Protein AF-A0A6G1K6P8-F1 (afdb_monomer_lite)

Structure (mmCIF, N/CA/C/O backbone):
data_AF-A0A6G1K6P8-F1
#
_entry.id   AF-A0A6G1K6P8-F1
#
loop_
_atom_site.group_PDB
_atom_site.id
_atom_site.type_symbol
_atom_site.label_atom_id
_atom_site.label_alt_id
_atom_site.label_comp_id
_atom_site.label_asym_id
_atom_site.label_entity_id
_atom_site.label_seq_id
_atom_site.pdbx_PDB_ins_code
_atom_site.Cartn_x
_atom_site.Cartn_y
_atom_site.Cartn_z
_atom_site.occupancy
_atom_site.B_iso_or_equiv
_atom_site.auth_seq_id
_atom_site.auth_comp_id
_atom_site.auth_asym_id
_atom_site.auth_atom_id
_atom_site.pdbx_PDB_model_num
ATOM 1 N N . MET A 1 1 ? 38.925 49.310 -10.039 1.00 43.78 1 MET A N 1
ATOM 2 C CA . MET A 1 1 ? 37.964 49.545 -8.944 1.00 43.78 1 MET A CA 1
ATOM 3 C C . MET A 1 1 ? 36.711 50.094 -9.585 1.00 43.78 1 MET A C 1
ATOM 5 O O . MET A 1 1 ? 36.637 51.281 -9.859 1.00 43.78 1 MET A O 1
ATOM 9 N N . THR A 1 2 ? 35.816 49.188 -9.944 1.00 38.12 2 THR A N 1
ATOM 10 C CA . THR A 1 2 ? 34.499 49.462 -10.519 1.00 38.12 2 THR A CA 1
ATOM 11 C C . THR A 1 2 ? 33.576 48.521 -9.768 1.00 38.12 2 THR A C 1
ATOM 13 O O . THR A 1 2 ? 33.715 47.305 -9.888 1.00 38.12 2 THR A O 1
ATOM 16 N N . GLU A 1 3 ? 32.789 49.100 -8.869 1.00 44.81 3 GLU A N 1
ATOM 17 C CA . GLU A 1 3 ? 31.779 48.413 -8.073 1.00 44.81 3 GLU A CA 1
ATOM 18 C C . GLU A 1 3 ? 30.594 48.110 -8.991 1.00 44.81 3 GLU A C 1
ATOM 20 O O . GLU A 1 3 ? 30.046 49.024 -9.605 1.00 44.81 3 GLU A O 1
ATOM 25 N N . ASP A 1 4 ? 30.263 46.825 -9.129 1.00 46.44 4 ASP A N 1
ATOM 26 C CA . ASP A 1 4 ? 29.093 46.352 -9.867 1.00 46.44 4 ASP A CA 1
ATOM 27 C C . ASP A 1 4 ? 27.942 46.159 -8.875 1.00 46.44 4 ASP A C 1
ATOM 29 O O . ASP A 1 4 ? 27.974 45.298 -7.990 1.00 46.44 4 ASP A O 1
ATOM 33 N N . ASP A 1 5 ? 26.947 47.025 -9.021 1.00 50.25 5 ASP A N 1
ATOM 34 C CA . ASP A 1 5 ? 25.746 47.141 -8.206 1.00 50.25 5 ASP A CA 1
ATOM 35 C C . ASP A 1 5 ? 24.724 46.091 -8.674 1.00 50.25 5 ASP A C 1
ATOM 37 O O . ASP A 1 5 ? 24.042 46.251 -9.689 1.00 50.25 5 ASP A O 1
ATOM 41 N N . THR A 1 6 ? 24.661 44.955 -7.975 1.00 49.44 6 THR A N 1
ATOM 42 C CA . THR A 1 6 ? 23.720 43.863 -8.271 1.00 49.44 6 THR A CA 1
ATOM 43 C C . THR A 1 6 ? 22.500 43.961 -7.362 1.00 49.44 6 THR A C 1
ATOM 45 O O . THR A 1 6 ? 22.506 43.558 -6.200 1.00 49.44 6 THR A O 1
ATOM 48 N N . THR A 1 7 ? 21.419 44.504 -7.917 1.00 47.78 7 THR A N 1
ATOM 49 C CA . THR A 1 7 ? 20.093 44.570 -7.295 1.00 47.78 7 THR A CA 1
ATOM 50 C C . THR A 1 7 ? 19.425 43.184 -7.325 1.00 47.78 7 THR A C 1
ATOM 52 O O . THR A 1 7 ? 19.412 42.547 -8.382 1.00 47.78 7 THR A O 1
ATOM 55 N N . PRO A 1 8 ? 18.831 42.690 -6.221 1.00 44.59 8 PRO A N 1
ATOM 56 C CA . PRO A 1 8 ? 18.168 41.394 -6.218 1.00 44.59 8 PRO A CA 1
ATOM 57 C C . PRO A 1 8 ? 16.782 41.482 -6.865 1.00 44.59 8 PRO A C 1
ATOM 59 O O . PRO A 1 8 ? 15.969 42.360 -6.568 1.00 44.59 8 PRO A O 1
ATOM 62 N N . SER A 1 9 ? 16.529 40.537 -7.764 1.00 39.22 9 SER A N 1
ATOM 63 C CA . SER A 1 9 ? 15.284 40.343 -8.499 1.00 39.22 9 SER A CA 1
ATOM 64 C C . SER A 1 9 ? 14.165 39.932 -7.537 1.00 39.22 9 SER A C 1
ATOM 66 O O . SER A 1 9 ? 14.308 38.983 -6.770 1.00 39.22 9 SER A O 1
ATOM 68 N N . GLN A 1 10 ? 13.038 40.645 -7.575 1.00 36.31 10 GLN A N 1
ATOM 69 C CA . GLN A 1 10 ? 11.836 40.284 -6.827 1.00 36.31 10 GLN A CA 1
ATOM 70 C C . GLN A 1 10 ? 11.224 38.997 -7.397 1.00 36.31 10 GLN A C 1
ATOM 72 O O . GLN A 1 10 ? 10.684 38.993 -8.503 1.00 36.31 10 GLN A O 1
ATOM 77 N N . GLU A 1 11 ? 11.279 37.912 -6.623 1.00 36.25 11 GLU A N 1
ATOM 78 C CA . GLU A 1 11 ? 10.507 36.696 -6.874 1.00 36.25 11 GLU A CA 1
ATOM 79 C C . GLU A 1 11 ? 9.004 36.993 -6.785 1.00 36.25 11 GLU A C 1
ATOM 81 O O . GLU A 1 11 ? 8.452 37.352 -5.741 1.00 36.25 11 GLU A O 1
ATOM 86 N N . SER A 1 12 ? 8.334 36.828 -7.921 1.00 38.34 12 SER A N 1
ATOM 87 C CA . SER A 1 12 ? 6.884 36.854 -8.053 1.00 38.34 12 SER A CA 1
ATOM 88 C C . SER A 1 12 ? 6.280 35.660 -7.304 1.00 38.34 12 SER A C 1
ATOM 90 O O . SER A 1 12 ? 6.311 34.525 -7.775 1.00 38.34 12 SER A O 1
ATOM 92 N N . ARG A 1 13 ? 5.727 35.909 -6.111 1.00 37.12 13 ARG A N 1
ATOM 93 C CA . ARG A 1 13 ? 4.898 34.932 -5.390 1.00 37.12 13 ARG A CA 1
ATOM 94 C C . ARG A 1 13 ? 3.629 34.643 -6.193 1.00 37.12 13 ARG A C 1
ATOM 96 O O . ARG A 1 13 ? 2.800 35.531 -6.390 1.00 37.12 13 ARG A O 1
ATOM 103 N N . ALA A 1 14 ? 3.466 33.388 -6.603 1.00 41.44 14 ALA A N 1
ATOM 104 C CA . ALA A 1 14 ? 2.230 32.887 -7.190 1.00 41.44 14 ALA A CA 1
ATOM 105 C C . ALA A 1 14 ? 1.043 33.063 -6.213 1.00 41.44 14 ALA A C 1
ATOM 107 O O . ALA A 1 14 ? 1.213 32.908 -4.999 1.00 41.44 14 ALA A O 1
ATOM 108 N N . PRO A 1 15 ? -0.163 33.393 -6.710 1.00 34.47 15 PRO A N 1
ATOM 109 C CA . PRO A 1 15 ? -1.336 33.581 -5.868 1.00 34.47 15 PRO A CA 1
ATOM 110 C C . PRO A 1 15 ? -1.775 32.256 -5.232 1.00 34.47 15 PRO A C 1
ATOM 112 O O . PRO A 1 15 ? -1.960 31.252 -5.917 1.00 34.47 15 PRO A O 1
ATOM 115 N N . SER A 1 16 ? -1.987 32.276 -3.916 1.00 33.38 16 SER A N 1
ATOM 116 C CA . SER A 1 16 ? -2.573 31.163 -3.166 1.00 33.38 16 SER A CA 1
ATOM 117 C C . SER A 1 16 ? -3.962 30.803 -3.721 1.00 33.38 16 SER A C 1
ATOM 119 O O . SER A 1 16 ? -4.777 31.717 -3.916 1.00 33.38 16 SER A O 1
ATOM 121 N N . PRO A 1 17 ? -4.282 29.516 -3.937 1.00 35.94 17 PRO A N 1
ATOM 122 C CA . PRO A 1 17 ? -5.600 29.104 -4.406 1.00 35.94 17 PRO A CA 1
ATOM 123 C C . PRO A 1 17 ? -6.681 29.482 -3.382 1.00 35.94 17 PRO A C 1
ATOM 125 O O . PRO A 1 17 ? -6.542 29.249 -2.182 1.00 35.94 17 PRO A O 1
ATOM 128 N N . LYS A 1 18 ? -7.767 30.105 -3.856 1.00 37.97 18 LYS A N 1
ATOM 129 C CA . LYS A 1 18 ? -8.902 30.505 -3.013 1.00 37.97 18 LYS A CA 1
ATOM 130 C C . LYS A 1 18 ? -9.723 29.267 -2.614 1.00 37.97 18 LYS A C 1
ATOM 132 O O . LYS A 1 18 ? -10.164 28.544 -3.508 1.00 37.97 18 LYS A O 1
ATOM 137 N N . PRO A 1 19 ? -10.018 29.049 -1.319 1.00 42.09 19 PRO A N 1
ATOM 138 C CA . PRO A 1 19 ? -10.890 27.968 -0.877 1.00 42.09 19 PRO A CA 1
ATOM 139 C C . PRO A 1 19 ? -12.345 28.376 -1.137 1.00 42.09 19 PRO A C 1
ATOM 141 O O . PRO A 1 19 ? -12.955 29.104 -0.361 1.00 42.09 19 PRO A O 1
ATOM 144 N N . SER A 1 20 ? -12.905 27.963 -2.271 1.00 52.91 20 SER A N 1
ATOM 145 C CA . SER A 1 20 ? -14.264 28.344 -2.667 1.00 52.91 20 SER A CA 1
ATOM 146 C C . SER A 1 20 ? -14.945 27.188 -3.390 1.00 52.91 20 SER A C 1
ATOM 148 O O . SER A 1 20 ? -15.027 27.197 -4.613 1.00 52.91 20 SER A O 1
ATOM 150 N N . GLN A 1 21 ? -15.384 26.193 -2.611 1.00 39.91 21 GLN A N 1
ATOM 151 C CA . GLN A 1 21 ? -16.498 25.259 -2.891 1.00 39.91 21 GLN A CA 1
ATOM 152 C C . GLN A 1 21 ? -16.647 24.214 -1.760 1.00 39.91 21 GLN A C 1
ATOM 154 O O . GLN A 1 21 ? -17.751 23.750 -1.493 1.00 39.91 21 GLN A O 1
ATOM 159 N N . ALA A 1 22 ? -15.575 23.926 -1.008 1.00 39.59 22 ALA A N 1
ATOM 160 C CA . ALA A 1 22 ? -15.590 22.978 0.118 1.00 39.59 22 ALA A CA 1
ATOM 161 C C . ALA A 1 22 ? -16.376 23.462 1.365 1.00 39.59 22 ALA A C 1
ATOM 163 O O . ALA A 1 22 ? -16.853 22.652 2.158 1.00 39.59 22 ALA A O 1
ATOM 164 N N . LEU A 1 23 ? -16.548 24.779 1.531 1.00 40.91 23 LEU A N 1
ATOM 165 C CA . LEU A 1 23 ? -17.189 25.402 2.703 1.00 40.91 23 LEU A CA 1
ATOM 166 C C . LEU A 1 23 ? -18.726 25.335 2.692 1.00 40.91 23 LEU A C 1
ATOM 168 O O . LEU A 1 23 ? -19.354 25.383 3.746 1.00 40.91 23 LEU A O 1
ATOM 172 N N . THR A 1 24 ? -19.352 25.216 1.520 1.00 38.41 24 THR A N 1
ATOM 173 C CA . THR A 1 24 ? -20.822 25.240 1.404 1.00 38.41 24 THR A CA 1
ATOM 174 C C . THR A 1 24 ? -21.443 23.855 1.637 1.00 38.41 24 THR A C 1
ATOM 176 O O . THR A 1 24 ? -22.581 23.753 2.083 1.00 38.41 24 THR A O 1
ATOM 179 N N . LEU A 1 25 ? -20.683 22.777 1.405 1.00 40.47 25 LEU A N 1
ATOM 180 C CA . LEU A 1 25 ? -21.125 21.389 1.614 1.00 40.47 25 LEU A CA 1
ATOM 181 C C . LEU A 1 25 ? -20.905 20.894 3.052 1.00 40.47 25 LEU A C 1
ATOM 183 O O . LEU A 1 25 ? -21.761 20.184 3.583 1.00 40.47 25 LEU A O 1
ATOM 187 N N . THR A 1 26 ? -19.829 21.330 3.717 1.00 41.00 26 THR A N 1
ATOM 188 C CA . THR A 1 26 ? -19.572 21.047 5.144 1.00 41.00 26 THR A CA 1
ATOM 189 C C . THR A 1 26 ? -20.699 21.570 6.039 1.00 41.00 26 THR A C 1
ATOM 191 O O . THR A 1 26 ? -21.119 20.873 6.961 1.00 41.00 26 THR A O 1
ATOM 194 N N . GLN A 1 27 ? -21.291 22.723 5.712 1.00 39.75 27 GLN A N 1
ATOM 195 C CA . GLN A 1 27 ? -22.437 23.271 6.450 1.00 39.75 27 GLN A CA 1
ATOM 196 C C . GLN A 1 27 ? -23.701 22.394 6.368 1.00 39.75 27 GLN A C 1
ATOM 198 O O . GLN A 1 27 ? -24.432 22.300 7.352 1.00 39.75 27 GLN A O 1
ATOM 203 N N . SER A 1 28 ? -23.941 21.687 5.255 1.00 39.66 28 SER A N 1
ATOM 204 C CA . SER A 1 28 ? -25.103 20.783 5.133 1.00 39.66 28 SER A CA 1
ATOM 205 C C . SER A 1 28 ? -24.973 19.512 5.988 1.00 39.66 28 SER A C 1
ATOM 207 O O . SER A 1 28 ? -25.973 18.982 6.469 1.00 39.66 28 SER A O 1
ATOM 209 N N . LEU A 1 29 ? -23.740 19.063 6.250 1.00 39.66 29 LEU A N 1
ATOM 210 C CA . LEU A 1 29 ? -23.449 17.864 7.043 1.00 39.66 29 LEU A CA 1
ATOM 211 C C . LEU A 1 29 ? -23.426 18.143 8.555 1.00 39.66 29 LEU A C 1
ATOM 213 O O . LEU A 1 29 ? -23.844 17.288 9.337 1.00 39.66 29 LEU A O 1
ATOM 217 N N . PHE A 1 30 ? -23.042 19.353 8.980 1.00 44.00 30 PHE A N 1
ATOM 218 C CA . PHE A 1 30 ? -23.146 19.770 10.388 1.00 44.00 30 PHE A CA 1
ATOM 219 C C . PHE A 1 30 ? -24.598 19.770 10.902 1.00 44.00 30 PHE A C 1
ATOM 221 O O . PHE A 1 30 ? -24.841 19.445 12.066 1.00 44.00 30 PHE A O 1
ATOM 228 N N . HIS A 1 31 ? -25.584 20.034 10.037 1.00 42.16 31 HIS A N 1
ATOM 229 C CA . HIS A 1 31 ? -27.002 19.981 10.416 1.00 42.16 31 HIS A CA 1
ATOM 230 C C . HIS A 1 31 ? -27.518 18.558 10.717 1.00 42.16 31 HIS A C 1
ATOM 232 O O . HIS A 1 31 ? -28.449 18.404 11.512 1.00 42.16 31 HIS A O 1
ATOM 238 N N . LEU A 1 32 ? -26.882 17.509 10.181 1.00 40.97 32 LEU A N 1
ATOM 239 C CA . LEU A 1 32 ? -27.219 16.116 10.511 1.00 40.97 32 LEU A CA 1
ATOM 240 C C . LEU A 1 32 ? -26.594 15.654 11.838 1.00 40.97 32 LEU A C 1
ATOM 242 O O . LEU A 1 32 ? -27.171 14.815 12.523 1.00 40.97 32 LEU A O 1
ATOM 246 N N . SER A 1 33 ? -25.478 16.255 12.270 1.00 42.00 33 SER A N 1
ATOM 247 C CA . SER A 1 33 ? -24.914 16.000 13.606 1.00 42.00 33 SER A CA 1
ATOM 248 C C . SER A 1 33 ? -25.740 16.634 14.736 1.00 42.00 33 SER A C 1
ATOM 250 O O . SER A 1 33 ? -25.629 16.211 15.883 1.00 42.00 33 SER A O 1
ATOM 252 N N . SER A 1 34 ? -26.569 17.637 14.427 1.00 40.00 34 SER A N 1
ATOM 253 C CA . SER A 1 34 ? -27.387 18.370 15.404 1.00 40.00 34 SER A CA 1
ATOM 254 C C . SER A 1 34 ? -28.820 17.828 15.558 1.00 40.00 34 SER A C 1
ATOM 256 O O . SER A 1 34 ? -29.590 18.384 16.339 1.00 40.00 34 SER A O 1
ATOM 258 N N . SER A 1 35 ? -29.201 16.774 14.826 1.00 37.84 35 SER A N 1
ATOM 259 C CA . SER A 1 35 ? -30.573 16.231 14.795 1.00 37.84 35 SER A CA 1
ATOM 260 C C . SER A 1 35 ? -30.663 14.749 15.187 1.00 37.84 35 SER A C 1
ATOM 262 O O . SER A 1 35 ? -31.557 14.030 14.748 1.00 37.84 35 SER A O 1
ATOM 264 N N . MET A 1 36 ? -29.765 14.281 16.057 1.00 41.81 36 MET A N 1
ATOM 265 C CA . MET A 1 36 ? -29.932 12.985 16.723 1.00 41.81 36 MET A CA 1
ATOM 266 C C . MET A 1 36 ? -31.058 13.094 17.773 1.00 41.81 36 MET A C 1
ATOM 268 O O . MET A 1 36 ? -30.999 13.983 18.627 1.00 41.81 36 MET A O 1
ATOM 272 N N . PRO A 1 37 ? -32.102 12.242 17.732 1.00 39.31 37 PRO A N 1
ATOM 273 C CA . PRO A 1 37 ? -33.192 12.284 18.703 1.00 39.31 37 PRO A CA 1
ATOM 274 C C . PRO A 1 37 ? -32.669 12.026 20.122 1.00 39.31 37 PRO A C 1
ATOM 276 O O . PRO A 1 37 ? -31.922 11.079 20.360 1.00 39.31 37 PRO A O 1
ATOM 279 N N . ALA A 1 38 ? -33.091 12.869 21.069 1.00 41.47 38 ALA A N 1
ATOM 280 C CA . ALA A 1 38 ? -32.721 12.811 22.481 1.00 41.47 38 ALA A CA 1
ATOM 281 C C . ALA A 1 38 ? -33.401 11.629 23.200 1.00 41.47 38 ALA A C 1
ATOM 283 O O . ALA A 1 38 ? -34.302 11.803 24.016 1.00 41.47 38 ALA A O 1
ATOM 284 N N . VAL A 1 39 ? -32.986 10.408 22.880 1.00 42.19 39 VAL A N 1
ATOM 285 C CA . VAL A 1 39 ? -33.169 9.243 23.753 1.00 42.19 39 VAL A CA 1
ATOM 286 C C . VAL A 1 39 ? -31.873 9.112 24.559 1.00 42.19 39 VAL A C 1
ATOM 288 O O . VAL A 1 39 ? -30.805 9.284 23.969 1.00 42.19 39 VAL A O 1
ATOM 291 N N . PRO A 1 40 ? -31.905 8.842 25.878 1.00 41.00 40 PRO A N 1
ATOM 292 C CA . PRO A 1 40 ? -30.697 8.571 26.650 1.00 41.00 40 PRO A CA 1
ATOM 293 C C . PRO A 1 40 ? -30.159 7.207 26.216 1.00 41.00 40 PRO A C 1
ATOM 295 O O . PRO A 1 40 ? -30.449 6.176 26.817 1.00 41.00 40 PRO A O 1
ATOM 298 N N . GLN A 1 41 ? -29.458 7.190 25.091 1.00 51.28 41 GLN A N 1
ATOM 299 C CA . GLN A 1 41 ? -28.798 6.002 24.604 1.00 51.28 41 GLN A CA 1
ATOM 300 C C . GLN A 1 41 ? -27.455 5.863 25.346 1.00 51.28 41 GLN A C 1
ATOM 302 O O . GLN A 1 41 ? -26.811 6.866 25.664 1.00 51.28 41 GLN A O 1
ATOM 307 N N . SER A 1 42 ? -27.068 4.638 25.708 1.00 67.44 42 SER A N 1
ATOM 308 C CA . SER A 1 42 ? -25.812 4.370 26.420 1.00 67.44 42 SER A CA 1
ATOM 309 C C . SER A 1 42 ? -24.606 4.925 25.644 1.00 67.44 42 SER A C 1
ATOM 311 O O . SER A 1 42 ? -24.648 5.038 24.424 1.00 67.44 42 SER A O 1
ATOM 313 N N . CYS A 1 43 ? -23.496 5.256 26.316 1.00 63.34 43 CYS A N 1
ATOM 314 C CA . CYS A 1 43 ? -22.275 5.719 25.629 1.00 63.34 43 CYS A CA 1
ATOM 315 C C . CYS A 1 43 ? -21.817 4.761 24.506 1.00 63.34 43 CYS A C 1
ATOM 317 O O . CYS A 1 43 ? -21.289 5.208 23.487 1.00 63.34 43 CYS A O 1
ATOM 319 N N . GLU A 1 44 ? -22.074 3.461 24.668 1.00 68.06 44 GLU A N 1
ATOM 320 C CA . GLU A 1 44 ? -21.826 2.412 23.671 1.00 68.06 44 GLU A CA 1
ATOM 321 C C . GLU A 1 44 ? -22.624 2.626 22.379 1.00 68.06 44 GLU A C 1
ATOM 323 O O . GLU A 1 44 ? -22.088 2.453 21.280 1.00 68.06 44 GLU A O 1
ATOM 328 N N . SER A 1 45 ? -23.877 3.082 22.470 1.00 79.69 45 SER A N 1
ATOM 329 C CA . SER A 1 45 ? -24.677 3.359 21.277 1.00 79.69 45 SER A CA 1
ATOM 330 C C . SER A 1 45 ? -24.117 4.548 20.495 1.00 79.69 45 SER A C 1
ATOM 332 O O . SER A 1 45 ? -24.141 4.537 19.268 1.00 79.69 45 SER A O 1
ATOM 334 N N . VAL A 1 46 ? -23.574 5.560 21.184 1.00 91.75 46 VAL A N 1
ATOM 335 C CA . VAL A 1 46 ? -23.029 6.759 20.539 1.00 91.75 46 VAL A CA 1
ATOM 336 C C . VAL A 1 46 ? -21.780 6.402 19.746 1.00 91.75 46 VAL A C 1
ATOM 338 O O . VAL A 1 46 ? -21.662 6.798 18.586 1.00 91.75 46 VAL A O 1
ATOM 341 N N . LEU A 1 47 ? -20.855 5.634 20.334 1.00 93.69 47 LEU A N 1
ATOM 342 C CA . LEU A 1 47 ? -19.657 5.199 19.616 1.00 93.69 47 LEU A CA 1
ATOM 343 C C . LEU A 1 47 ? -20.023 4.299 18.429 1.00 93.69 47 LEU A C 1
ATOM 345 O O . LEU A 1 47 ? -19.485 4.495 17.341 1.00 93.69 47 LEU A O 1
ATOM 349 N N . THR A 1 48 ? -20.985 3.389 18.608 1.00 93.62 48 THR A N 1
ATOM 350 C CA . THR A 1 48 ? -21.459 2.488 17.544 1.00 93.62 48 THR A CA 1
ATOM 351 C C . THR A 1 48 ? -22.082 3.270 16.387 1.00 93.62 48 THR A C 1
ATOM 353 O O . THR A 1 48 ? -21.755 3.036 15.225 1.00 93.62 48 THR A O 1
ATOM 356 N N . LEU A 1 49 ? -22.923 4.267 16.682 1.00 91.94 49 LEU A N 1
ATOM 357 C CA . LEU A 1 49 ? -23.514 5.140 15.665 1.00 91.94 49 LEU A CA 1
ATOM 358 C C . LEU A 1 49 ? -22.454 5.958 14.924 1.00 91.94 49 LEU A C 1
ATOM 360 O O . LEU A 1 49 ? -22.521 6.076 13.701 1.00 91.94 49 LEU A O 1
ATOM 364 N N . ARG A 1 50 ? -21.457 6.496 15.639 1.00 93.38 50 ARG A N 1
ATOM 365 C CA . ARG A 1 50 ? -20.331 7.207 15.012 1.00 93.38 50 ARG A CA 1
ATOM 366 C C . ARG A 1 50 ? -19.520 6.276 14.116 1.00 93.38 50 ARG A C 1
ATOM 368 O O . ARG A 1 50 ? -19.150 6.682 13.017 1.00 93.38 50 ARG A O 1
ATOM 375 N N . TYR A 1 51 ? -19.284 5.040 14.554 1.00 94.19 51 TYR A N 1
ATOM 376 C CA . TYR A 1 51 ? -18.611 4.031 13.750 1.00 94.19 51 TYR A CA 1
ATOM 377 C C . TYR A 1 51 ? -19.387 3.739 12.467 1.00 94.19 51 TYR A C 1
ATOM 379 O O . TYR A 1 51 ? -18.838 3.924 11.389 1.00 94.19 51 TYR A O 1
ATOM 387 N N . ILE A 1 52 ? -20.673 3.386 12.560 1.00 91.44 52 ILE A N 1
ATOM 388 C CA . ILE A 1 52 ? -21.517 3.100 11.388 1.00 91.44 52 ILE A CA 1
ATOM 389 C C . ILE A 1 52 ? -21.557 4.304 10.443 1.00 91.44 52 ILE A C 1
ATOM 391 O O . ILE A 1 52 ? -21.446 4.153 9.228 1.00 91.44 52 ILE A O 1
ATOM 395 N N . HIS A 1 53 ? -21.660 5.515 10.989 1.00 88.69 53 HIS A N 1
ATOM 396 C CA . HIS A 1 53 ? -21.685 6.737 10.194 1.00 88.69 53 HIS A CA 1
ATOM 397 C C . HIS A 1 53 ? -20.405 6.945 9.367 1.00 88.69 53 HIS A C 1
ATOM 399 O O . HIS A 1 53 ? -20.482 7.418 8.229 1.00 88.69 53 HIS A O 1
ATOM 405 N N . ILE A 1 54 ? -19.241 6.597 9.923 1.00 88.88 54 ILE A N 1
ATOM 406 C CA . ILE A 1 54 ? -17.953 6.700 9.231 1.00 88.88 54 ILE A CA 1
ATOM 407 C C . ILE A 1 54 ? -17.718 5.490 8.322 1.00 88.88 54 ILE A C 1
ATOM 409 O O . ILE A 1 54 ? -17.462 5.679 7.140 1.00 88.88 54 ILE A O 1
ATOM 413 N N . PHE A 1 55 ? -17.850 4.273 8.848 1.00 87.19 55 PHE A N 1
ATOM 414 C CA . PHE A 1 55 ? -17.358 3.035 8.244 1.00 87.19 55 PHE A CA 1
ATOM 415 C C . PHE A 1 55 ? -18.417 2.158 7.577 1.00 87.19 55 PHE A C 1
ATOM 417 O O . PHE A 1 55 ? -18.037 1.180 6.942 1.00 87.19 55 PHE A O 1
ATOM 424 N N . SER A 1 56 ? -19.720 2.400 7.745 1.00 76.50 56 SER A N 1
ATOM 425 C CA . SER A 1 56 ? -20.755 1.427 7.332 1.00 76.50 56 SER A CA 1
ATOM 426 C C . SER A 1 56 ? -22.070 2.054 6.859 1.00 76.50 56 SER A C 1
ATOM 428 O O . SER A 1 56 ? -23.103 1.393 6.857 1.00 76.50 56 SER A O 1
ATOM 430 N N . SER A 1 57 ? -22.066 3.323 6.447 1.00 73.81 57 SER A N 1
ATOM 431 C CA . SER A 1 57 ? -23.290 4.010 6.000 1.00 73.81 57 SER A CA 1
ATOM 432 C C . SER A 1 57 ? -23.721 3.651 4.571 1.00 73.81 57 SER A C 1
ATOM 434 O O . SER A 1 57 ? -24.798 4.058 4.139 1.00 73.81 57 SER A O 1
ATOM 436 N N . GLN A 1 58 ? -22.902 2.891 3.840 1.00 78.25 58 GLN A N 1
ATOM 437 C CA . GLN A 1 58 ? -23.115 2.509 2.443 1.00 78.25 58 GLN A CA 1
ATOM 438 C C . GLN A 1 58 ? -23.036 0.987 2.276 1.00 78.25 58 GLN A C 1
ATOM 440 O O . GLN A 1 58 ? -22.436 0.296 3.104 1.00 78.25 58 GLN A O 1
ATOM 445 N N . ALA A 1 59 ? -23.616 0.473 1.187 1.00 79.25 59 ALA A N 1
ATOM 446 C CA . ALA A 1 59 ? -23.465 -0.926 0.791 1.00 79.25 59 ALA A CA 1
ATOM 447 C C . ALA A 1 59 ? -21.977 -1.277 0.577 1.00 79.25 59 ALA A C 1
ATOM 449 O O . ALA A 1 59 ? -21.172 -0.408 0.241 1.00 79.25 59 ALA A O 1
ATOM 450 N N . LEU A 1 60 ? -21.588 -2.534 0.827 1.00 73.81 60 LEU A N 1
ATOM 451 C CA . LEU A 1 60 ? -20.178 -2.968 0.854 1.00 73.81 60 LEU A CA 1
ATOM 452 C C . LEU A 1 60 ? -19.411 -2.691 -0.449 1.00 73.81 60 LEU A C 1
ATOM 454 O O . LEU A 1 60 ? -18.205 -2.463 -0.405 1.00 73.81 60 LEU A O 1
ATOM 458 N N . ASP A 1 61 ? -20.101 -2.700 -1.585 1.00 74.12 61 ASP A N 1
ATOM 459 C CA . ASP A 1 61 ? -19.580 -2.411 -2.924 1.00 74.12 61 ASP A CA 1
ATOM 460 C C . ASP A 1 61 ? -19.255 -0.923 -3.138 1.00 74.12 61 ASP A C 1
ATOM 462 O O . ASP A 1 61 ? -18.351 -0.591 -3.903 1.00 74.12 61 ASP A O 1
ATOM 466 N N . GLN A 1 62 ? -19.949 -0.031 -2.428 1.00 76.62 62 GLN A N 1
ATOM 467 C CA . GLN A 1 62 ? -19.780 1.427 -2.514 1.00 76.62 62 GLN A CA 1
ATOM 468 C C . GLN A 1 62 ? -18.975 1.994 -1.344 1.00 76.62 62 GLN A C 1
ATOM 470 O O . GLN A 1 62 ? -18.414 3.086 -1.422 1.00 76.62 62 GLN A O 1
ATOM 475 N N . ASN A 1 63 ? -18.899 1.238 -0.253 1.00 84.88 63 ASN A N 1
ATOM 476 C CA . ASN A 1 63 ? -18.230 1.649 0.958 1.00 84.88 63 ASN A CA 1
ATOM 477 C C . ASN A 1 63 ? -16.703 1.660 0.761 1.00 84.88 63 ASN A C 1
ATOM 479 O O . ASN A 1 63 ? -16.107 0.587 0.627 1.00 84.88 63 ASN A O 1
ATOM 483 N N . PRO A 1 64 ? -16.036 2.828 0.823 1.00 85.50 64 PRO A N 1
ATOM 484 C CA . PRO A 1 64 ? -14.594 2.918 0.620 1.00 85.50 64 PRO A CA 1
ATOM 485 C C . PRO A 1 64 ? -13.784 2.119 1.644 1.00 85.50 64 PRO A C 1
ATOM 487 O O . PRO A 1 64 ? -12.666 1.721 1.342 1.00 85.50 64 PRO A O 1
ATOM 490 N N . PHE A 1 65 ? -14.331 1.832 2.828 1.00 87.19 65 PHE A N 1
ATOM 491 C CA . PHE A 1 65 ? -13.651 1.051 3.865 1.00 87.19 65 PHE A CA 1
ATOM 492 C C . PHE A 1 65 ? -13.666 -0.452 3.618 1.00 87.19 65 PHE A C 1
ATOM 494 O O . PHE A 1 65 ? -12.920 -1.183 4.266 1.00 87.19 65 PHE A O 1
ATOM 501 N N . SER A 1 66 ? -14.458 -0.922 2.659 1.00 86.50 66 SER A N 1
ATOM 502 C CA . SER A 1 66 ? -14.481 -2.333 2.284 1.00 86.50 66 SER A CA 1
ATOM 503 C C . SER A 1 66 ? -13.132 -2.825 1.737 1.00 86.50 66 SER A C 1
ATOM 505 O O . SER A 1 66 ? -12.825 -4.011 1.817 1.00 86.50 66 SER A O 1
ATOM 507 N N . MET A 1 67 ? -12.275 -1.900 1.286 1.00 83.88 67 MET A N 1
ATOM 508 C CA . MET A 1 67 ? -10.879 -2.151 0.912 1.00 83.88 67 MET A CA 1
ATOM 509 C C . MET A 1 67 ? -9.991 -2.647 2.064 1.00 83.88 67 MET A C 1
ATOM 511 O O . MET A 1 67 ? -8.888 -3.138 1.812 1.00 83.88 67 MET A O 1
ATOM 515 N N . LEU A 1 68 ? -10.428 -2.434 3.310 1.00 83.00 68 LEU A N 1
ATOM 516 C CA . LEU A 1 68 ? -9.746 -2.917 4.505 1.00 83.00 68 LEU A CA 1
ATOM 517 C C . LEU A 1 68 ? -10.093 -4.383 4.785 1.00 83.00 68 LEU A C 1
ATOM 519 O O . LEU A 1 68 ? -9.429 -4.997 5.610 1.00 83.00 68 LEU A O 1
ATOM 523 N N . GLY A 1 69 ? -11.118 -4.940 4.136 1.00 86.00 69 GLY A N 1
ATOM 524 C CA . GLY A 1 69 ? -11.611 -6.298 4.357 1.00 86.00 69 GLY A CA 1
ATOM 525 C C . GLY A 1 69 ? -12.983 -6.338 5.029 1.00 86.00 69 GLY A C 1
ATOM 526 O O . GLY A 1 69 ? -13.497 -5.341 5.544 1.00 86.00 69 GLY A O 1
ATOM 527 N N . SER A 1 70 ? -13.579 -7.524 5.024 1.00 86.25 70 SER A N 1
ATOM 528 C CA . SER A 1 70 ? -14.931 -7.799 5.522 1.00 86.25 70 SER A CA 1
ATOM 529 C C . SER A 1 70 ? -15.068 -7.652 7.043 1.00 86.25 70 SER A C 1
ATOM 531 O O . SER A 1 70 ? -16.144 -7.302 7.529 1.00 86.25 70 SER A O 1
ATOM 533 N N . TRP A 1 71 ? -13.967 -7.780 7.796 1.00 88.75 71 TRP A N 1
ATOM 534 C CA . TRP A 1 71 ? -13.954 -7.627 9.259 1.00 88.75 71 TRP A CA 1
ATOM 535 C C . TRP A 1 71 ? -14.508 -6.280 9.745 1.00 88.75 71 TRP A C 1
ATOM 537 O O . TRP A 1 71 ? -15.018 -6.217 10.867 1.00 88.75 71 TRP A O 1
ATOM 547 N N . ILE A 1 72 ? -14.451 -5.223 8.920 1.00 90.62 72 ILE A N 1
ATOM 548 C CA . ILE A 1 72 ? -14.994 -3.895 9.244 1.00 90.62 72 ILE A CA 1
ATOM 549 C C . ILE A 1 72 ? -16.500 -3.968 9.549 1.00 90.62 72 ILE A C 1
ATOM 551 O O . ILE A 1 72 ? -16.996 -3.294 10.447 1.00 90.62 72 ILE A O 1
ATOM 555 N N . ALA A 1 73 ? -17.226 -4.864 8.874 1.00 89.44 73 ALA A N 1
ATOM 556 C CA . ALA A 1 73 ? -18.653 -5.069 9.098 1.00 89.44 73 ALA A CA 1
ATOM 557 C C . ALA A 1 73 ? -18.947 -5.777 10.431 1.00 89.44 73 ALA A C 1
ATOM 559 O O . ALA A 1 73 ? -20.046 -5.646 10.961 1.00 89.44 73 ALA A O 1
ATOM 560 N N . SER A 1 74 ? -17.968 -6.492 10.998 1.00 90.69 74 SER A N 1
ATOM 561 C CA . SER A 1 74 ? -18.133 -7.245 12.249 1.00 90.69 74 SER A CA 1
ATOM 562 C C . SER A 1 74 ? -17.890 -6.421 13.516 1.00 90.69 74 SER A C 1
ATOM 564 O O . SER A 1 74 ? -18.175 -6.893 14.614 1.00 90.69 74 SER A O 1
ATOM 566 N N . ILE A 1 75 ? -17.347 -5.205 13.393 1.00 93.50 75 ILE A N 1
ATOM 567 C CA . ILE A 1 75 ? -17.006 -4.365 14.548 1.00 93.50 75 ILE A CA 1
ATOM 568 C C . ILE A 1 75 ? -18.238 -3.946 15.364 1.00 93.50 75 ILE A C 1
ATOM 570 O O . ILE A 1 75 ? -18.183 -4.120 16.581 1.00 93.50 75 ILE A O 1
ATOM 574 N N . PRO A 1 76 ? -19.351 -3.457 14.774 1.00 93.50 76 PRO A N 1
ATOM 575 C CA . PRO A 1 76 ? -20.500 -2.993 15.556 1.00 93.50 76 PRO A CA 1
ATOM 576 C C . PRO A 1 76 ? -21.071 -4.051 16.504 1.00 93.50 76 PRO A C 1
ATOM 578 O O . PRO A 1 76 ? -21.424 -3.735 17.634 1.00 93.50 76 PRO A O 1
ATOM 581 N N . GLU A 1 77 ? -21.113 -5.315 16.077 1.00 90.88 77 GLU A N 1
ATOM 582 C CA . GLU A 1 77 ? -21.619 -6.432 16.889 1.00 90.88 77 GLU A CA 1
ATOM 583 C C . GLU A 1 77 ? -20.682 -6.817 18.044 1.00 90.88 77 GLU A C 1
ATOM 585 O O . GLU A 1 77 ? -21.079 -7.558 18.938 1.00 90.88 77 GLU A O 1
ATOM 590 N N . ARG A 1 78 ? -19.433 -6.337 18.027 1.00 91.69 78 ARG A N 1
ATOM 591 C CA . ARG A 1 78 ? -18.392 -6.658 19.017 1.00 91.69 78 ARG A CA 1
ATOM 592 C C . ARG A 1 78 ? -18.151 -5.544 20.027 1.00 91.69 78 ARG A C 1
ATOM 594 O O . ARG A 1 78 ? -17.482 -5.782 21.034 1.00 91.69 78 ARG A O 1
ATOM 601 N N . MET A 1 79 ? -18.668 -4.349 19.768 1.00 92.38 79 MET A N 1
ATOM 602 C CA . MET A 1 79 ? -18.516 -3.218 20.676 1.00 92.38 79 MET A CA 1
ATOM 603 C C . MET A 1 79 ? -19.237 -3.481 22.004 1.00 92.38 79 MET A C 1
ATOM 605 O O . MET A 1 79 ? -20.286 -4.124 22.030 1.00 92.38 79 MET A O 1
ATOM 609 N N . GLY A 1 80 ? -18.649 -3.034 23.115 1.00 90.31 80 GLY A N 1
ATOM 610 C CA . GLY A 1 80 ? -19.135 -3.298 24.476 1.00 90.31 80 GLY A CA 1
ATOM 611 C C . GLY A 1 80 ? -18.685 -4.638 25.080 1.00 90.31 80 GLY A C 1
ATOM 612 O O . GLY A 1 80 ? -18.665 -4.778 26.303 1.00 90.31 80 GLY A O 1
ATOM 613 N N . PHE A 1 81 ? -18.247 -5.616 24.273 1.00 90.56 81 PHE A N 1
ATOM 614 C CA . PHE A 1 81 ? -17.696 -6.882 24.793 1.00 90.56 81 PHE A CA 1
ATOM 615 C C . PHE A 1 81 ? -16.245 -6.755 25.276 1.00 90.56 81 PHE A C 1
ATOM 617 O O . PHE A 1 81 ? -15.818 -7.502 26.156 1.00 90.56 81 PHE A O 1
ATOM 624 N N . ASP A 1 82 ? -15.484 -5.822 24.702 1.00 92.12 82 ASP A N 1
ATOM 625 C CA . ASP A 1 82 ? -14.110 -5.498 25.097 1.00 92.12 82 ASP A CA 1
ATOM 626 C C . ASP A 1 82 ? -13.940 -3.969 25.165 1.00 92.12 82 ASP A C 1
ATOM 628 O O . ASP A 1 82 ? -13.313 -3.354 24.292 1.00 92.12 82 ASP A O 1
ATOM 632 N N . PRO A 1 83 ? -14.528 -3.335 26.200 1.00 93.62 83 PRO A N 1
ATOM 633 C CA . PRO A 1 83 ? -14.549 -1.881 26.327 1.00 93.62 83 PRO A CA 1
ATOM 634 C C . PRO A 1 83 ? -13.162 -1.301 26.613 1.00 93.62 83 PRO A C 1
ATOM 636 O O . PRO A 1 83 ? -12.914 -0.113 26.406 1.00 93.62 83 PRO A O 1
ATOM 639 N N . THR A 1 84 ? -12.246 -2.130 27.115 1.00 94.94 84 THR A N 1
ATOM 640 C CA . THR A 1 84 ? -10.897 -1.702 27.458 1.00 94.94 84 THR A CA 1
ATOM 641 C C . THR A 1 84 ? -10.012 -1.608 26.234 1.00 94.94 84 THR A C 1
ATOM 643 O O . THR A 1 84 ? -9.268 -0.639 26.143 1.00 94.94 84 THR A O 1
ATOM 646 N N . THR A 1 85 ? -10.065 -2.556 25.295 1.00 95.06 85 THR A N 1
ATOM 647 C CA . THR A 1 85 ? -9.106 -2.613 24.178 1.00 95.06 85 THR A CA 1
ATOM 648 C C . THR A 1 85 ? -9.762 -2.329 22.835 1.00 95.06 85 THR A C 1
ATOM 650 O O . THR A 1 85 ? -9.327 -1.411 22.135 1.00 95.06 85 THR A O 1
ATOM 653 N N . LEU A 1 86 ? -10.822 -3.059 22.479 1.00 95.75 86 LEU A N 1
ATOM 654 C CA . LEU A 1 86 ? -11.464 -2.904 21.174 1.00 95.75 86 LEU A CA 1
ATOM 655 C C . LEU A 1 86 ? -12.182 -1.556 21.050 1.00 95.75 86 LEU A C 1
ATOM 657 O O . LEU A 1 86 ? -11.938 -0.830 20.087 1.00 95.75 86 LEU A O 1
ATOM 661 N N . ASP A 1 87 ? -13.006 -1.180 22.029 1.00 96.00 87 ASP A N 1
ATOM 662 C CA . ASP A 1 87 ? -13.797 0.057 21.943 1.00 96.00 87 ASP A CA 1
ATOM 663 C C . ASP A 1 87 ? -12.908 1.311 21.924 1.00 96.00 87 ASP A C 1
ATOM 665 O O . ASP A 1 87 ? -13.194 2.265 21.201 1.00 96.00 87 ASP A O 1
ATOM 669 N N . LEU A 1 88 ? -11.780 1.305 22.648 1.00 96.94 88 LEU A N 1
ATOM 670 C CA . LEU A 1 88 ? -10.806 2.401 22.582 1.00 96.94 88 LEU A CA 1
ATOM 671 C C . LEU A 1 88 ? -10.122 2.484 21.210 1.00 96.94 88 LEU A C 1
ATOM 673 O O . LEU A 1 88 ? -9.905 3.589 20.705 1.00 96.94 88 LEU A O 1
ATOM 677 N N . ALA A 1 89 ? -9.811 1.345 20.583 1.00 97.19 89 ALA A N 1
ATOM 678 C CA . ALA A 1 89 ? -9.274 1.321 19.223 1.00 97.19 89 ALA A CA 1
ATOM 679 C C . ALA A 1 89 ? -10.307 1.822 18.197 1.00 97.19 89 ALA A C 1
ATOM 681 O O . ALA A 1 89 ? -9.954 2.570 17.282 1.00 97.19 89 ALA A O 1
ATOM 682 N N . VAL A 1 90 ? -11.587 1.479 18.381 1.00 96.94 90 VAL A N 1
ATOM 683 C CA . VAL A 1 90 ? -12.704 2.012 17.585 1.00 96.94 90 VAL A CA 1
ATOM 684 C C . VAL A 1 90 ? -12.820 3.527 17.754 1.00 96.94 90 VAL A C 1
ATOM 686 O O . VAL A 1 90 ? -12.905 4.245 16.755 1.00 96.94 90 VAL A O 1
ATOM 689 N N . GLU A 1 91 ? -12.783 4.032 18.991 1.00 97.19 91 GLU A N 1
ATOM 690 C CA . GLU A 1 91 ? -12.810 5.471 19.279 1.00 97.19 91 GLU A CA 1
ATOM 691 C C . GLU A 1 91 ? -11.665 6.198 18.570 1.00 97.19 91 GLU A C 1
ATOM 693 O O . GLU A 1 91 ? -11.894 7.208 17.897 1.00 97.19 91 GLU A O 1
ATOM 698 N N . PHE A 1 92 ? -10.448 5.660 18.671 1.00 97.19 92 PHE A N 1
ATOM 699 C CA . PHE A 1 92 ? -9.284 6.219 17.998 1.00 97.19 92 PHE A CA 1
ATOM 700 C C . PHE A 1 92 ? -9.457 6.237 16.473 1.00 97.19 92 PHE A C 1
ATOM 702 O O . PHE A 1 92 ? -9.275 7.290 15.861 1.00 97.19 92 PHE A O 1
ATOM 709 N N . ALA A 1 93 ? -9.874 5.126 15.860 1.00 96.00 93 ALA A N 1
ATOM 710 C CA . ALA A 1 93 ? -10.078 5.043 14.415 1.00 96.00 93 ALA A CA 1
ATOM 711 C C . ALA A 1 93 ? -11.153 6.020 13.916 1.00 96.00 93 ALA A C 1
ATOM 713 O O . ALA A 1 93 ? -10.920 6.758 12.958 1.00 96.00 93 ALA A O 1
ATOM 714 N N . VAL A 1 94 ? -12.303 6.093 14.594 1.00 95.56 94 VAL A N 1
ATOM 715 C CA . VAL A 1 94 ? -13.370 7.054 14.269 1.00 95.56 94 VAL A CA 1
ATOM 716 C C . VAL A 1 94 ? -12.849 8.489 14.347 1.00 95.56 94 VAL A C 1
ATOM 718 O O . VAL A 1 94 ? -13.061 9.267 13.417 1.00 95.56 94 VAL A O 1
ATOM 721 N N . ASN A 1 95 ? -12.149 8.846 15.428 1.00 95.38 95 ASN A N 1
ATOM 722 C CA . ASN A 1 95 ? -11.585 10.187 15.587 1.00 95.38 95 ASN A CA 1
ATOM 723 C C . ASN A 1 95 ? -10.549 10.493 14.498 1.00 95.38 95 ASN A C 1
ATOM 725 O O . ASN A 1 95 ? -10.558 11.592 13.946 1.00 95.38 95 ASN A O 1
ATOM 729 N N . ALA A 1 96 ? -9.690 9.531 14.155 1.00 93.62 96 ALA A N 1
ATOM 730 C CA . ALA A 1 96 ? -8.677 9.695 13.120 1.00 93.62 96 ALA A CA 1
ATOM 731 C C . ALA A 1 96 ? -9.299 9.985 11.747 1.00 93.62 96 ALA A C 1
ATOM 733 O O . ALA A 1 96 ? -8.884 10.930 11.082 1.00 93.62 96 ALA A O 1
ATOM 734 N N . PHE A 1 97 ? -10.344 9.256 11.342 1.00 91.69 97 PHE A N 1
ATOM 735 C CA . PHE A 1 97 ? -11.019 9.517 10.064 1.00 91.69 97 PHE A CA 1
ATOM 736 C C . PHE A 1 97 ? -11.904 10.770 10.070 1.00 91.69 97 PHE A C 1
ATOM 738 O O . PHE A 1 97 ? -12.171 11.335 9.007 1.00 91.69 97 PHE A O 1
ATOM 745 N N . LEU A 1 98 ? -12.321 11.266 11.240 1.00 89.69 98 LEU A N 1
ATOM 746 C CA . LEU A 1 98 ? -12.989 12.568 11.335 1.00 89.69 98 LEU A CA 1
ATOM 747 C C . LEU A 1 98 ? -12.066 13.729 10.941 1.00 89.69 98 LEU A C 1
ATOM 749 O O . LEU A 1 98 ? -12.569 14.732 10.434 1.00 89.69 98 LEU A O 1
ATOM 753 N N . ARG A 1 99 ? -10.740 13.572 11.066 1.00 88.56 99 ARG A N 1
ATOM 754 C CA . ARG A 1 99 ? -9.746 14.561 10.614 1.00 88.56 99 ARG A CA 1
ATOM 755 C C . ARG A 1 99 ? -9.938 14.985 9.157 1.00 88.56 99 ARG A C 1
ATOM 757 O O . ARG A 1 99 ? -9.737 16.153 8.845 1.00 88.56 99 ARG A O 1
ATOM 764 N N . PHE A 1 100 ? -10.348 14.069 8.272 1.00 80.81 100 PHE A N 1
ATOM 765 C CA . PHE A 1 100 ? -10.595 14.400 6.857 1.00 80.81 100 PHE A CA 1
ATOM 766 C C . PHE A 1 100 ? -11.761 15.349 6.664 1.00 80.81 100 PHE A C 1
ATOM 768 O O . PHE A 1 100 ? -11.787 16.117 5.708 1.00 80.81 100 PHE A O 1
ATOM 775 N N . ARG A 1 101 ? -12.749 15.265 7.552 1.00 82.38 101 ARG A N 1
ATOM 776 C CA . ARG A 1 101 ? -13.933 16.116 7.494 1.00 82.38 101 ARG A CA 1
ATOM 777 C C . ARG A 1 101 ? -13.676 17.454 8.172 1.00 82.38 101 ARG A C 1
ATOM 779 O O . ARG A 1 101 ? -14.194 18.465 7.708 1.00 82.38 101 ARG A O 1
ATOM 786 N N . ASP A 1 102 ? -12.884 17.447 9.240 1.00 87.06 102 ASP A N 1
ATOM 787 C CA . ASP A 1 102 ? -12.537 18.631 10.015 1.00 87.06 102 ASP A CA 1
ATOM 788 C C . ASP A 1 102 ? -11.097 18.543 10.546 1.00 87.06 102 ASP A C 1
ATOM 790 O O . ASP A 1 102 ? -10.816 17.871 11.541 1.00 87.06 102 ASP A O 1
ATOM 794 N N . ALA A 1 103 ? -10.184 19.263 9.893 1.00 87.19 103 ALA A N 1
ATOM 795 C CA . ALA A 1 103 ? -8.775 19.352 10.276 1.00 87.19 103 ALA A CA 1
ATOM 796 C C . ALA A 1 103 ? -8.505 20.389 11.394 1.00 87.19 103 ALA A C 1
ATOM 798 O O . ALA A 1 103 ? -7.382 20.881 11.533 1.00 87.19 103 ALA A O 1
ATOM 799 N N . GLY A 1 104 ? -9.523 20.759 12.178 1.00 92.38 104 GLY A N 1
ATOM 800 C CA . GLY A 1 104 ? -9.412 21.714 13.275 1.00 92.38 104 GLY A CA 1
ATOM 801 C C . GLY A 1 104 ? -8.533 21.247 14.444 1.00 92.38 104 GLY A C 1
ATOM 802 O O . GLY A 1 104 ? -8.344 20.057 14.703 1.00 92.38 104 GLY A O 1
ATOM 803 N N . TRP A 1 105 ? -8.026 22.217 15.213 1.00 93.12 105 TRP A N 1
ATOM 804 C CA . TRP A 1 105 ? -7.201 21.967 16.405 1.00 93.12 105 TRP A CA 1
ATOM 805 C C . TRP A 1 105 ? -7.912 21.103 17.459 1.00 93.12 105 TRP A C 1
ATOM 807 O O . TRP A 1 105 ? -7.281 20.279 18.121 1.00 93.12 105 TRP A O 1
ATOM 817 N N . GLU A 1 106 ? -9.229 21.260 17.611 1.00 93.75 106 GLU A N 1
ATOM 818 C CA . GLU A 1 106 ? -10.011 20.462 18.559 1.00 93.75 106 GLU A CA 1
ATOM 819 C C . GLU A 1 106 ? -10.068 18.985 18.154 1.00 93.75 106 GLU A C 1
ATOM 821 O O . GLU A 1 106 ? -9.866 18.116 19.008 1.00 93.75 106 GLU A O 1
ATOM 826 N N . THR A 1 107 ? -10.260 18.706 16.861 1.00 92.31 107 THR A N 1
ATOM 827 C CA . THR A 1 107 ? -10.207 17.354 16.291 1.00 92.31 107 THR A CA 1
ATOM 828 C C . THR A 1 107 ? -8.829 16.739 16.497 1.00 92.31 107 THR A C 1
ATOM 830 O O . THR A 1 107 ? -8.720 15.624 17.001 1.00 92.31 107 THR A O 1
ATOM 833 N N . GLU A 1 108 ? -7.761 17.488 16.221 1.00 92.31 108 GLU A N 1
ATOM 834 C CA . GLU A 1 108 ? -6.383 17.037 16.446 1.00 92.31 108 GLU A CA 1
ATOM 835 C C . GLU A 1 108 ? -6.120 16.686 17.923 1.00 92.31 108 GLU A C 1
ATOM 837 O O . GLU A 1 108 ? -5.551 15.636 18.236 1.00 92.31 108 GLU A O 1
ATOM 842 N N . ARG A 1 109 ? -6.583 17.528 18.858 1.00 93.62 109 ARG A N 1
ATOM 843 C CA . ARG A 1 109 ? -6.478 17.262 20.301 1.00 93.62 109 ARG A CA 1
ATOM 844 C C . ARG A 1 109 ? -7.249 16.001 20.700 1.00 93.62 109 ARG A C 1
ATOM 846 O O . ARG A 1 109 ? -6.739 15.199 21.484 1.00 93.62 109 ARG A O 1
ATOM 853 N N . MET A 1 110 ? -8.459 15.824 20.168 1.00 95.50 110 MET A N 1
ATOM 854 C CA . MET A 1 110 ? -9.297 14.645 20.408 1.00 95.50 110 MET A CA 1
ATOM 855 C C . MET A 1 110 ? -8.618 13.366 19.906 1.00 95.50 110 MET A C 1
ATOM 857 O O . MET A 1 110 ? -8.540 12.382 20.645 1.00 95.50 110 MET A O 1
ATOM 861 N N . ILE A 1 111 ? -8.062 13.405 18.692 1.00 94.31 111 ILE A N 1
ATOM 862 C CA . ILE A 1 111 ? -7.321 12.294 18.088 1.00 94.31 111 ILE A CA 1
ATOM 863 C C . ILE A 1 111 ? -6.150 11.901 18.980 1.00 94.31 111 ILE A C 1
ATOM 865 O O . ILE A 1 111 ? -6.082 10.745 19.388 1.00 94.31 111 ILE A O 1
ATOM 869 N N . ARG A 1 112 ? -5.287 12.850 19.370 1.00 92.50 112 ARG A N 1
ATOM 870 C CA . ARG A 1 112 ? -4.130 12.567 20.242 1.00 92.50 112 ARG A CA 1
ATOM 871 C C . ARG A 1 112 ? -4.540 11.943 21.573 1.00 92.50 112 ARG A C 1
ATOM 873 O O . ARG A 1 112 ? -3.934 10.963 21.998 1.00 92.50 112 ARG A O 1
ATOM 880 N N . ALA A 1 113 ? -5.590 12.471 22.204 1.00 94.44 113 ALA A N 1
ATOM 881 C CA . ALA A 1 113 ? -6.092 11.936 23.465 1.00 94.44 113 ALA A CA 1
ATOM 882 C C . ALA A 1 113 ? -6.616 10.498 23.311 1.00 94.44 113 ALA A C 1
ATOM 884 O O . ALA A 1 113 ? -6.272 9.631 24.115 1.00 94.44 113 ALA A O 1
ATOM 885 N N . SER A 1 114 ? -7.415 10.227 22.273 1.00 96.31 114 SER A N 1
ATOM 886 C CA . SER A 1 114 ? -7.918 8.873 22.001 1.00 96.31 114 SER A CA 1
ATOM 887 C C . SER A 1 114 ? -6.804 7.899 21.600 1.00 96.31 114 SER A C 1
ATOM 889 O O . SER A 1 114 ? -6.771 6.786 22.117 1.00 96.31 114 SER A O 1
ATOM 891 N N . ARG A 1 115 ? -5.827 8.342 20.796 1.00 95.00 115 ARG A N 1
ATOM 892 C CA . ARG A 1 115 ? -4.633 7.575 20.410 1.00 95.00 115 ARG A CA 1
ATOM 893 C C . ARG A 1 115 ? -3.841 7.115 21.627 1.00 95.00 115 ARG A C 1
ATOM 895 O O . ARG A 1 115 ? -3.537 5.933 21.739 1.00 95.00 115 ARG A O 1
ATOM 902 N N . ALA A 1 116 ? -3.543 8.028 22.553 1.00 91.44 116 ALA A N 1
ATOM 903 C CA . ALA A 1 116 ? -2.781 7.715 23.761 1.00 91.44 116 ALA A CA 1
ATOM 904 C C . ALA A 1 116 ? -3.496 6.673 24.639 1.00 91.44 116 ALA A C 1
ATOM 906 O O . ALA A 1 116 ? -2.871 5.718 25.104 1.00 91.44 116 ALA A O 1
ATOM 907 N N . ARG A 1 117 ? -4.818 6.814 24.828 1.00 95.25 117 ARG A N 1
ATOM 908 C CA . ARG A 1 117 ? -5.621 5.836 25.581 1.00 95.25 117 ARG A CA 1
ATOM 909 C C . ARG A 1 117 ? -5.645 4.467 24.901 1.00 95.25 117 ARG A C 1
ATOM 911 O O . ARG A 1 117 ? -5.408 3.462 25.568 1.00 95.25 117 ARG A O 1
ATOM 918 N N . ALA A 1 118 ? -5.902 4.443 23.595 1.00 94.75 118 ALA A N 1
ATOM 919 C CA . ALA A 1 118 ? -5.983 3.214 22.816 1.00 94.75 118 ALA A CA 1
ATOM 920 C C . ALA A 1 118 ? -4.637 2.471 22.790 1.00 94.75 118 ALA A C 1
ATOM 922 O O . ALA A 1 118 ? -4.596 1.280 23.081 1.00 94.75 118 ALA A O 1
ATOM 923 N N . LEU A 1 119 ? -3.520 3.182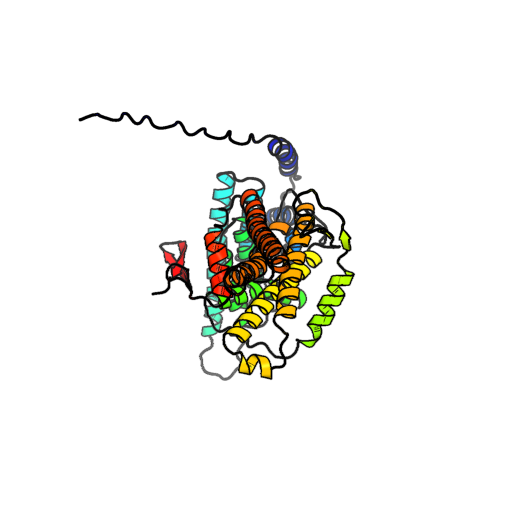 22.571 1.00 92.12 119 LEU A N 1
ATOM 924 C CA . LEU A 1 119 ? -2.176 2.590 22.584 1.00 92.12 119 LEU A CA 1
ATOM 925 C C . LEU A 1 119 ? -1.821 2.013 23.955 1.00 92.12 119 LEU A C 1
ATOM 927 O O . LEU A 1 119 ? -1.354 0.880 24.037 1.00 92.12 119 LEU A O 1
ATOM 931 N N . LYS A 1 120 ? -2.080 2.759 25.036 1.00 90.88 120 LYS A N 1
ATOM 932 C CA . LYS A 1 120 ? -1.836 2.277 26.401 1.00 90.88 120 LYS A CA 1
ATOM 933 C C . LYS A 1 120 ? -2.600 0.983 26.686 1.00 90.88 120 LYS A C 1
ATOM 935 O O . LYS A 1 120 ? -2.044 0.061 27.278 1.00 90.88 120 LYS A O 1
ATOM 940 N N . SER A 1 121 ? -3.858 0.914 26.255 1.00 93.88 121 SER A N 1
ATOM 941 C CA . SER A 1 121 ? -4.666 -0.294 26.403 1.00 93.88 121 SER A CA 1
ATOM 942 C C . SER A 1 121 ? -4.149 -1.456 25.557 1.00 93.88 121 SER A C 1
ATOM 944 O O . SER A 1 121 ? -4.008 -2.566 26.066 1.00 93.88 121 SER A O 1
ATOM 946 N N . LEU A 1 122 ? -3.797 -1.195 24.294 1.00 93.12 122 LEU A N 1
ATOM 947 C CA . LEU A 1 122 ? -3.246 -2.205 23.396 1.00 93.12 122 LEU A CA 1
ATOM 948 C C . LEU A 1 122 ? -1.963 -2.824 23.972 1.00 93.12 122 LEU A C 1
ATOM 950 O O . LEU A 1 122 ? -1.829 -4.047 23.997 1.00 93.12 122 LEU A O 1
ATOM 954 N N . PHE A 1 123 ? -1.049 -2.001 24.497 1.00 90.19 123 PHE A N 1
ATOM 955 C CA . PHE A 1 123 ? 0.161 -2.489 25.164 1.00 90.19 123 PHE A CA 1
ATOM 956 C C . PHE A 1 123 ? -0.144 -3.297 26.429 1.00 90.19 123 PHE A C 1
ATOM 958 O O . PHE A 1 123 ? 0.491 -4.328 26.654 1.00 90.19 123 PHE A O 1
ATOM 965 N N . GLY A 1 124 ? -1.131 -2.876 27.227 1.00 89.31 124 GLY A N 1
ATOM 966 C CA . GLY A 1 124 ? -1.598 -3.641 28.385 1.00 89.31 124 GLY A CA 1
ATOM 967 C C . GLY A 1 124 ? -2.094 -5.035 27.993 1.00 89.31 124 GLY A C 1
ATOM 968 O O . GLY A 1 124 ? -1.615 -6.032 28.532 1.00 89.31 124 GLY A O 1
ATOM 969 N N . ALA A 1 125 ? -2.970 -5.113 26.988 1.00 90.31 125 ALA A N 1
ATOM 970 C CA . ALA A 1 125 ? -3.521 -6.372 26.488 1.00 90.31 125 ALA A CA 1
ATOM 971 C C . ALA A 1 125 ? -2.440 -7.306 25.909 1.00 90.31 125 ALA A C 1
ATOM 973 O O . ALA A 1 125 ? -2.469 -8.517 26.144 1.00 90.31 125 ALA A O 1
ATOM 974 N N . LEU A 1 126 ? -1.449 -6.748 25.203 1.00 87.69 126 LEU A N 1
ATOM 975 C CA . LEU A 1 126 ? -0.287 -7.498 24.716 1.00 87.69 126 LEU A CA 1
ATOM 976 C C . LEU A 1 126 ? 0.574 -8.039 25.866 1.00 87.69 126 LEU A C 1
ATOM 978 O O . LEU A 1 126 ? 1.008 -9.192 25.826 1.00 87.69 126 LEU A O 1
ATOM 982 N N . GLY A 1 127 ? 0.797 -7.231 26.907 1.00 86.69 127 GLY A N 1
ATOM 983 C CA . GLY A 1 127 ? 1.535 -7.633 28.104 1.00 86.69 127 GLY A CA 1
ATOM 984 C C . GLY A 1 127 ? 0.851 -8.771 28.865 1.00 86.69 127 GLY A C 1
ATOM 985 O O . GLY A 1 127 ? 1.511 -9.739 29.244 1.00 86.69 127 GLY A O 1
ATOM 986 N N . GLU A 1 128 ? -0.472 -8.706 29.029 1.00 87.56 128 GLU A N 1
ATOM 987 C CA . GLU A 1 128 ? -1.271 -9.782 29.631 1.00 87.56 128 GLU A CA 1
ATOM 988 C C . GLU A 1 128 ? -1.179 -11.082 28.823 1.00 87.56 128 GLU A C 1
ATOM 990 O O . GLU A 1 128 ? -0.971 -12.161 29.389 1.00 87.56 128 GLU A O 1
ATOM 995 N N . GLN A 1 129 ? -1.269 -10.991 27.492 1.00 84.00 129 GLN A N 1
ATOM 996 C CA . GLN A 1 129 ? -1.128 -12.154 26.618 1.00 84.00 129 GLN A CA 1
ATOM 997 C C . GLN A 1 129 ? 0.272 -12.781 26.724 1.00 84.00 129 GLN A C 1
ATOM 999 O O . GLN A 1 129 ? 0.396 -14.007 26.802 1.00 84.00 129 GLN A O 1
ATOM 1004 N N . ALA A 1 130 ? 1.324 -11.960 26.776 1.00 81.75 130 ALA A N 1
ATOM 1005 C CA . ALA A 1 130 ? 2.695 -12.429 26.960 1.00 81.75 130 ALA A CA 1
ATOM 1006 C C . ALA A 1 130 ? 2.918 -13.051 28.353 1.00 81.75 130 ALA A C 1
ATOM 1008 O O . ALA A 1 130 ? 3.563 -14.095 28.469 1.00 81.75 130 ALA A O 1
ATOM 1009 N N . GLY A 1 131 ? 2.348 -12.457 29.406 1.00 82.56 131 GLY A N 1
ATOM 1010 C CA . GLY A 1 131 ? 2.416 -12.972 30.777 1.00 82.56 131 GLY A CA 1
ATOM 1011 C C . GLY A 1 131 ? 1.765 -14.349 30.923 1.00 82.56 131 GLY A C 1
ATOM 1012 O O . GLY A 1 131 ? 2.363 -15.255 31.512 1.00 82.56 131 GLY A O 1
ATOM 1013 N N . ASN A 1 132 ? 0.601 -14.549 30.296 1.00 75.38 132 ASN A N 1
ATOM 1014 C CA . ASN A 1 132 ? -0.086 -15.844 30.272 1.00 75.38 132 ASN A CA 1
ATOM 1015 C C . ASN A 1 132 ? 0.752 -16.954 29.621 1.00 75.38 132 ASN A C 1
ATOM 1017 O O . ASN A 1 132 ? 0.626 -18.119 29.996 1.00 75.38 132 ASN A O 1
ATOM 1021 N N . ARG A 1 133 ? 1.654 -16.609 28.692 1.00 70.62 133 ARG A N 1
ATOM 1022 C CA . ARG A 1 133 ? 2.558 -17.573 28.048 1.00 70.62 133 ARG A CA 1
ATOM 1023 C C . ARG A 1 133 ? 3.646 -18.089 28.991 1.00 70.62 133 ARG A C 1
ATOM 1025 O O . ARG A 1 133 ? 4.019 -19.256 28.912 1.00 70.62 133 ARG A O 1
ATOM 1032 N N . ASN A 1 134 ? 4.144 -17.235 29.883 1.00 70.00 134 ASN A N 1
ATOM 1033 C CA . ASN A 1 134 ? 5.269 -17.559 30.765 1.00 70.00 134 ASN A CA 1
ATOM 1034 C C . ASN A 1 134 ? 4.830 -18.183 32.105 1.00 70.00 134 ASN A C 1
ATOM 1036 O O . ASN A 1 134 ? 5.649 -18.778 32.803 1.00 70.00 134 ASN A O 1
ATOM 1040 N N . GLY A 1 135 ? 3.546 -18.074 32.466 1.00 63.94 135 GLY A N 1
ATOM 1041 C CA . GLY A 1 135 ? 3.024 -18.433 33.791 1.00 63.94 135 GLY A CA 1
ATOM 1042 C C . GLY A 1 135 ? 2.874 -19.927 34.117 1.00 63.94 135 GLY A C 1
ATOM 1043 O O . GLY A 1 135 ? 2.633 -20.246 35.276 1.00 63.94 135 GLY A O 1
ATOM 1044 N N . ASN A 1 136 ? 3.037 -20.855 33.163 1.00 55.59 136 ASN A N 1
ATOM 1045 C CA . ASN A 1 136 ? 2.730 -22.286 33.372 1.00 55.59 136 ASN A CA 1
ATOM 1046 C C . ASN A 1 136 ? 3.954 -23.227 33.422 1.00 55.59 136 ASN A C 1
ATOM 1048 O O . ASN A 1 136 ? 3.841 -24.429 33.193 1.00 55.59 136 ASN A O 1
ATOM 1052 N N . GLY A 1 137 ? 5.135 -22.700 33.763 1.00 55.31 137 GLY A N 1
ATOM 1053 C CA . GLY A 1 137 ? 6.394 -23.461 33.817 1.00 55.31 137 GLY A CA 1
ATOM 1054 C C . GLY A 1 137 ? 6.544 -24.477 34.962 1.00 55.31 137 GLY A C 1
ATOM 1055 O O . GLY A 1 137 ? 7.543 -25.193 34.991 1.00 55.31 137 GLY A O 1
ATOM 1056 N N . ASN A 1 138 ? 5.587 -24.600 35.890 1.00 55.72 138 ASN A N 1
ATOM 1057 C CA . ASN A 1 138 ? 5.683 -25.577 36.982 1.00 55.72 138 ASN A CA 1
ATOM 1058 C C . ASN A 1 138 ? 5.121 -26.958 36.589 1.00 55.72 138 ASN A C 1
ATOM 1060 O O . ASN A 1 138 ? 4.042 -27.381 36.990 1.00 55.72 138 ASN A O 1
ATOM 1064 N N . GLY A 1 139 ? 5.934 -27.694 35.833 1.00 57.41 139 GLY A N 1
ATOM 1065 C CA . GLY A 1 139 ? 6.404 -29.007 36.284 1.00 57.41 139 GLY A CA 1
ATOM 1066 C C . GLY A 1 139 ? 5.525 -30.249 36.131 1.00 57.41 139 GLY A C 1
ATOM 1067 O O . GLY A 1 139 ? 6.054 -31.323 36.383 1.00 57.41 139 GLY A O 1
ATOM 1068 N N . ASN A 1 140 ? 4.268 -30.182 35.687 1.00 51.22 140 ASN A N 1
ATOM 1069 C CA . ASN A 1 140 ? 3.467 -31.399 35.484 1.00 51.22 140 ASN A CA 1
ATOM 1070 C C . ASN A 1 140 ? 2.779 -31.429 34.116 1.00 51.22 140 ASN A C 1
ATOM 1072 O O . ASN A 1 140 ? 1.599 -31.126 34.016 1.00 51.22 140 ASN A O 1
ATOM 1076 N N . GLY A 1 141 ? 3.540 -31.815 33.083 1.00 51.38 141 GLY A N 1
ATOM 1077 C CA . GLY A 1 141 ? 3.142 -32.684 31.956 1.00 51.38 141 GLY A CA 1
ATOM 1078 C C . GLY A 1 141 ? 1.812 -32.489 31.208 1.00 51.38 141 GLY A C 1
ATOM 1079 O O . GLY A 1 141 ? 1.460 -33.359 30.415 1.00 51.38 141 GLY A O 1
ATOM 1080 N N . ALA A 1 142 ? 1.066 -31.411 31.421 1.00 44.69 142 ALA A N 1
ATOM 1081 C CA . ALA A 1 142 ? -0.265 -31.215 30.868 1.00 44.69 142 ALA A CA 1
ATOM 1082 C C . ALA A 1 142 ? -0.248 -30.070 29.855 1.00 44.69 142 ALA A C 1
ATOM 1084 O O . ALA A 1 142 ? -0.057 -28.915 30.218 1.00 44.69 142 ALA A O 1
ATOM 1085 N N . VAL A 1 143 ? -0.423 -30.467 28.590 1.00 49.66 143 VAL A N 1
ATOM 1086 C CA . VAL A 1 143 ? -0.906 -29.713 27.424 1.00 49.66 143 VAL A CA 1
ATOM 1087 C C . VAL A 1 143 ? -0.494 -28.242 27.400 1.00 49.66 143 VAL A C 1
ATOM 1089 O O . VAL A 1 143 ? -1.083 -27.404 28.074 1.00 49.66 143 VAL A O 1
ATOM 1092 N N . VAL A 1 144 ? 0.478 -27.933 26.535 1.00 53.78 144 VAL A N 1
ATOM 1093 C CA . VAL A 1 144 ? 0.739 -26.581 26.026 1.00 53.78 144 VAL A CA 1
ATOM 1094 C C . VAL A 1 144 ? -0.601 -25.988 25.598 1.00 53.78 144 VAL A C 1
ATOM 1096 O O . VAL A 1 144 ? -1.105 -26.305 24.522 1.00 53.78 144 VAL A O 1
ATOM 1099 N N . GLY A 1 145 ? -1.212 -25.185 26.469 1.00 50.41 145 GLY A N 1
ATOM 1100 C CA . GLY A 1 145 ? -2.374 -24.396 26.114 1.00 50.41 145 GLY A CA 1
ATOM 1101 C C . GLY A 1 145 ? -1.919 -23.496 24.985 1.00 50.41 145 GLY A C 1
ATOM 1102 O O . GLY A 1 145 ? -1.081 -22.619 25.195 1.00 50.41 145 GLY A O 1
ATOM 1103 N N . THR A 1 146 ? -2.386 -23.776 23.773 1.00 54.94 146 THR A N 1
ATOM 1104 C CA . THR A 1 146 ? -2.228 -22.886 22.632 1.00 54.94 146 THR A CA 1
ATOM 1105 C C . THR A 1 146 ? -2.874 -21.576 23.045 1.00 54.94 146 THR A C 1
ATOM 1107 O O . THR A 1 146 ? -4.097 -21.470 23.037 1.00 54.94 146 THR A O 1
ATOM 1110 N N . GLY A 1 147 ? -2.064 -20.630 23.521 1.00 55.81 147 GLY A N 1
ATOM 1111 C CA . GLY A 1 147 ? -2.503 -19.297 23.906 1.00 55.81 147 GLY A CA 1
ATOM 1112 C C . GLY A 1 147 ? -2.950 -18.572 22.652 1.00 55.81 147 GLY A C 1
ATOM 1113 O O . GLY A 1 147 ? -2.179 -17.807 22.077 1.00 55.81 147 GLY A O 1
ATOM 1114 N N . MET A 1 148 ? -4.158 -18.894 22.192 1.00 60.31 148 MET A N 1
ATOM 1115 C CA . MET A 1 148 ? -4.740 -18.317 20.998 1.00 60.31 148 MET A CA 1
ATOM 1116 C C . MET A 1 148 ? -4.811 -16.811 21.185 1.00 60.31 148 MET A C 1
ATOM 1118 O O . MET A 1 148 ? -5.191 -16.305 22.246 1.00 60.31 148 MET A O 1
ATOM 1122 N N . ALA A 1 149 ? -4.400 -16.087 20.149 1.00 68.94 149 ALA A N 1
ATOM 1123 C CA . ALA A 1 149 ? -4.595 -14.657 20.125 1.00 68.94 149 ALA A CA 1
ATOM 1124 C C . ALA A 1 149 ? -6.091 -14.356 20.208 1.00 68.94 149 ALA A C 1
ATOM 1126 O O . ALA A 1 149 ? -6.899 -14.923 19.468 1.00 68.94 149 ALA A O 1
ATOM 1127 N N . LYS A 1 150 ? -6.471 -13.448 21.110 1.00 86.69 150 LYS A N 1
ATOM 1128 C CA . LYS A 1 150 ? -7.849 -12.962 21.155 1.00 86.69 150 LYS A CA 1
ATOM 1129 C C . LYS A 1 150 ? -8.121 -12.235 19.843 1.00 86.69 150 LYS A C 1
ATOM 1131 O O . LYS A 1 150 ? -7.419 -11.281 19.520 1.00 86.69 150 LYS A O 1
ATOM 1136 N N . TYR A 1 151 ? -9.154 -12.633 19.109 1.00 89.56 151 TYR A N 1
ATOM 1137 C CA . TYR A 1 151 ? -9.490 -11.982 17.841 1.00 89.56 151 TYR A CA 1
ATOM 1138 C C . TYR A 1 151 ? -9.711 -10.467 17.986 1.00 89.56 151 TYR A C 1
ATOM 1140 O O . TYR A 1 151 ? -9.252 -9.690 17.152 1.00 89.56 151 TYR A O 1
ATOM 1148 N N . ASN A 1 152 ? -10.314 -10.029 19.096 1.00 91.19 152 ASN A N 1
ATOM 1149 C CA . ASN A 1 152 ? -10.486 -8.606 19.407 1.00 91.19 152 ASN A CA 1
ATOM 1150 C C . ASN A 1 152 ? -9.154 -7.844 19.486 1.00 91.19 152 ASN A C 1
ATOM 1152 O O . ASN A 1 152 ? -9.107 -6.675 19.121 1.00 91.19 152 ASN A O 1
ATOM 1156 N N . LEU A 1 153 ? -8.061 -8.500 19.887 1.00 92.38 153 LEU A N 1
ATOM 1157 C CA . LEU A 1 153 ? -6.734 -7.892 19.903 1.00 92.38 153 LEU A CA 1
ATOM 1158 C C . LEU A 1 153 ? -6.175 -7.705 18.484 1.00 92.38 153 LEU A C 1
ATOM 1160 O O . LEU A 1 153 ? -5.585 -6.663 18.187 1.00 92.38 153 LEU A O 1
ATOM 1164 N N . CYS A 1 154 ? -6.409 -8.669 17.586 1.00 91.69 154 CYS A N 1
ATOM 1165 C CA . CYS A 1 154 ? -6.077 -8.527 16.165 1.00 91.69 154 CYS A CA 1
ATOM 1166 C C . CYS A 1 154 ? -6.865 -7.368 15.536 1.00 91.69 154 CYS A C 1
ATOM 1168 O O . CYS A 1 154 ? -6.286 -6.514 14.864 1.00 91.69 154 CYS A O 1
ATOM 1170 N N . LEU A 1 155 ? -8.173 -7.302 15.808 1.00 92.94 155 LEU A N 1
ATOM 1171 C CA . LEU A 1 155 ? -9.048 -6.227 15.338 1.00 92.94 155 LEU A CA 1
ATOM 1172 C C . LEU A 1 155 ? -8.631 -4.861 15.883 1.00 92.94 155 LEU A C 1
ATOM 1174 O O . LEU A 1 155 ? -8.540 -3.909 15.113 1.00 92.94 155 LEU A O 1
ATOM 1178 N N . ALA A 1 156 ? -8.323 -4.764 17.178 1.00 94.81 156 ALA A N 1
ATOM 1179 C CA . ALA A 1 156 ? -7.823 -3.536 17.785 1.00 94.81 156 ALA A CA 1
ATOM 1180 C C . ALA A 1 156 ? -6.524 -3.085 17.103 1.00 94.81 156 ALA A C 1
ATOM 1182 O O . ALA A 1 156 ? -6.414 -1.936 16.677 1.00 94.81 156 ALA A O 1
ATOM 1183 N N . THR A 1 157 ? -5.575 -4.001 16.893 1.00 93.38 157 THR A N 1
ATOM 1184 C CA . THR A 1 157 ? -4.321 -3.707 16.182 1.00 93.38 157 THR A CA 1
ATOM 1185 C C . THR A 1 157 ? -4.575 -3.221 14.750 1.00 93.38 157 THR A C 1
ATOM 1187 O O . THR A 1 157 ? -3.956 -2.251 14.303 1.00 93.38 157 THR A O 1
ATOM 1190 N N . LYS A 1 158 ? -5.530 -3.826 14.033 1.00 92.19 158 LYS A N 1
ATOM 1191 C CA . LYS A 1 158 ? -5.886 -3.405 12.670 1.00 92.19 158 LYS A CA 1
ATOM 1192 C C . LYS A 1 158 ? -6.626 -2.062 12.633 1.00 92.19 158 LYS A C 1
ATOM 1194 O O . LYS A 1 158 ? -6.383 -1.259 11.735 1.00 92.19 158 LYS A O 1
ATOM 1199 N N . LEU A 1 159 ? -7.464 -1.768 13.625 1.00 94.62 159 LEU A N 1
ATOM 1200 C CA . LEU A 1 159 ? -8.092 -0.453 13.791 1.00 94.62 159 LEU A CA 1
ATOM 1201 C C . LEU A 1 159 ? -7.051 0.633 14.066 1.00 94.62 159 LEU A C 1
ATOM 1203 O O . LEU A 1 159 ? -7.141 1.707 13.480 1.00 94.62 159 LEU A O 1
ATOM 1207 N N . HIS A 1 160 ? -6.028 0.340 14.872 1.00 94.12 160 HIS A N 1
ATOM 1208 C CA . HIS A 1 160 ? -4.876 1.223 15.046 1.00 94.12 160 HIS A CA 1
ATOM 1209 C C . HIS A 1 160 ? -4.144 1.476 13.721 1.00 94.12 160 HIS A C 1
ATOM 1211 O O . HIS A 1 160 ? -3.899 2.626 13.366 1.00 94.12 160 HIS A O 1
ATOM 1217 N N . MET A 1 161 ? -3.859 0.422 12.950 1.00 90.81 161 MET A N 1
ATOM 1218 C CA . MET A 1 161 ? -3.261 0.549 11.616 1.00 90.81 161 MET A CA 1
ATOM 1219 C C . MET A 1 161 ? -4.096 1.463 10.702 1.00 90.81 161 MET A C 1
ATOM 1221 O O . MET A 1 161 ? -3.551 2.374 10.079 1.00 90.81 161 MET A O 1
ATOM 1225 N N . ALA A 1 162 ? -5.415 1.254 10.645 1.00 90.69 162 ALA A N 1
ATOM 1226 C CA . ALA A 1 162 ? -6.327 2.076 9.852 1.00 90.69 162 ALA A CA 1
ATOM 1227 C C . ALA A 1 162 ? -6.397 3.528 10.360 1.00 90.69 162 ALA A C 1
ATOM 1229 O O . ALA A 1 162 ? -6.423 4.461 9.561 1.00 90.69 162 ALA A O 1
ATOM 1230 N N . ALA A 1 163 ? -6.377 3.736 11.677 1.00 92.50 163 ALA A N 1
ATOM 1231 C CA . ALA A 1 163 ? -6.356 5.062 12.282 1.00 92.50 163 ALA A CA 1
ATOM 1232 C C . ALA A 1 163 ? -5.086 5.841 11.904 1.00 92.50 163 ALA A C 1
ATOM 1234 O O . ALA A 1 163 ? -5.173 7.019 11.572 1.00 92.50 163 ALA A O 1
ATOM 1235 N N . GLU A 1 164 ? -3.917 5.193 11.876 1.00 90.06 164 GLU A N 1
ATOM 1236 C CA . GLU A 1 164 ? -2.666 5.833 11.442 1.00 90.06 164 GLU A CA 1
ATOM 1237 C C . GLU A 1 164 ? -2.706 6.233 9.959 1.00 90.06 164 GLU A C 1
ATOM 1239 O O . GLU A 1 164 ? -2.216 7.304 9.602 1.00 90.06 164 GLU A O 1
ATOM 1244 N N . VAL A 1 165 ? -3.359 5.434 9.104 1.00 85.19 165 VAL A N 1
ATOM 1245 C CA . VAL A 1 165 ? -3.664 5.834 7.716 1.00 85.19 165 VAL A CA 1
ATOM 1246 C C . VAL A 1 165 ? -4.532 7.091 7.710 1.00 85.19 165 VAL A C 1
ATOM 1248 O O . VAL A 1 165 ? -4.238 8.039 6.983 1.00 85.19 165 VAL A O 1
ATOM 1251 N N . GLY A 1 166 ? -5.552 7.143 8.569 1.00 83.88 166 GLY A N 1
ATOM 1252 C CA . GLY A 1 166 ? -6.402 8.320 8.703 1.00 83.88 166 GLY A CA 1
ATOM 1253 C C . GLY A 1 166 ? -5.695 9.552 9.292 1.00 83.88 166 GLY A C 1
ATOM 1254 O O . GLY A 1 166 ? -6.075 10.691 9.040 1.00 83.88 166 GLY A O 1
ATOM 1255 N N . MET A 1 167 ? -4.617 9.345 10.040 1.00 85.62 167 MET A N 1
ATOM 1256 C CA . MET A 1 167 ? -3.738 10.411 10.516 1.00 85.62 167 MET A CA 1
ATOM 1257 C C . MET A 1 167 ? -2.627 10.762 9.531 1.00 85.62 167 MET A C 1
ATOM 1259 O O . MET A 1 167 ? -1.817 11.634 9.850 1.00 85.62 167 MET A O 1
ATOM 1263 N N . ALA A 1 168 ? -2.584 10.117 8.360 1.00 79.75 168 ALA A N 1
ATOM 1264 C CA . ALA A 1 168 ? -1.545 10.358 7.369 1.00 79.75 168 ALA A CA 1
ATOM 1265 C C . ALA A 1 168 ? -0.132 10.030 7.907 1.00 79.75 168 ALA A C 1
ATOM 1267 O O . ALA A 1 168 ? 0.859 10.674 7.569 1.00 79.75 168 ALA A O 1
ATOM 1268 N N . SER A 1 169 ? -0.041 9.020 8.777 1.00 75.56 169 SER A N 1
ATOM 1269 C CA . SER A 1 169 ? 1.156 8.736 9.560 1.00 75.56 169 SER A CA 1
ATOM 1270 C C . SER A 1 169 ? 1.854 7.432 9.173 1.00 75.56 169 SER A C 1
ATOM 1272 O O . SER A 1 169 ? 1.227 6.421 8.846 1.00 75.56 169 SER A O 1
ATOM 1274 N N . CYS A 1 170 ? 3.185 7.424 9.271 1.00 67.38 170 CYS A N 1
ATOM 1275 C CA . CYS A 1 170 ? 4.022 6.263 8.950 1.00 67.38 170 CYS A CA 1
ATOM 1276 C C . CYS A 1 170 ? 4.042 5.188 10.055 1.00 67.38 170 CYS A C 1
ATOM 1278 O O . CYS A 1 170 ? 4.613 4.117 9.853 1.00 67.38 170 CYS A O 1
ATOM 1280 N N . TYR A 1 171 ? 3.394 5.420 11.206 1.00 77.12 171 TYR A N 1
ATOM 1281 C CA . TYR A 1 171 ? 3.345 4.449 12.311 1.00 77.12 171 TYR A CA 1
ATOM 1282 C C . TYR A 1 171 ? 2.536 3.182 11.990 1.00 77.12 171 TYR A C 1
ATOM 1284 O O . TYR A 1 171 ? 2.617 2.211 12.741 1.00 77.12 171 TYR A O 1
ATOM 1292 N N . ARG A 1 172 ? 1.814 3.123 10.857 1.00 79.81 172 ARG A N 1
ATOM 1293 C CA . ARG A 1 172 ? 1.070 1.917 10.447 1.00 79.81 172 ARG A CA 1
ATOM 1294 C C . ARG A 1 172 ? 1.944 0.657 10.370 1.00 79.81 172 ARG A C 1
ATOM 1296 O O . ARG A 1 172 ? 1.462 -0.427 10.679 1.00 79.81 172 ARG A O 1
ATOM 1303 N N . VAL A 1 173 ? 3.232 0.805 10.038 1.00 75.31 173 VAL A N 1
ATOM 1304 C CA . VAL A 1 173 ? 4.197 -0.308 9.957 1.00 75.31 173 VAL A CA 1
ATOM 1305 C C . VAL A 1 173 ? 4.388 -0.994 11.316 1.00 75.31 173 VAL A C 1
ATOM 1307 O O . VAL A 1 173 ? 4.530 -2.213 11.369 1.00 75.31 173 VAL A O 1
ATOM 1310 N N . ILE A 1 174 ? 4.312 -0.248 12.427 1.00 79.81 174 ILE A N 1
ATOM 1311 C CA . ILE A 1 174 ? 4.357 -0.829 13.783 1.00 79.81 174 ILE A CA 1
ATOM 1312 C C . ILE A 1 174 ? 3.205 -1.798 13.974 1.00 79.81 174 ILE A C 1
ATOM 1314 O O . ILE A 1 174 ? 3.399 -2.916 14.442 1.00 79.81 174 ILE A O 1
ATOM 1318 N N . HIS A 1 175 ? 2.003 -1.355 13.622 1.00 86.19 175 HIS A N 1
ATOM 1319 C CA . HIS A 1 175 ? 0.797 -2.140 13.821 1.00 86.19 175 HIS A CA 1
ATOM 1320 C C . HIS A 1 175 ? 0.768 -3.364 12.907 1.00 86.19 175 HIS A C 1
ATOM 1322 O O . HIS A 1 175 ? 0.322 -4.413 13.350 1.00 86.19 175 HIS A O 1
ATOM 1328 N N . ILE A 1 176 ? 1.315 -3.269 11.692 1.00 84.31 176 ILE A N 1
ATOM 1329 C CA . ILE A 1 176 ? 1.496 -4.422 10.798 1.00 84.31 176 ILE A CA 1
ATOM 1330 C C . ILE A 1 176 ? 2.434 -5.456 11.431 1.00 84.31 176 ILE A C 1
ATOM 1332 O O . ILE A 1 176 ? 2.076 -6.626 11.532 1.00 84.31 176 ILE A O 1
ATOM 1336 N N . ASN A 1 177 ? 3.595 -5.027 11.931 1.00 80.75 177 ASN A N 1
ATOM 1337 C CA . ASN A 1 177 ? 4.543 -5.929 12.588 1.00 80.75 177 ASN A CA 1
ATOM 1338 C C . ASN A 1 177 ? 3.953 -6.555 13.857 1.00 80.75 177 ASN A C 1
ATOM 1340 O O . ASN A 1 177 ? 4.044 -7.766 14.043 1.00 80.75 177 ASN A O 1
ATOM 1344 N N . GLY A 1 178 ? 3.286 -5.750 14.688 1.00 83.19 178 GLY A N 1
ATOM 1345 C CA . GLY A 1 178 ? 2.583 -6.236 15.873 1.00 83.19 178 GLY A CA 1
ATOM 1346 C C . GLY A 1 178 ? 1.485 -7.239 15.519 1.00 83.19 178 GLY A C 1
ATOM 1347 O O . GLY A 1 178 ? 1.381 -8.276 16.164 1.00 83.19 178 GLY A O 1
ATOM 1348 N N . LEU A 1 179 ? 0.710 -6.980 14.461 1.00 87.00 179 LEU A N 1
ATOM 1349 C CA . LEU A 1 179 ? -0.314 -7.901 13.970 1.00 87.00 179 LEU A CA 1
ATOM 1350 C C . LEU A 1 179 ? 0.307 -9.221 13.510 1.00 87.00 179 LEU A C 1
ATOM 1352 O O . LEU A 1 179 ? -0.176 -10.279 13.902 1.00 87.00 179 LEU A O 1
ATOM 1356 N N . ASN A 1 180 ? 1.403 -9.175 12.751 1.00 83.62 180 ASN A N 1
ATOM 1357 C CA . ASN A 1 180 ? 2.124 -10.376 12.334 1.00 83.62 180 ASN A CA 1
ATOM 1358 C C . ASN A 1 180 ? 2.635 -11.175 13.531 1.00 83.62 180 ASN A C 1
ATOM 1360 O O . ASN A 1 180 ? 2.465 -12.391 13.567 1.00 83.62 180 ASN A O 1
ATOM 1364 N N . ASP A 1 181 ? 3.205 -10.512 14.536 1.00 82.44 181 ASP A N 1
ATOM 1365 C CA . ASP A 1 181 ? 3.660 -11.186 15.749 1.00 82.44 181 ASP A CA 1
ATOM 1366 C C . ASP A 1 181 ? 2.501 -11.816 16.525 1.00 82.44 181 ASP A C 1
ATOM 1368 O O . ASP A 1 181 ? 2.646 -12.947 16.984 1.00 82.44 181 ASP A O 1
ATOM 1372 N N . ILE A 1 182 ? 1.336 -11.160 16.599 1.00 83.44 182 ILE A N 1
ATOM 1373 C CA . ILE A 1 182 ? 0.117 -11.738 17.186 1.00 83.44 182 ILE A CA 1
ATOM 1374 C C . ILE A 1 182 ? -0.333 -12.975 16.390 1.00 83.44 182 ILE A C 1
ATOM 1376 O O . ILE A 1 182 ? -0.604 -14.016 16.989 1.00 83.44 182 ILE A O 1
ATOM 1380 N N . LEU A 1 183 ? -0.377 -12.896 15.055 1.00 83.38 183 LEU A N 1
ATOM 1381 C CA . LEU A 1 183 ? -0.796 -14.000 14.181 1.00 83.38 183 LEU A CA 1
ATOM 1382 C C . LEU A 1 183 ? 0.172 -15.198 14.246 1.00 83.38 183 LEU A C 1
ATOM 1384 O O . LEU A 1 183 ? -0.258 -16.349 14.162 1.00 83.38 183 LEU A O 1
ATOM 1388 N N . ARG A 1 184 ? 1.471 -14.961 14.485 1.00 79.56 184 ARG A N 1
ATOM 1389 C CA . ARG A 1 184 ? 2.475 -16.023 14.708 1.00 79.56 184 ARG A CA 1
ATOM 1390 C C . ARG A 1 184 ? 2.240 -16.824 15.985 1.00 79.56 184 ARG A C 1
ATOM 1392 O O . ARG A 1 184 ? 2.752 -17.938 16.097 1.00 79.56 184 ARG A O 1
ATOM 1399 N N . LEU A 1 185 ? 1.496 -16.286 16.954 1.00 75.38 185 LEU A N 1
ATOM 1400 C CA . LEU A 1 185 ? 1.180 -16.996 18.198 1.00 75.38 185 LEU A CA 1
ATOM 1401 C C . LEU A 1 185 ? 0.164 -18.131 17.993 1.00 75.38 185 LEU A C 1
ATOM 1403 O O . LEU A 1 185 ? 0.007 -18.966 18.883 1.00 75.38 185 LEU A O 1
ATOM 1407 N N . GLY A 1 186 ? -0.472 -18.203 16.821 1.00 69.19 186 GLY A N 1
ATOM 1408 C CA . GLY A 1 186 ? -1.421 -19.242 16.436 1.00 69.19 186 GLY A CA 1
ATOM 1409 C C . GLY A 1 186 ? -2.709 -18.650 15.870 1.00 69.19 186 GLY A C 1
ATOM 1410 O O . GLY A 1 186 ? -2.889 -17.434 15.849 1.00 69.19 186 GLY A O 1
ATOM 1411 N N . SER A 1 187 ? -3.620 -19.522 15.422 1.00 63.50 187 SER A N 1
ATOM 1412 C CA . SER A 1 187 ? -4.949 -19.096 14.970 1.00 63.50 187 SER A CA 1
ATOM 1413 C C . SER A 1 187 ? -5.613 -18.264 16.059 1.00 63.50 187 SER A C 1
ATOM 1415 O O . SER A 1 187 ? -5.661 -18.680 17.220 1.00 63.50 187 SER A O 1
ATOM 1417 N N . ALA A 1 188 ? -6.132 -17.100 15.681 1.00 68.56 188 ALA A N 1
ATOM 1418 C CA . ALA A 1 188 ? -7.020 -16.363 16.556 1.00 68.56 188 ALA A CA 1
ATOM 1419 C C . ALA A 1 188 ? -8.279 -17.211 16.808 1.00 68.56 188 ALA A C 1
ATOM 1421 O O . ALA A 1 188 ? -8.755 -17.923 15.918 1.00 68.56 188 ALA A O 1
ATOM 1422 N N . GLU A 1 189 ? -8.772 -17.200 18.042 1.00 67.25 189 GLU A N 1
ATOM 1423 C CA . GLU A 1 189 ? -9.905 -18.033 18.449 1.00 67.25 189 GLU A CA 1
ATOM 1424 C C . GLU A 1 189 ? -11.199 -17.532 17.779 1.00 67.25 189 GLU A C 1
ATOM 1426 O O . GLU A 1 189 ? -11.475 -16.330 17.790 1.00 67.25 189 GLU A O 1
ATOM 1431 N N . VAL A 1 190 ? -12.004 -18.443 17.217 1.00 67.38 190 VAL A N 1
ATOM 1432 C CA . VAL A 1 190 ? -13.345 -18.150 16.656 1.00 67.38 190 VAL A CA 1
ATOM 1433 C C . VAL A 1 190 ? -13.342 -17.077 15.549 1.00 67.38 190 VAL A C 1
ATOM 1435 O O . VAL A 1 190 ? -14.255 -16.254 15.450 1.00 67.38 190 VAL A O 1
ATOM 1438 N N . VAL A 1 191 ? -12.306 -17.055 14.710 1.00 73.75 191 VAL A N 1
ATOM 1439 C CA . VAL A 1 191 ? -12.266 -16.163 13.545 1.00 73.75 191 VAL A CA 1
ATOM 1440 C C . VAL A 1 191 ? -12.858 -16.882 12.350 1.00 73.75 191 VAL A C 1
ATOM 1442 O O . VAL A 1 191 ? -12.459 -18.001 12.039 1.00 73.75 191 VAL A O 1
ATOM 1445 N N . ASP A 1 192 ? -13.822 -16.233 11.703 1.00 81.00 192 ASP A N 1
ATOM 1446 C CA . ASP A 1 192 ? -14.272 -16.651 10.382 1.00 81.00 192 ASP A CA 1
ATOM 1447 C C . ASP A 1 192 ? -13.065 -16.712 9.435 1.00 81.00 192 ASP A C 1
ATOM 1449 O O . ASP A 1 192 ? -12.223 -15.814 9.438 1.00 81.00 192 ASP A O 1
ATOM 1453 N N . GLU A 1 193 ? -12.947 -17.780 8.651 1.00 80.88 193 GLU A N 1
ATOM 1454 C CA . GLU A 1 193 ? -11.766 -18.007 7.815 1.00 80.88 193 GLU A CA 1
ATOM 1455 C C . GLU A 1 193 ? -11.500 -16.828 6.865 1.00 80.88 193 GLU A C 1
ATOM 1457 O O . GLU A 1 193 ? -10.349 -16.413 6.715 1.00 80.88 193 GLU A O 1
ATOM 1462 N N . GLN A 1 194 ? -12.550 -16.203 6.320 1.00 83.62 194 GLN A N 1
ATOM 1463 C CA . GLN A 1 194 ? -12.407 -15.027 5.464 1.00 83.62 194 GLN A CA 1
ATOM 1464 C C . GLN A 1 194 ? -11.828 -13.840 6.234 1.00 83.62 194 GLN A C 1
ATOM 1466 O O . GLN A 1 194 ? -10.938 -13.157 5.735 1.00 83.62 194 GLN A O 1
ATOM 1471 N N . HIS A 1 195 ? -12.278 -13.601 7.469 1.00 83.75 195 HIS A N 1
ATOM 1472 C CA . HIS A 1 195 ? -11.714 -12.537 8.302 1.00 83.75 195 HIS A CA 1
ATOM 1473 C C . HIS A 1 195 ? -10.233 -12.769 8.589 1.00 83.75 195 HIS A C 1
ATOM 1475 O O . HIS A 1 195 ? -9.450 -11.820 8.561 1.00 83.75 195 HIS A O 1
ATOM 1481 N N . PHE A 1 196 ? -9.841 -14.012 8.872 1.00 82.50 196 PHE A N 1
ATOM 1482 C CA . PHE A 1 196 ? -8.442 -14.345 9.116 1.00 82.50 196 PHE A CA 1
ATOM 1483 C C . PHE A 1 196 ? -7.585 -14.042 7.884 1.00 82.50 196 PHE A C 1
ATOM 1485 O O . PHE A 1 196 ? -6.567 -13.360 8.009 1.00 82.50 196 PHE A O 1
ATOM 1492 N N . TRP A 1 197 ? -8.022 -14.466 6.699 1.00 82.06 197 TRP A N 1
ATOM 1493 C CA . TRP A 1 197 ? -7.301 -14.179 5.461 1.00 82.06 197 TRP A CA 1
ATOM 1494 C C . TRP A 1 197 ? -7.299 -12.692 5.114 1.00 82.06 197 TRP A C 1
ATOM 1496 O O . TRP A 1 197 ? -6.249 -12.173 4.763 1.00 82.06 197 TRP A O 1
ATOM 1506 N N . ASP A 1 198 ? -8.384 -11.955 5.357 1.00 82.12 198 ASP A N 1
ATOM 1507 C CA . ASP A 1 198 ? -8.397 -10.495 5.196 1.00 82.12 198 ASP A CA 1
ATOM 1508 C C . ASP A 1 198 ? -7.398 -9.794 6.142 1.00 82.12 198 ASP A C 1
ATOM 1510 O O . ASP A 1 198 ? -6.835 -8.744 5.815 1.00 82.12 198 ASP A O 1
ATOM 1514 N N . LEU A 1 199 ? -7.182 -10.323 7.355 1.00 81.31 199 LEU A N 1
ATOM 1515 C CA . LEU A 1 199 ? -6.144 -9.827 8.267 1.00 81.31 199 LEU A CA 1
ATOM 1516 C C . LEU A 1 199 ? -4.744 -10.107 7.712 1.00 81.31 199 LEU A C 1
ATOM 1518 O O . LEU A 1 199 ? -3.908 -9.200 7.700 1.00 81.31 199 LEU A O 1
ATOM 1522 N N . VAL A 1 200 ? -4.508 -11.337 7.249 1.00 79.19 200 VAL A N 1
ATOM 1523 C CA . VAL A 1 200 ? -3.223 -11.774 6.690 1.00 79.19 200 VAL A CA 1
ATOM 1524 C C . VAL A 1 200 ? -2.897 -11.004 5.413 1.00 79.19 200 VAL A C 1
ATOM 1526 O O . VAL A 1 200 ? -1.819 -10.432 5.325 1.00 79.19 200 VAL A O 1
ATOM 1529 N N . ASP A 1 201 ? -3.823 -10.895 4.466 1.00 76.06 201 ASP A N 1
ATOM 1530 C CA . ASP A 1 201 ? -3.622 -10.276 3.149 1.00 76.06 201 ASP A CA 1
ATOM 1531 C C . ASP A 1 201 ? -3.249 -8.792 3.207 1.00 76.06 201 ASP A C 1
ATOM 1533 O O . ASP A 1 201 ? -2.629 -8.253 2.280 1.00 76.06 201 ASP A O 1
ATOM 1537 N N . ASP A 1 202 ? -3.651 -8.105 4.274 1.00 74.69 202 ASP A N 1
ATOM 1538 C CA . ASP A 1 202 ? -3.303 -6.705 4.502 1.00 74.69 202 ASP A CA 1
ATOM 1539 C C . ASP A 1 202 ? -1.951 -6.532 5.184 1.00 74.69 202 ASP A C 1
ATOM 1541 O O . ASP A 1 202 ? -1.250 -5.562 4.897 1.00 74.69 202 ASP A O 1
ATOM 1545 N N . ALA A 1 203 ? -1.575 -7.466 6.057 1.00 75.44 203 ALA A N 1
ATOM 1546 C CA . ALA A 1 203 ? -0.297 -7.432 6.755 1.00 75.44 203 ALA A CA 1
ATOM 1547 C C . ALA A 1 203 ? 0.841 -8.025 5.908 1.00 75.44 203 ALA A C 1
ATOM 1549 O O . ALA A 1 203 ? 1.960 -7.519 5.937 1.00 75.44 203 ALA A O 1
ATOM 1550 N N . TYR A 1 204 ? 0.548 -9.057 5.115 1.00 72.25 204 TYR A N 1
ATOM 1551 C CA . TYR A 1 204 ? 1.516 -9.858 4.371 1.00 72.25 204 TYR A CA 1
ATOM 1552 C C . TYR A 1 204 ? 2.231 -9.052 3.289 1.00 72.25 204 TYR A C 1
ATOM 1554 O O . TYR A 1 204 ? 3.457 -9.052 3.229 1.00 72.25 204 TYR A O 1
ATOM 1562 N N . ALA A 1 205 ? 1.486 -8.330 2.446 1.00 66.88 205 ALA A N 1
ATOM 1563 C CA . ALA A 1 205 ? 2.084 -7.565 1.350 1.00 66.88 205 ALA A CA 1
ATOM 1564 C C . ALA A 1 205 ? 3.029 -6.467 1.868 1.00 66.88 205 ALA A C 1
ATOM 1566 O O . ALA A 1 205 ? 4.101 -6.244 1.304 1.00 66.88 205 ALA A O 1
ATOM 1567 N N . GLU A 1 206 ? 2.651 -5.817 2.969 1.00 69.94 206 GLU A N 1
ATOM 1568 C CA . GLU A 1 206 ? 3.469 -4.791 3.613 1.00 69.94 206 GLU A CA 1
ATOM 1569 C C . GLU A 1 206 ? 4.673 -5.407 4.349 1.00 69.94 206 GLU A C 1
ATOM 1571 O O . GLU A 1 206 ? 5.764 -4.843 4.299 1.00 69.94 206 GLU A O 1
ATOM 1576 N N . GLU A 1 207 ? 4.528 -6.587 4.965 1.00 69.75 207 GLU A N 1
ATOM 1577 C CA . GLU A 1 207 ? 5.636 -7.318 5.602 1.00 69.75 207 GLU A CA 1
ATOM 1578 C C . GLU A 1 207 ? 6.658 -7.818 4.575 1.00 69.75 207 GLU A C 1
ATOM 1580 O O . GLU A 1 207 ? 7.859 -7.683 4.787 1.00 69.75 207 GLU A O 1
ATOM 1585 N N . VAL A 1 208 ? 6.205 -8.362 3.442 1.00 64.38 208 VAL A N 1
ATOM 1586 C CA . VAL A 1 208 ? 7.090 -8.766 2.341 1.00 64.38 208 VAL A CA 1
ATOM 1587 C C . VAL A 1 208 ? 7.798 -7.543 1.764 1.00 64.38 208 VAL A C 1
ATOM 1589 O O . VAL A 1 208 ? 9.011 -7.586 1.558 1.00 64.38 208 VAL A O 1
ATOM 1592 N N . GLY A 1 209 ? 7.079 -6.433 1.562 1.00 64.00 209 GLY A N 1
ATOM 1593 C CA . GLY A 1 209 ? 7.678 -5.163 1.152 1.00 64.00 209 GLY A CA 1
ATOM 1594 C C . GLY A 1 209 ? 8.756 -4.680 2.131 1.00 64.00 209 GLY A C 1
ATOM 1595 O O . GLY A 1 209 ? 9.861 -4.333 1.712 1.00 64.00 209 GLY A O 1
ATOM 1596 N N . GLU A 1 210 ? 8.476 -4.715 3.435 1.00 67.81 210 GLU A N 1
ATOM 1597 C CA . GLU A 1 210 ? 9.428 -4.342 4.489 1.00 67.81 210 GLU A CA 1
ATOM 1598 C C . GLU A 1 210 ? 10.637 -5.279 4.539 1.00 67.81 210 GLU A C 1
ATOM 1600 O O . GLU A 1 210 ? 11.777 -4.812 4.600 1.00 67.81 210 GLU A O 1
ATOM 1605 N N . ALA A 1 211 ? 10.418 -6.590 4.452 1.00 63.00 211 ALA A N 1
ATOM 1606 C CA . ALA A 1 211 ? 11.478 -7.588 4.467 1.00 63.00 211 ALA A CA 1
ATOM 1607 C C . ALA A 1 211 ? 12.418 -7.434 3.263 1.00 63.00 211 ALA A C 1
ATOM 1609 O O . ALA A 1 211 ? 13.639 -7.504 3.430 1.00 63.00 211 ALA A O 1
ATOM 1610 N N . LEU A 1 212 ? 11.867 -7.153 2.075 1.00 57.56 212 LEU A N 1
ATOM 1611 C CA . LEU A 1 212 ? 12.641 -6.880 0.861 1.00 57.56 212 LEU A CA 1
ATOM 1612 C C . LEU A 1 212 ? 13.505 -5.620 1.003 1.00 57.56 212 LEU A C 1
ATOM 1614 O O . LEU A 1 212 ? 14.680 -5.647 0.642 1.00 57.56 212 LEU A O 1
ATOM 1618 N N . ILE A 1 213 ? 12.955 -4.538 1.563 1.00 55.12 213 ILE A N 1
ATOM 1619 C CA . ILE A 1 213 ? 13.688 -3.274 1.754 1.00 55.12 213 ILE A CA 1
ATOM 1620 C C . ILE A 1 213 ? 14.770 -3.415 2.835 1.00 55.12 213 ILE A C 1
ATOM 1622 O O . ILE A 1 213 ? 15.877 -2.900 2.688 1.00 55.12 213 ILE A O 1
ATOM 1626 N N . THR A 1 214 ? 14.466 -4.119 3.925 1.00 57.72 214 THR A N 1
ATOM 1627 C CA . THR A 1 214 ? 15.361 -4.248 5.089 1.00 57.72 214 THR A CA 1
ATOM 1628 C C . THR A 1 214 ? 16.344 -5.419 4.982 1.00 57.72 214 THR A C 1
ATOM 1630 O O . THR A 1 214 ? 17.199 -5.591 5.858 1.00 57.72 214 THR A O 1
ATOM 1633 N N . GLY A 1 215 ? 16.235 -6.236 3.928 1.00 54.09 215 GLY A N 1
ATOM 1634 C CA . GLY A 1 215 ? 17.048 -7.437 3.725 1.00 54.09 215 GLY A CA 1
ATOM 1635 C C . GLY A 1 215 ? 16.818 -8.521 4.784 1.00 54.09 215 GLY A C 1
ATOM 1636 O O . GLY A 1 215 ? 17.726 -9.306 5.069 1.00 54.09 215 GLY A O 1
ATOM 1637 N N . ARG A 1 216 ? 15.640 -8.550 5.423 1.00 59.66 216 ARG A N 1
ATOM 1638 C CA . ARG A 1 216 ? 15.295 -9.573 6.421 1.00 59.66 216 ARG A CA 1
ATOM 1639 C C . ARG A 1 216 ? 14.862 -10.866 5.736 1.00 59.66 216 ARG A C 1
ATOM 1641 O O . ARG A 1 216 ? 14.097 -10.855 4.777 1.00 59.66 216 ARG A O 1
ATOM 1648 N N . VAL A 1 217 ? 15.315 -11.999 6.272 1.00 55.59 217 VAL A N 1
ATOM 1649 C CA . VAL A 1 217 ? 14.831 -13.320 5.851 1.00 55.59 217 VAL A CA 1
ATOM 1650 C C . VAL A 1 217 ? 13.405 -13.500 6.363 1.00 55.59 217 VAL A C 1
ATOM 1652 O O . VAL A 1 217 ? 13.161 -13.432 7.568 1.00 55.59 217 VAL A O 1
ATOM 1655 N N . TYR A 1 218 ? 12.471 -13.722 5.442 1.00 52.28 218 TYR A N 1
ATOM 1656 C CA . TYR A 1 218 ? 11.060 -13.900 5.761 1.00 52.28 218 TYR A CA 1
ATOM 1657 C C . TYR A 1 218 ? 10.825 -15.261 6.452 1.00 52.28 218 TYR A C 1
ATOM 1659 O O . TYR A 1 218 ? 11.250 -16.287 5.917 1.00 52.28 218 TYR A O 1
ATOM 1667 N N . PRO A 1 219 ? 10.181 -15.314 7.635 1.00 51.00 219 PRO A N 1
ATOM 1668 C CA . PRO A 1 219 ? 10.099 -16.543 8.429 1.00 51.00 219 PRO A CA 1
ATOM 1669 C C . PRO A 1 219 ? 9.052 -17.543 7.927 1.00 51.00 219 PRO A C 1
ATOM 1671 O O . PRO A 1 219 ? 9.167 -18.736 8.215 1.00 51.00 219 PRO A O 1
ATOM 1674 N N . TYR A 1 220 ? 8.056 -17.104 7.153 1.00 50.44 220 TYR A N 1
ATOM 1675 C CA . TYR A 1 220 ? 7.139 -18.022 6.487 1.00 50.44 220 TYR A CA 1
ATOM 1676 C C . TYR A 1 220 ? 7.761 -18.454 5.161 1.00 50.44 220 TYR A C 1
ATOM 1678 O O . TYR A 1 220 ? 7.546 -17.837 4.120 1.00 50.44 220 TYR A O 1
ATOM 1686 N N . GLY A 1 221 ? 8.574 -19.509 5.196 1.00 44.69 221 GLY A N 1
ATOM 1687 C CA . GLY A 1 221 ? 9.003 -20.171 3.968 1.00 44.69 221 GLY A CA 1
ATOM 1688 C C . GLY A 1 221 ? 7.765 -20.520 3.141 1.00 44.69 221 GLY A C 1
ATOM 1689 O O . GLY A 1 221 ? 6.901 -21.252 3.627 1.00 44.69 221 GLY A O 1
ATOM 1690 N N . LEU A 1 222 ? 7.664 -19.955 1.933 1.00 42.31 222 LEU A N 1
ATOM 1691 C CA . LEU A 1 222 ? 6.591 -20.231 0.978 1.00 42.31 222 LEU A CA 1
ATOM 1692 C C . LEU A 1 222 ? 6.407 -21.750 0.880 1.00 42.31 222 LEU A C 1
ATOM 1694 O O . LEU A 1 222 ? 7.270 -22.458 0.357 1.00 42.31 222 LEU A O 1
ATOM 1698 N N . ARG A 1 223 ? 5.298 -22.278 1.413 1.00 39.56 223 ARG A N 1
ATOM 1699 C CA . ARG A 1 223 ? 4.921 -23.660 1.121 1.00 39.56 223 ARG A CA 1
ATOM 1700 C C . ARG A 1 223 ? 4.540 -23.700 -0.353 1.00 39.56 223 ARG A C 1
ATOM 1702 O O . ARG A 1 223 ? 3.654 -22.990 -0.799 1.00 39.56 223 ARG A O 1
ATOM 1709 N N . GLN A 1 224 ? 5.246 -24.545 -1.087 1.00 35.81 224 GLN A N 1
ATOM 1710 C CA . GLN A 1 224 ? 5.290 -24.670 -2.544 1.00 35.81 224 GLN A CA 1
ATOM 1711 C C . GLN A 1 224 ? 3.966 -25.106 -3.222 1.00 35.81 224 GLN A C 1
ATOM 1713 O O . GLN A 1 224 ? 4.017 -25.646 -4.321 1.00 35.81 224 GLN A O 1
ATOM 1718 N N . ARG A 1 225 ? 2.788 -24.963 -2.594 1.00 38.16 225 ARG A N 1
ATOM 1719 C CA . ARG A 1 225 ? 1.557 -25.606 -3.091 1.00 38.16 225 ARG A CA 1
ATOM 1720 C C . ARG A 1 225 ? 0.674 -24.808 -4.054 1.00 38.16 225 ARG A C 1
ATOM 1722 O O . ARG A 1 225 ? -0.063 -25.473 -4.766 1.00 38.16 225 ARG A O 1
ATOM 1729 N N . ASP A 1 226 ? 0.807 -23.490 -4.202 1.00 43.31 226 ASP A N 1
ATOM 1730 C CA . ASP A 1 226 ? -0.282 -22.711 -4.840 1.00 43.31 226 ASP A CA 1
ATOM 1731 C C . ASP A 1 226 ? 0.118 -21.918 -6.106 1.00 43.31 226 ASP A C 1
ATOM 1733 O O . ASP A 1 226 ? -0.532 -20.950 -6.489 1.00 43.31 226 ASP A O 1
ATOM 1737 N N . LEU A 1 227 ? 1.186 -22.311 -6.813 1.00 41.12 227 LEU A N 1
ATOM 1738 C CA . LEU A 1 227 ? 1.603 -21.623 -8.054 1.00 41.12 227 LEU A CA 1
ATOM 1739 C C . LEU A 1 227 ? 0.742 -21.964 -9.288 1.00 41.12 227 LEU A C 1
ATOM 1741 O O . LEU A 1 227 ? 0.852 -21.278 -10.302 1.00 41.12 227 LEU A O 1
ATOM 1745 N N . SER A 1 228 ? -0.126 -22.982 -9.224 1.00 43.00 228 SER A N 1
ATOM 1746 C CA . SER A 1 228 ? -1.058 -23.326 -10.312 1.00 43.00 228 SER A CA 1
ATOM 1747 C C . SER A 1 228 ? -2.255 -22.375 -10.437 1.00 43.00 228 SER A C 1
ATOM 1749 O O . SER A 1 228 ? -2.936 -22.397 -11.459 1.00 43.00 228 SER A O 1
ATOM 1751 N N . ASP A 1 229 ? -2.499 -21.519 -9.441 1.00 50.97 229 ASP A N 1
ATOM 1752 C CA . ASP A 1 229 ? -3.712 -20.689 -9.369 1.00 50.97 229 ASP A CA 1
ATOM 1753 C C . ASP A 1 229 ? -3.545 -19.298 -10.006 1.00 50.97 229 ASP A C 1
ATOM 1755 O O . ASP A 1 229 ? -4.501 -18.527 -10.120 1.00 50.97 229 ASP A O 1
ATOM 1759 N N . VAL A 1 230 ? -2.342 -18.975 -10.491 1.00 52.72 230 VAL A N 1
ATOM 1760 C CA . VAL A 1 230 ? -2.035 -17.671 -11.105 1.00 52.72 230 VAL A CA 1
ATOM 1761 C C . VAL A 1 230 ? -2.813 -17.457 -12.414 1.00 52.72 230 VAL A C 1
ATOM 1763 O O . VAL A 1 230 ? -3.280 -16.343 -12.674 1.00 52.72 230 VAL A O 1
ATOM 1766 N N . ASP A 1 231 ? -3.023 -18.516 -13.201 1.00 55.38 231 ASP A N 1
ATOM 1767 C CA . ASP A 1 231 ? -3.813 -18.454 -14.441 1.00 55.38 231 ASP A CA 1
ATOM 1768 C C . ASP A 1 231 ? -5.316 -18.289 -14.158 1.00 55.38 231 ASP A C 1
ATOM 1770 O O . ASP A 1 231 ? -6.016 -17.567 -14.873 1.00 55.38 231 ASP A O 1
ATOM 1774 N N . VAL A 1 232 ? -5.808 -18.883 -13.064 1.00 57.84 232 VAL A N 1
ATOM 1775 C CA . VAL A 1 232 ? -7.202 -18.734 -12.613 1.00 57.84 232 VAL A CA 1
ATOM 1776 C C . VAL A 1 232 ? -7.464 -17.297 -12.164 1.00 57.84 232 VAL A C 1
ATOM 1778 O O . VAL A 1 232 ? -8.477 -16.708 -12.546 1.00 57.84 232 VAL A O 1
ATOM 1781 N N . ALA A 1 233 ? -6.524 -16.698 -11.426 1.00 59.53 233 ALA A N 1
ATOM 1782 C CA . ALA A 1 233 ? -6.608 -15.299 -11.016 1.00 59.53 233 ALA A CA 1
ATOM 1783 C C . ALA A 1 233 ? -6.619 -14.349 -12.225 1.00 59.53 233 ALA A C 1
ATOM 1785 O O . ALA A 1 233 ? -7.436 -13.430 -12.274 1.00 59.53 233 ALA A O 1
ATOM 1786 N N . SER A 1 234 ? -5.777 -14.594 -13.237 1.00 64.44 234 SER A N 1
ATOM 1787 C CA . SER A 1 234 ? -5.764 -13.781 -14.461 1.00 64.44 234 SER A CA 1
ATOM 1788 C C . SER A 1 234 ? -7.098 -13.847 -15.211 1.00 64.44 234 SER A C 1
ATOM 1790 O O . SER A 1 234 ? -7.616 -12.810 -15.635 1.00 64.44 234 SER A O 1
ATOM 1792 N N . HIS A 1 235 ? -7.688 -15.041 -15.319 1.00 66.69 235 HIS A N 1
ATOM 1793 C CA . HIS A 1 235 ? -8.985 -15.223 -15.962 1.00 66.69 235 HIS A CA 1
ATOM 1794 C C . HIS A 1 235 ? -10.121 -14.543 -15.183 1.00 66.69 235 HIS A C 1
ATOM 1796 O O . HIS A 1 235 ? -10.916 -13.812 -15.775 1.00 66.69 235 HIS A O 1
ATOM 1802 N N . ALA A 1 236 ? -10.169 -14.719 -13.859 1.00 61.59 236 ALA A N 1
ATOM 1803 C CA . ALA A 1 236 ? -11.171 -14.086 -13.000 1.00 61.59 236 ALA A CA 1
ATOM 1804 C C . ALA A 1 236 ? -11.096 -12.552 -13.065 1.00 61.59 236 ALA A C 1
ATOM 1806 O O . ALA A 1 236 ? -12.124 -11.888 -13.195 1.00 61.59 236 ALA A O 1
ATOM 1807 N N . ILE A 1 237 ? -9.879 -12.000 -13.070 1.00 71.56 237 ILE A N 1
ATOM 1808 C CA . ILE A 1 237 ? -9.646 -10.563 -13.239 1.00 71.56 237 ILE A CA 1
ATOM 1809 C C . ILE A 1 237 ? -10.191 -10.085 -14.587 1.00 71.56 237 ILE A C 1
ATOM 1811 O O . ILE A 1 237 ? -10.896 -9.083 -14.632 1.00 71.56 237 ILE A O 1
ATOM 1815 N N . HIS A 1 238 ? -9.917 -10.804 -15.679 1.00 69.69 238 HIS A N 1
ATOM 1816 C CA . HIS A 1 238 ? -10.425 -10.420 -16.998 1.00 69.69 238 HIS A CA 1
ATOM 1817 C C . HIS A 1 238 ? -11.953 -10.397 -17.073 1.00 69.69 238 HIS A C 1
ATOM 1819 O O . HIS A 1 238 ? -12.506 -9.500 -17.704 1.00 69.69 238 HIS A O 1
ATOM 1825 N N . VAL A 1 239 ? -12.633 -11.335 -16.410 1.00 68.56 239 VAL A N 1
ATOM 1826 C CA . VAL A 1 239 ? -14.104 -11.387 -16.386 1.00 68.56 239 VAL A CA 1
ATOM 1827 C C . VAL A 1 239 ? -14.711 -10.232 -15.576 1.00 68.56 239 VAL A C 1
ATOM 1829 O O . VAL A 1 239 ? -15.792 -9.765 -15.920 1.00 68.56 239 VAL A O 1
ATOM 1832 N N . GLN A 1 240 ? -14.021 -9.748 -14.539 1.00 71.62 240 GLN A N 1
ATOM 1833 C CA . GLN A 1 240 ? -14.518 -8.712 -13.616 1.00 71.62 240 GLN A CA 1
ATOM 1834 C C . GLN A 1 240 ? -14.054 -7.283 -13.958 1.00 71.62 240 GLN A C 1
ATOM 1836 O O . GLN A 1 240 ? -14.330 -6.335 -13.219 1.00 71.62 240 GLN A O 1
ATOM 1841 N N . THR A 1 241 ? -13.323 -7.104 -15.062 1.00 72.25 241 THR A N 1
ATOM 1842 C CA . THR A 1 241 ? -12.856 -5.787 -15.516 1.00 72.25 241 THR A CA 1
ATOM 1843 C C . THR A 1 241 ? -13.462 -5.430 -16.860 1.00 72.25 241 THR A C 1
ATOM 1845 O O . THR A 1 241 ? -13.330 -6.180 -17.825 1.00 72.25 241 THR A O 1
ATOM 1848 N N . THR A 1 242 ? -14.058 -4.242 -16.955 1.00 77.12 242 THR A N 1
ATOM 1849 C CA . THR A 1 242 ? -14.536 -3.702 -18.233 1.00 77.12 242 THR A CA 1
ATOM 1850 C C . THR A 1 242 ? -13.621 -2.567 -18.667 1.00 77.12 242 THR A C 1
ATOM 1852 O O . THR A 1 242 ? -13.446 -1.592 -17.941 1.00 77.12 242 THR A O 1
ATOM 1855 N N . ALA A 1 243 ? -13.027 -2.660 -19.856 1.00 72.31 243 ALA A N 1
ATOM 1856 C CA . ALA A 1 243 ? -12.256 -1.551 -20.409 1.00 72.31 243 ALA A CA 1
ATOM 1857 C C . ALA A 1 243 ? -13.197 -0.389 -20.766 1.00 72.31 243 ALA A C 1
ATOM 1859 O O . ALA A 1 243 ? -14.127 -0.550 -21.558 1.00 72.31 243 ALA A O 1
ATOM 1860 N N . LEU A 1 244 ? -12.944 0.787 -20.197 1.00 73.12 244 LEU A N 1
ATOM 1861 C CA . LEU A 1 244 ? -13.685 2.008 -20.476 1.00 73.12 244 LEU A CA 1
ATOM 1862 C C . LEU A 1 244 ? -12.833 2.923 -21.363 1.00 73.12 244 LEU A C 1
ATOM 1864 O O . LEU A 1 244 ? -11.667 3.214 -21.084 1.00 73.12 244 LEU A O 1
ATOM 1868 N N . SER A 1 245 ? -13.419 3.402 -22.460 1.00 63.94 245 SER A N 1
ATOM 1869 C CA . SER A 1 245 ? -12.792 4.435 -23.286 1.00 63.94 245 SER A CA 1
ATOM 1870 C C . SER A 1 245 ? -13.026 5.791 -22.628 1.00 63.94 245 SER A C 1
ATOM 1872 O O . SER A 1 245 ? -13.999 6.485 -22.911 1.00 63.94 245 SER A O 1
ATOM 1874 N N . VAL A 1 246 ? -12.165 6.138 -21.676 1.00 54.44 246 VAL A N 1
ATOM 1875 C CA . VAL A 1 246 ? -12.177 7.446 -21.021 1.00 54.44 246 VAL A CA 1
ATOM 1876 C C . VAL A 1 246 ? -10.740 7.931 -20.961 1.00 54.44 246 VAL A C 1
ATOM 1878 O O . VAL A 1 246 ? -9.967 7.469 -20.128 1.00 54.44 246 VAL A O 1
ATOM 1881 N N . CYS A 1 247 ? -10.356 8.847 -21.848 1.00 46.84 247 CYS A N 1
ATOM 1882 C CA . CYS A 1 247 ? -9.099 9.561 -21.673 1.00 46.84 247 CYS A CA 1
ATOM 1883 C C . CYS A 1 247 ? -9.186 10.995 -22.208 1.00 46.84 247 CYS A C 1
ATOM 1885 O O . CYS A 1 247 ? -9.574 11.241 -23.352 1.00 46.84 247 CYS A O 1
ATOM 1887 N N . THR A 1 248 ? -8.808 11.950 -21.360 1.00 46.69 248 THR A N 1
ATOM 1888 C CA . THR A 1 248 ? -8.614 13.363 -21.694 1.00 46.69 248 THR A CA 1
ATOM 1889 C C . THR A 1 248 ? -7.115 13.651 -21.814 1.00 46.69 248 THR A C 1
ATOM 1891 O O . THR A 1 248 ? -6.446 13.684 -20.797 1.00 46.69 248 THR A O 1
ATOM 1894 N N . ARG A 1 249 ? -6.651 13.868 -23.059 1.00 52.44 249 ARG A N 1
ATOM 1895 C CA . ARG A 1 249 ? -5.398 14.494 -23.575 1.00 52.44 249 ARG A CA 1
ATOM 1896 C C . ARG A 1 249 ? -4.031 14.264 -22.876 1.00 52.44 249 ARG A C 1
ATOM 1898 O O . ARG A 1 249 ? -3.895 14.304 -21.668 1.00 52.44 249 ARG A O 1
ATOM 1905 N N . LEU A 1 250 ? -2.995 14.185 -23.733 1.00 50.97 250 LEU A N 1
ATOM 1906 C CA . LEU A 1 250 ? -1.541 13.981 -23.515 1.00 50.97 250 LEU A CA 1
ATOM 1907 C C . LEU A 1 250 ? -1.100 12.566 -23.107 1.00 50.97 250 LEU A C 1
ATOM 1909 O O . LEU A 1 250 ? -0.068 12.107 -23.586 1.00 50.97 250 LEU A O 1
ATOM 1913 N N . GLU A 1 251 ? -1.894 11.842 -22.324 1.00 60.94 251 GLU A N 1
ATOM 1914 C CA . GLU A 1 251 ? -1.559 10.481 -21.854 1.00 60.94 251 GLU A CA 1
ATOM 1915 C C . GLU A 1 251 ? -2.114 9.367 -22.765 1.00 60.94 251 GLU A C 1
ATOM 1917 O O . GLU A 1 251 ? -1.804 8.187 -22.587 1.00 60.94 251 GLU A O 1
ATOM 1922 N N . THR A 1 252 ? -2.900 9.743 -23.781 1.00 62.84 252 THR A N 1
ATOM 1923 C CA . THR A 1 252 ? -3.614 8.834 -24.695 1.00 62.84 252 THR A CA 1
ATOM 1924 C C . THR A 1 252 ? -2.700 7.874 -25.445 1.00 62.84 252 THR A C 1
ATOM 1926 O O . THR A 1 252 ? -3.136 6.790 -25.820 1.00 62.84 252 THR A O 1
ATOM 1929 N N . ASP A 1 253 ? -1.443 8.255 -25.659 1.00 76.44 253 ASP A N 1
ATOM 1930 C CA . ASP A 1 253 ? -0.503 7.460 -26.449 1.00 76.44 253 ASP A CA 1
ATOM 1931 C C . ASP A 1 253 ? 0.074 6.276 -25.661 1.00 76.44 253 ASP A C 1
ATOM 1933 O O . ASP A 1 253 ? 0.555 5.321 -26.271 1.00 76.44 253 ASP A O 1
ATOM 1937 N N . ILE A 1 254 ? 0.036 6.325 -24.323 1.00 81.94 254 ILE A N 1
ATOM 1938 C CA . ILE A 1 254 ? 0.587 5.277 -23.446 1.00 81.94 254 ILE A CA 1
ATOM 1939 C C . ILE A 1 254 ? -0.525 4.582 -22.654 1.00 81.94 254 ILE A C 1
ATOM 1941 O O . ILE A 1 254 ? -0.509 3.361 -22.504 1.00 81.94 254 ILE A O 1
ATOM 1945 N N . ILE A 1 255 ? -1.523 5.341 -22.197 1.00 87.88 255 ILE A N 1
ATOM 1946 C CA . ILE A 1 255 ? -2.669 4.849 -21.429 1.00 87.88 255 ILE A CA 1
ATOM 1947 C C . ILE A 1 255 ? -3.961 5.237 -22.174 1.00 87.88 255 ILE A C 1
ATOM 1949 O O . ILE A 1 255 ? -4.689 6.141 -21.760 1.00 87.88 255 ILE A O 1
ATOM 1953 N N . PRO A 1 256 ? -4.271 4.582 -23.308 1.00 85.38 256 PRO A N 1
ATOM 1954 C CA . PRO A 1 256 ? -5.383 4.992 -24.173 1.00 85.38 256 PRO A CA 1
ATOM 1955 C C . PRO A 1 256 ? -6.769 4.745 -23.561 1.00 85.38 256 PRO A C 1
ATOM 1957 O O . PRO A 1 256 ? -7.767 5.286 -24.033 1.00 85.38 256 PRO A O 1
ATOM 1960 N N . THR A 1 257 ? -6.853 3.886 -22.548 1.00 90.06 257 THR A N 1
ATOM 1961 C CA . THR A 1 257 ? -8.105 3.432 -21.929 1.00 90.06 257 THR A CA 1
ATOM 1962 C C . THR A 1 257 ? -7.963 3.389 -20.416 1.00 90.06 257 THR A C 1
ATOM 1964 O O . THR A 1 257 ? -6.849 3.266 -19.910 1.00 90.06 257 THR A O 1
ATOM 1967 N N . SER A 1 258 ? -9.082 3.456 -19.702 1.00 91.25 258 SER A N 1
ATOM 1968 C CA . SER A 1 258 ? -9.158 3.208 -18.263 1.00 91.25 258 SER A CA 1
ATOM 1969 C C . SER A 1 258 ? -9.838 1.863 -17.993 1.00 91.25 258 SER A C 1
ATOM 1971 O O . SER A 1 258 ? -10.517 1.305 -18.858 1.00 91.25 258 SER A O 1
ATOM 1973 N N . LEU A 1 259 ? -9.636 1.309 -16.801 1.00 91.44 259 LEU A N 1
ATOM 1974 C CA . LEU A 1 259 ? -10.342 0.117 -16.339 1.00 91.44 259 LEU A CA 1
ATOM 1975 C C . LEU A 1 259 ? -11.527 0.540 -15.467 1.00 91.44 259 LEU A C 1
ATOM 1977 O O . LEU A 1 259 ? -11.374 1.343 -14.547 1.00 91.44 259 LEU A O 1
ATOM 1981 N N . GLY A 1 260 ? -12.704 0.002 -15.774 1.00 90.44 260 GLY A N 1
ATOM 1982 C CA . GLY A 1 260 ? -13.874 0.001 -14.906 1.00 90.44 260 GLY A CA 1
ATOM 1983 C C . GLY A 1 260 ? -13.949 -1.299 -14.110 1.00 90.44 260 GLY A C 1
ATOM 1984 O O . GLY A 1 260 ? -13.528 -2.354 -14.594 1.00 90.44 260 GLY A O 1
ATOM 1985 N N . PHE A 1 261 ? -14.495 -1.210 -12.900 1.00 89.44 261 PHE A N 1
ATOM 1986 C CA . PHE A 1 261 ? -14.606 -2.330 -11.971 1.00 89.44 261 PHE A CA 1
ATOM 1987 C C . PHE A 1 261 ? -16.022 -2.418 -11.413 1.00 89.44 261 PHE A C 1
ATOM 1989 O O . PHE A 1 261 ? -16.649 -1.394 -11.127 1.00 89.44 261 PHE A O 1
ATOM 1996 N N . ASP A 1 262 ? -16.485 -3.644 -11.195 1.00 87.69 262 ASP A N 1
ATOM 1997 C CA . ASP A 1 262 ? -17.797 -3.898 -10.595 1.00 87.69 262 ASP A CA 1
ATOM 1998 C C . ASP A 1 262 ? -17.805 -3.616 -9.083 1.00 87.69 262 ASP A C 1
ATOM 2000 O O . ASP A 1 262 ? -18.863 -3.420 -8.490 1.00 87.69 262 ASP A O 1
ATOM 2004 N N . SER A 1 263 ? -16.627 -3.576 -8.447 1.00 87.94 263 SER A N 1
ATOM 2005 C CA . SER A 1 263 ? -16.476 -3.281 -7.020 1.00 87.94 263 SER A CA 1
ATOM 2006 C C . SER A 1 263 ? -15.084 -2.752 -6.651 1.00 87.94 263 SER A C 1
ATOM 2008 O O . SER A 1 263 ? -14.093 -2.967 -7.360 1.00 87.94 263 SER A O 1
ATOM 2010 N N . ILE A 1 264 ? -14.988 -2.118 -5.477 1.00 89.12 264 ILE A N 1
ATOM 2011 C CA . ILE A 1 264 ? -13.723 -1.649 -4.882 1.00 89.12 264 ILE A CA 1
ATOM 2012 C C . ILE A 1 264 ? -12.781 -2.825 -4.594 1.00 89.12 264 ILE A C 1
ATOM 2014 O O . ILE A 1 264 ? -11.572 -2.716 -4.785 1.00 89.12 264 ILE A O 1
ATOM 2018 N N . GLN A 1 265 ? -13.317 -3.967 -4.167 1.00 85.31 265 GLN A N 1
ATOM 2019 C CA . GLN A 1 265 ? -12.542 -5.176 -3.890 1.00 85.31 265 GLN A CA 1
ATOM 2020 C C . GLN A 1 265 ? -11.868 -5.693 -5.159 1.00 85.31 265 GLN A C 1
ATOM 2022 O O . GLN A 1 265 ? -10.690 -6.043 -5.119 1.00 85.31 265 GLN A O 1
ATOM 2027 N N . THR A 1 266 ? -12.582 -5.667 -6.289 1.00 87.19 266 THR A N 1
ATOM 2028 C CA . THR A 1 266 ? -12.021 -6.049 -7.592 1.00 87.19 266 THR A CA 1
ATOM 2029 C C . THR A 1 266 ? -10.872 -5.118 -7.967 1.00 87.19 266 THR A C 1
ATOM 2031 O O . THR A 1 266 ? -9.786 -5.590 -8.290 1.00 87.19 266 THR A O 1
ATOM 2034 N N . LEU A 1 267 ? -11.055 -3.798 -7.840 1.00 91.06 267 LEU A N 1
ATOM 2035 C CA . LEU A 1 267 ? -9.973 -2.828 -8.037 1.00 91.06 267 LEU A CA 1
ATOM 2036 C C . LEU A 1 267 ? -8.745 -3.155 -7.167 1.00 91.06 267 LEU A C 1
ATOM 2038 O O . LEU A 1 267 ? -7.618 -3.187 -7.668 1.00 91.06 267 LEU A O 1
ATOM 2042 N N . VAL A 1 268 ? -8.947 -3.388 -5.866 1.00 88.19 268 VAL A N 1
ATOM 2043 C CA . VAL A 1 268 ? -7.855 -3.682 -4.925 1.00 88.19 268 VAL A CA 1
ATOM 2044 C C . VAL A 1 268 ? -7.136 -4.968 -5.326 1.00 88.19 268 VAL A C 1
ATOM 2046 O O . VAL A 1 268 ? -5.910 -4.958 -5.423 1.00 88.19 268 VAL A O 1
ATOM 2049 N N . LEU A 1 269 ? -7.872 -6.039 -5.629 1.00 86.00 269 LEU A N 1
ATOM 2050 C CA . LEU A 1 269 ? -7.308 -7.316 -6.067 1.00 86.00 269 LEU A CA 1
ATOM 2051 C C . LEU A 1 269 ? -6.485 -7.156 -7.350 1.00 86.00 269 LEU A C 1
ATOM 2053 O O . LEU A 1 269 ? -5.337 -7.596 -7.406 1.00 86.00 269 LEU A O 1
ATOM 2057 N N . VAL A 1 270 ? -7.035 -6.467 -8.352 1.00 89.69 270 VAL A N 1
ATOM 2058 C CA . VAL A 1 270 ? -6.360 -6.209 -9.629 1.00 89.69 270 VAL A CA 1
ATOM 2059 C C . VAL A 1 270 ? -5.085 -5.393 -9.431 1.00 89.69 270 VAL A C 1
ATOM 2061 O O . VAL A 1 270 ? -4.034 -5.746 -9.969 1.00 89.69 270 VAL A O 1
ATOM 2064 N N . SER A 1 271 ? -5.143 -4.330 -8.626 1.00 91.38 271 SER A N 1
ATOM 2065 C CA . SER A 1 271 ? -3.966 -3.505 -8.339 1.00 91.38 271 SER A CA 1
ATOM 2066 C C . SER A 1 271 ? -2.875 -4.289 -7.596 1.00 91.38 271 SER A C 1
ATOM 2068 O O . SER A 1 271 ? -1.707 -4.193 -7.975 1.00 91.38 271 SER A O 1
ATOM 2070 N N . LYS A 1 272 ? -3.242 -5.131 -6.613 1.00 87.31 272 LYS A N 1
ATOM 2071 C CA . LYS A 1 272 ? -2.314 -6.031 -5.905 1.00 87.31 272 LYS A CA 1
ATOM 2072 C C . LYS A 1 272 ? -1.688 -7.053 -6.858 1.00 87.31 272 LYS A C 1
ATOM 2074 O O . LYS A 1 272 ? -0.472 -7.235 -6.833 1.00 87.31 272 LYS A O 1
ATOM 2079 N N . TYR A 1 273 ? -2.488 -7.673 -7.727 1.00 89.25 273 TYR A N 1
ATOM 2080 C CA . TYR A 1 273 ? -2.017 -8.649 -8.713 1.00 89.25 273 TYR A CA 1
ATOM 2081 C C . TYR A 1 273 ? -0.952 -8.053 -9.642 1.00 89.25 273 TYR A C 1
ATOM 2083 O O . TYR A 1 273 ? 0.145 -8.601 -9.772 1.00 89.25 273 TYR A O 1
ATOM 2091 N N . TYR A 1 274 ? -1.229 -6.898 -10.250 1.00 92.69 274 TYR A N 1
ATOM 2092 C CA . TYR A 1 274 ? -0.263 -6.260 -11.145 1.00 92.69 274 TYR A CA 1
ATOM 2093 C C . TYR A 1 274 ? 0.955 -5.700 -10.399 1.00 92.69 274 TYR A C 1
ATOM 2095 O O . TYR A 1 274 ? 2.068 -5.758 -10.921 1.00 92.69 274 TYR A O 1
ATOM 2103 N N . MET A 1 275 ? 0.792 -5.240 -9.154 1.00 90.62 275 MET A N 1
ATOM 2104 C CA . MET A 1 275 ? 1.927 -4.858 -8.308 1.00 90.62 275 MET A CA 1
ATOM 2105 C C . MET A 1 275 ? 2.855 -6.054 -8.047 1.00 90.62 275 MET A C 1
ATOM 2107 O O . MET A 1 275 ? 4.070 -5.928 -8.210 1.00 90.62 275 MET A O 1
ATOM 2111 N N . ALA A 1 276 ? 2.298 -7.223 -7.720 1.00 87.69 276 ALA A N 1
ATOM 2112 C CA . ALA A 1 276 ? 3.067 -8.453 -7.542 1.00 87.69 276 ALA A CA 1
ATOM 2113 C C . ALA A 1 276 ? 3.787 -8.873 -8.837 1.00 87.69 276 ALA A C 1
ATOM 2115 O O . ALA A 1 276 ? 4.952 -9.270 -8.793 1.00 87.69 276 ALA A O 1
ATOM 2116 N N . ARG A 1 277 ? 3.150 -8.709 -10.009 1.00 91.44 277 ARG A N 1
ATOM 2117 C CA . ARG A 1 277 ? 3.807 -8.944 -11.310 1.00 91.44 277 ARG A CA 1
ATOM 2118 C C . ARG A 1 277 ? 5.005 -8.019 -11.537 1.00 91.44 277 ARG A C 1
ATOM 2120 O O . ARG A 1 277 ? 6.056 -8.515 -11.942 1.00 91.44 277 ARG A O 1
ATOM 2127 N N . ASN A 1 278 ? 4.896 -6.726 -11.224 1.00 93.19 278 ASN A N 1
ATOM 2128 C CA . ASN A 1 278 ? 6.023 -5.783 -11.327 1.00 93.19 278 ASN A CA 1
ATOM 2129 C C . ASN A 1 278 ? 7.194 -6.175 -10.410 1.00 93.19 278 ASN A C 1
ATOM 2131 O O . ASN A 1 278 ? 8.363 -6.050 -10.792 1.00 93.19 278 ASN A O 1
ATOM 2135 N N . GLN A 1 279 ? 6.890 -6.646 -9.195 1.00 88.25 279 GLN A N 1
ATOM 2136 C CA . GLN A 1 279 ? 7.897 -7.129 -8.245 1.00 88.25 279 GLN A CA 1
ATOM 2137 C C . GLN A 1 279 ? 8.584 -8.399 -8.760 1.00 88.25 279 GLN A C 1
ATOM 2139 O O . GLN A 1 279 ? 9.815 -8.465 -8.774 1.00 88.25 279 GLN A O 1
ATOM 2144 N N . LEU A 1 280 ? 7.810 -9.374 -9.252 1.00 90.06 280 LEU A N 1
ATOM 2145 C CA . LEU A 1 280 ? 8.341 -10.613 -9.820 1.00 90.06 280 LEU A CA 1
ATOM 2146 C C . LEU A 1 280 ? 9.230 -10.341 -11.039 1.00 90.06 280 LEU A C 1
ATOM 2148 O O . LEU A 1 280 ? 10.318 -10.902 -11.137 1.00 90.06 280 LEU A O 1
ATOM 2152 N N . CYS A 1 281 ? 8.818 -9.441 -11.935 1.00 93.06 281 CYS A N 1
ATOM 2153 C CA . CYS A 1 281 ? 9.640 -9.037 -13.077 1.00 93.06 281 CYS A CA 1
ATOM 2154 C C . CYS A 1 281 ? 10.954 -8.384 -12.629 1.00 93.06 281 CYS A C 1
ATOM 2156 O O . CYS A 1 281 ? 12.011 -8.680 -13.189 1.00 93.06 281 CYS A O 1
ATOM 2158 N N . GLY A 1 282 ? 10.915 -7.543 -11.590 1.00 90.19 282 GLY A N 1
ATOM 2159 C CA . GLY A 1 282 ? 12.117 -6.995 -10.959 1.00 90.19 282 GLY A CA 1
ATOM 2160 C C . GLY A 1 282 ? 13.055 -8.091 -10.440 1.00 90.19 282 GLY A C 1
ATOM 2161 O O . GLY A 1 282 ? 14.243 -8.083 -10.765 1.00 90.19 282 GLY A O 1
ATOM 2162 N N . LEU A 1 283 ? 12.516 -9.074 -9.711 1.00 89.56 283 LEU A N 1
ATOM 2163 C CA . LEU A 1 283 ? 13.280 -10.212 -9.191 1.00 89.56 283 LEU A CA 1
ATOM 2164 C C . LEU A 1 283 ? 13.898 -11.053 -10.314 1.00 89.56 283 LEU A C 1
ATOM 2166 O O . LEU A 1 283 ? 15.089 -11.351 -10.259 1.00 89.56 283 LEU A O 1
ATOM 2170 N N . LEU A 1 284 ? 13.124 -11.399 -11.347 1.00 92.75 284 LEU A N 1
ATOM 2171 C CA . LEU A 1 284 ? 13.609 -12.181 -12.487 1.00 92.75 284 LEU A CA 1
ATOM 2172 C C . LEU A 1 284 ? 14.750 -11.465 -13.220 1.00 92.75 284 LEU A C 1
ATOM 2174 O O . LEU A 1 284 ? 15.755 -12.093 -13.549 1.00 92.75 284 LEU A O 1
ATOM 2178 N N . ARG A 1 285 ? 14.657 -10.141 -13.406 1.00 92.50 285 ARG A N 1
ATOM 2179 C CA . ARG A 1 285 ? 15.753 -9.347 -13.993 1.00 92.50 285 ARG A CA 1
ATOM 2180 C C . ARG A 1 285 ? 17.003 -9.363 -13.118 1.00 92.50 285 ARG A C 1
ATOM 2182 O O . ARG A 1 285 ? 18.108 -9.505 -13.645 1.00 92.50 285 ARG A O 1
ATOM 2189 N N . THR A 1 286 ? 16.843 -9.246 -11.802 1.00 89.50 286 THR A N 1
ATOM 2190 C CA . THR A 1 286 ? 17.962 -9.344 -10.854 1.00 89.50 286 THR A CA 1
ATOM 2191 C C . THR A 1 286 ? 18.608 -10.728 -10.911 1.00 89.50 286 THR A C 1
ATOM 2193 O O . THR A 1 286 ? 19.833 -10.814 -10.993 1.00 89.50 286 THR A O 1
ATOM 2196 N N . LEU A 1 287 ? 17.811 -11.802 -10.946 1.00 91.44 287 LEU A N 1
ATOM 2197 C CA . LEU A 1 287 ? 18.308 -13.173 -11.080 1.00 91.44 287 LEU A CA 1
ATOM 2198 C C . LEU A 1 287 ? 19.069 -13.373 -12.387 1.00 91.44 287 LEU A C 1
ATOM 2200 O O . LEU A 1 287 ? 20.192 -13.862 -12.345 1.00 91.44 287 LEU A O 1
ATOM 2204 N N . LEU A 1 288 ? 18.525 -12.935 -13.525 1.00 92.62 288 LEU A N 1
ATOM 2205 C CA . LEU A 1 288 ? 19.231 -13.028 -14.802 1.00 92.62 288 LEU A CA 1
ATOM 2206 C C . LEU A 1 288 ? 20.559 -12.257 -14.775 1.00 92.62 288 LEU A C 1
ATOM 2208 O O . LEU A 1 288 ? 21.562 -12.732 -15.298 1.00 92.62 288 LEU A O 1
ATOM 2212 N N . THR A 1 289 ? 20.576 -11.073 -14.158 1.00 89.88 289 THR A N 1
ATOM 2213 C CA . THR A 1 289 ? 21.772 -10.216 -14.105 1.00 89.88 289 THR A CA 1
ATOM 2214 C C . THR A 1 289 ? 22.859 -10.796 -13.199 1.00 89.88 289 THR A C 1
ATOM 2216 O O . THR A 1 289 ? 24.044 -10.686 -13.509 1.00 89.88 289 THR A O 1
ATOM 2219 N N . LYS A 1 290 ? 22.479 -11.383 -12.058 1.00 90.50 290 LYS A N 1
ATOM 2220 C CA . LYS A 1 290 ? 23.422 -11.879 -11.040 1.00 90.50 290 LYS A CA 1
ATOM 2221 C C . LYS A 1 290 ? 23.787 -13.358 -11.217 1.00 90.50 290 LYS A C 1
ATOM 2223 O O . LYS A 1 290 ? 24.891 -13.740 -10.846 1.00 90.50 290 LYS A O 1
ATOM 2228 N N . PHE A 1 291 ? 22.887 -14.157 -11.786 1.00 95.00 291 PHE A N 1
ATOM 2229 C CA . PHE A 1 291 ? 22.982 -15.617 -11.918 1.00 95.00 291 PHE A CA 1
ATOM 2230 C C . PHE A 1 291 ? 22.536 -16.080 -13.320 1.00 95.00 291 PHE A C 1
ATOM 2232 O O . PHE A 1 291 ? 21.568 -16.832 -13.457 1.00 95.00 291 PHE A O 1
ATOM 2239 N N . PRO A 1 292 ? 23.191 -15.610 -14.400 1.00 95.56 292 PRO A N 1
ATOM 2240 C CA . PRO A 1 292 ? 22.722 -15.852 -15.764 1.00 95.56 292 PRO A CA 1
ATOM 2241 C C . PRO A 1 292 ? 22.706 -17.339 -16.145 1.00 95.56 292 PRO A C 1
ATOM 2243 O O . PRO A 1 292 ? 21.822 -17.768 -16.882 1.00 95.56 292 PRO A O 1
ATOM 2246 N N . LEU A 1 293 ? 23.652 -18.141 -15.644 1.00 95.81 293 LEU A N 1
ATOM 2247 C CA . LEU A 1 293 ? 23.725 -19.571 -15.965 1.00 95.81 293 LEU A CA 1
ATOM 2248 C C . LEU A 1 293 ? 22.585 -20.350 -15.300 1.00 95.81 293 LEU A C 1
ATOM 2250 O O . LEU A 1 293 ? 21.908 -21.142 -15.953 1.00 95.81 293 LEU A O 1
ATOM 2254 N N . GLU A 1 294 ? 22.344 -20.103 -14.014 1.00 96.38 294 GLU A N 1
ATOM 2255 C CA . GLU A 1 294 ? 21.251 -20.698 -13.247 1.00 96.38 294 GLU A CA 1
ATOM 2256 C C . GLU A 1 294 ? 19.895 -20.283 -13.817 1.00 96.38 294 GLU A C 1
ATOM 2258 O O . GLU A 1 294 ? 19.008 -21.123 -13.966 1.00 96.38 294 GLU A O 1
ATOM 2263 N N . TYR A 1 295 ? 19.759 -19.009 -14.196 1.00 94.50 295 TYR A N 1
ATOM 2264 C CA . TYR A 1 295 ? 18.552 -18.479 -14.817 1.00 94.50 295 TYR A CA 1
ATOM 2265 C C . TYR A 1 295 ? 18.215 -19.207 -16.125 1.00 94.50 295 TYR A C 1
ATOM 2267 O O . TYR A 1 295 ? 17.081 -19.651 -16.313 1.00 94.50 295 TYR A O 1
ATOM 2275 N N . LEU A 1 296 ? 19.204 -19.373 -17.014 1.00 92.62 296 LEU A N 1
ATOM 2276 C CA . LEU A 1 296 ? 19.026 -20.074 -18.290 1.00 92.62 296 LEU A CA 1
ATOM 2277 C C . LEU A 1 296 ? 18.679 -21.557 -18.088 1.00 92.62 296 LEU A C 1
ATOM 2279 O O . LEU A 1 296 ? 17.821 -22.089 -18.790 1.00 92.62 296 LEU A O 1
ATOM 2283 N N . ASN A 1 297 ? 19.299 -22.213 -17.104 1.00 95.00 297 ASN A N 1
ATOM 2284 C CA . ASN A 1 297 ? 19.021 -23.617 -16.786 1.00 95.00 297 ASN A CA 1
ATOM 2285 C C . ASN A 1 297 ? 17.626 -23.832 -16.176 1.00 95.00 297 ASN A C 1
ATOM 2287 O O . ASN A 1 297 ? 17.064 -24.918 -16.307 1.00 95.00 297 ASN A O 1
ATOM 2291 N N . ALA A 1 298 ? 17.063 -22.814 -15.523 1.00 93.81 298 ALA A N 1
ATOM 2292 C CA . ALA A 1 298 ? 15.751 -22.874 -14.882 1.00 93.81 298 ALA A CA 1
ATOM 2293 C C . ALA A 1 298 ? 14.566 -22.690 -15.852 1.00 93.81 298 ALA A C 1
ATOM 2295 O O . ALA A 1 298 ? 13.423 -22.689 -15.400 1.00 93.81 298 ALA A O 1
ATOM 2296 N N . LEU A 1 299 ? 14.816 -22.553 -17.165 1.00 93.38 299 LEU A N 1
ATOM 2297 C CA . LEU A 1 299 ? 13.788 -22.332 -18.198 1.00 93.38 299 LEU A CA 1
ATOM 2298 C C . LEU A 1 299 ? 12.900 -21.107 -17.912 1.00 93.38 299 LEU A C 1
ATOM 2300 O O . LEU A 1 299 ? 11.704 -21.107 -18.202 1.00 93.38 299 LEU A O 1
ATOM 2304 N N . LEU A 1 300 ? 13.484 -20.065 -17.316 1.00 93.81 300 LEU A N 1
ATOM 2305 C CA . LEU A 1 300 ? 12.771 -18.836 -16.982 1.00 93.81 300 LEU A CA 1
ATOM 2306 C C . LEU A 1 300 ? 12.536 -17.954 -18.229 1.00 93.81 300 LEU A C 1
ATOM 2308 O O . LEU A 1 300 ? 13.285 -18.061 -19.205 1.00 93.81 300 LEU A O 1
ATOM 2312 N N . PRO A 1 301 ? 11.526 -17.057 -18.206 1.00 95.00 301 PRO A N 1
ATOM 2313 C CA . PRO A 1 301 ? 11.170 -16.203 -19.341 1.00 95.00 301 PRO A CA 1
ATOM 2314 C C . PRO A 1 301 ? 12.329 -15.363 -19.891 1.00 95.00 301 PRO A C 1
ATOM 2316 O O . PRO A 1 301 ? 13.219 -14.930 -19.155 1.00 95.00 301 PRO A O 1
ATOM 2319 N N . GLY A 1 302 ? 12.300 -15.071 -21.192 1.00 94.00 302 GLY A N 1
ATOM 2320 C CA . GLY A 1 302 ? 13.296 -14.203 -21.827 1.00 94.00 302 GLY A CA 1
ATOM 2321 C C . GLY A 1 302 ? 13.135 -12.724 -21.445 1.00 94.00 302 GLY A C 1
ATOM 2322 O O . GLY A 1 302 ? 12.057 -12.273 -21.069 1.00 94.00 302 GLY A O 1
ATOM 2323 N N . MET A 1 303 ? 14.189 -11.914 -21.613 1.00 93.44 303 MET A N 1
ATOM 2324 C CA . MET A 1 303 ? 14.158 -10.484 -21.242 1.00 93.44 303 MET A CA 1
ATOM 2325 C C . MET A 1 303 ? 13.097 -9.652 -21.963 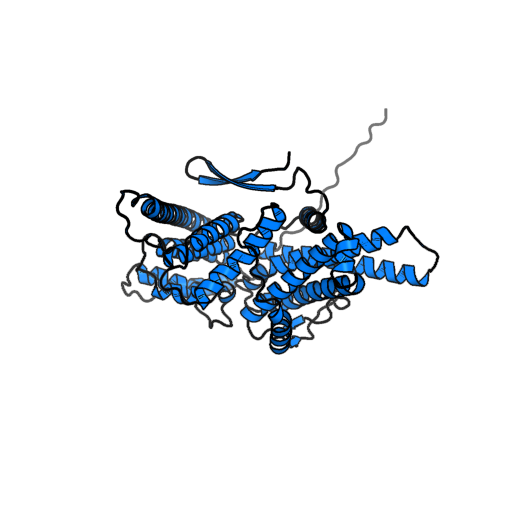1.00 93.44 303 MET A C 1
ATOM 2327 O O . MET A 1 303 ? 12.576 -8.693 -21.392 1.00 93.44 303 MET A O 1
ATOM 2331 N N . ALA A 1 304 ? 12.792 -9.986 -23.217 1.00 93.19 304 ALA A N 1
ATOM 2332 C CA . ALA A 1 304 ? 11.750 -9.304 -23.976 1.00 93.19 304 ALA A CA 1
ATOM 2333 C C . ALA A 1 304 ? 10.363 -9.547 -23.361 1.00 93.19 304 ALA A C 1
ATOM 2335 O O . ALA A 1 304 ? 9.601 -8.602 -23.174 1.00 93.19 304 ALA A O 1
ATOM 2336 N N . GLU A 1 305 ? 10.081 -10.794 -22.982 1.00 94.56 305 GLU A N 1
ATOM 2337 C CA . GLU A 1 305 ? 8.832 -11.191 -22.334 1.00 94.56 305 GLU A CA 1
ATOM 2338 C C . GLU A 1 305 ? 8.700 -10.564 -20.945 1.00 94.56 305 GLU A C 1
ATOM 2340 O O . GLU A 1 305 ? 7.674 -9.950 -20.653 1.00 94.56 305 GLU A O 1
ATOM 2345 N N . ILE A 1 306 ? 9.762 -10.617 -20.127 1.00 94.62 306 ILE A N 1
ATOM 2346 C CA . ILE A 1 306 ? 9.767 -9.965 -18.811 1.00 94.62 306 ILE A CA 1
ATOM 2347 C C . ILE A 1 306 ? 9.446 -8.480 -18.961 1.00 94.62 306 ILE A C 1
ATOM 2349 O O . ILE A 1 306 ? 8.571 -7.980 -18.269 1.00 94.62 306 ILE A O 1
ATOM 2353 N N . ARG A 1 307 ? 10.111 -7.767 -19.883 1.00 94.88 307 ARG A N 1
ATOM 2354 C CA . ARG A 1 307 ? 9.856 -6.335 -20.101 1.00 94.88 307 ARG A CA 1
ATOM 2355 C C . ARG A 1 307 ? 8.416 -6.066 -20.521 1.00 94.88 307 ARG A C 1
ATOM 2357 O O . ARG A 1 307 ? 7.827 -5.105 -20.036 1.00 94.88 307 ARG A O 1
ATOM 2364 N N . TYR A 1 308 ? 7.879 -6.877 -21.429 1.00 95.50 308 TYR A N 1
ATOM 2365 C CA . TYR A 1 308 ? 6.503 -6.734 -21.890 1.00 95.50 308 TYR A CA 1
ATOM 2366 C C . TYR A 1 308 ? 5.521 -6.851 -20.720 1.00 95.50 308 TYR A C 1
ATOM 2368 O O . TYR A 1 308 ? 4.743 -5.927 -20.495 1.00 95.50 308 TYR A O 1
ATOM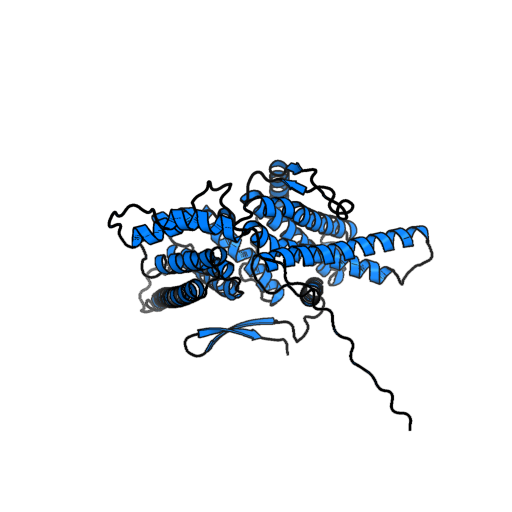 2376 N N . VAL A 1 309 ? 5.630 -7.925 -19.930 1.00 95.62 309 VAL A N 1
ATOM 2377 C CA . VAL A 1 309 ? 4.773 -8.164 -18.759 1.00 95.62 309 VAL A CA 1
ATOM 2378 C C . VAL A 1 309 ? 4.913 -7.056 -17.713 1.00 95.62 309 VAL A C 1
ATOM 2380 O O . VAL A 1 309 ? 3.921 -6.623 -17.132 1.00 95.62 309 VAL A O 1
ATOM 2383 N N . ASP A 1 310 ? 6.138 -6.595 -17.479 1.00 95.88 310 ASP A N 1
ATOM 2384 C CA . ASP A 1 310 ? 6.468 -5.557 -16.501 1.00 95.88 310 ASP A CA 1
ATOM 2385 C C . ASP A 1 310 ? 5.830 -4.203 -16.867 1.00 95.88 310 ASP A C 1
ATOM 2387 O O . ASP A 1 310 ? 5.204 -3.540 -16.040 1.00 95.88 310 ASP A O 1
ATOM 2391 N N . ILE A 1 311 ? 5.934 -3.806 -18.140 1.00 96.25 311 ILE A N 1
ATOM 2392 C CA . ILE A 1 311 ? 5.301 -2.586 -18.659 1.00 96.25 311 ILE A CA 1
ATOM 2393 C C . ILE A 1 311 ? 3.779 -2.726 -18.660 1.00 96.25 311 ILE A C 1
ATOM 2395 O O . ILE A 1 311 ? 3.080 -1.807 -18.233 1.00 96.25 311 ILE A O 1
ATOM 2399 N N . GLU A 1 312 ? 3.258 -3.860 -19.129 1.00 95.75 312 GLU A N 1
ATOM 2400 C CA . GLU A 1 312 ? 1.820 -4.115 -19.171 1.00 95.75 312 GLU A CA 1
ATOM 2401 C C . GLU A 1 312 ? 1.205 -3.980 -17.775 1.00 95.75 312 GLU A C 1
ATOM 2403 O O . GLU A 1 312 ? 0.223 -3.259 -17.597 1.00 95.75 312 GLU A O 1
ATOM 2408 N N . ALA A 1 313 ? 1.810 -4.609 -16.770 1.00 95.44 313 ALA A N 1
ATOM 2409 C CA . ALA A 1 313 ? 1.337 -4.544 -15.397 1.00 95.44 313 ALA A CA 1
ATOM 2410 C C . ALA A 1 313 ? 1.378 -3.110 -14.830 1.00 95.44 313 ALA A C 1
ATOM 2412 O O . ALA A 1 313 ? 0.395 -2.671 -14.225 1.00 95.44 313 ALA A O 1
ATOM 2413 N N . ALA A 1 314 ? 2.434 -2.328 -15.094 1.00 96.19 314 ALA A N 1
ATOM 2414 C CA . ALA A 1 314 ? 2.454 -0.902 -14.748 1.00 96.19 314 ALA A CA 1
ATOM 2415 C C . ALA A 1 314 ? 1.333 -0.103 -15.427 1.00 96.19 314 ALA A C 1
ATOM 2417 O O . ALA A 1 314 ? 0.665 0.695 -14.764 1.00 96.19 314 ALA A O 1
ATOM 2418 N N . VAL A 1 315 ? 1.087 -0.338 -16.720 1.00 95.50 315 VAL A N 1
ATOM 2419 C CA . VAL A 1 315 ? -0.024 0.297 -17.440 1.00 95.50 315 VAL A CA 1
ATOM 2420 C C . VAL A 1 315 ? -1.350 -0.077 -16.783 1.00 95.50 315 VAL A C 1
ATOM 2422 O O . VAL A 1 315 ? -2.145 0.809 -16.502 1.00 95.50 315 VAL A O 1
ATOM 2425 N N . LYS A 1 316 ? -1.595 -1.348 -16.453 1.00 94.56 316 LYS A N 1
ATOM 2426 C CA . LYS A 1 316 ? -2.866 -1.786 -15.847 1.00 94.56 316 LYS A CA 1
ATOM 2427 C C . LYS A 1 316 ? -3.140 -1.143 -14.487 1.00 94.56 316 LYS A C 1
ATOM 2429 O O . LYS A 1 316 ? -4.276 -0.746 -14.221 1.00 94.56 316 LYS A O 1
ATOM 2434 N N . ILE A 1 317 ? -2.113 -0.959 -13.656 1.00 95.38 317 ILE A N 1
ATOM 2435 C CA . ILE A 1 317 ? -2.233 -0.176 -12.415 1.00 95.38 317 ILE A CA 1
ATOM 2436 C C . ILE A 1 317 ? -2.633 1.267 -12.741 1.00 95.38 317 ILE A C 1
ATOM 2438 O O . ILE A 1 317 ? -3.585 1.793 -12.165 1.00 95.38 317 ILE A O 1
ATOM 2442 N N . ALA A 1 318 ? -1.955 1.890 -13.704 1.00 94.62 318 ALA A N 1
ATOM 2443 C CA . ALA A 1 318 ? -2.236 3.260 -14.114 1.00 94.62 318 ALA A CA 1
ATOM 2444 C C . ALA A 1 318 ? -3.671 3.429 -14.658 1.00 94.62 318 ALA A C 1
ATOM 2446 O O . ALA A 1 318 ? -4.378 4.361 -14.277 1.00 94.62 318 ALA A O 1
ATOM 2447 N N . GLN A 1 319 ? -4.148 2.470 -15.458 1.00 94.19 319 GLN A N 1
ATOM 2448 C CA . GLN A 1 319 ? -5.520 2.424 -15.977 1.00 94.19 319 GLN A CA 1
ATOM 2449 C C . GLN A 1 319 ? -6.584 2.283 -14.881 1.00 94.19 319 GLN A C 1
ATOM 2451 O O . GLN A 1 319 ? -7.744 2.617 -15.114 1.00 94.19 319 GLN A O 1
ATOM 2456 N N . SER A 1 320 ? -6.207 1.788 -13.701 1.00 94.94 320 SER A N 1
ATOM 2457 C CA . SER A 1 320 ? -7.114 1.580 -12.567 1.00 94.94 320 SER A CA 1
ATOM 2458 C C . SER A 1 320 ? -7.385 2.868 -11.775 1.00 94.94 320 SER A C 1
ATOM 2460 O O . SER A 1 320 ? -8.392 2.984 -11.072 1.00 94.94 320 SER A O 1
ATOM 2462 N N . LEU A 1 321 ? -6.501 3.863 -11.901 1.00 94.44 321 LEU A N 1
ATOM 2463 C CA . LEU A 1 321 ? -6.549 5.103 -11.132 1.00 94.44 321 LEU A CA 1
ATOM 2464 C C . LEU A 1 321 ? -7.815 5.952 -11.371 1.00 94.44 321 LEU A C 1
ATOM 2466 O O . LEU A 1 321 ? -8.390 6.423 -10.387 1.00 94.44 321 LEU A O 1
ATOM 2470 N N . PRO A 1 322 ? -8.309 6.144 -12.613 1.00 93.69 322 PRO A N 1
ATOM 2471 C CA . PRO A 1 322 ? -9.529 6.916 -12.847 1.00 93.69 322 PRO A CA 1
ATOM 2472 C C . PRO A 1 322 ? -10.750 6.368 -12.100 1.00 93.69 322 PRO A C 1
ATOM 2474 O O . PRO A 1 322 ? -11.514 7.146 -11.530 1.00 93.69 322 PRO A O 1
ATOM 2477 N N . TYR A 1 323 ? -10.912 5.040 -12.045 1.00 92.69 323 TYR A N 1
ATOM 2478 C CA . TYR A 1 323 ? -11.998 4.434 -11.277 1.00 92.69 323 TYR A CA 1
ATOM 2479 C C . TYR A 1 323 ? -11.837 4.713 -9.782 1.00 92.69 323 TYR A C 1
ATOM 2481 O O . TYR A 1 323 ? -12.798 5.142 -9.148 1.00 92.69 323 TYR A O 1
ATOM 2489 N N . ALA A 1 324 ? -10.627 4.560 -9.231 1.00 92.88 324 ALA A N 1
ATOM 2490 C CA . ALA A 1 324 ? -10.365 4.836 -7.819 1.00 92.88 324 ALA A CA 1
ATOM 2491 C C . ALA A 1 324 ? -10.796 6.256 -7.413 1.00 92.88 324 ALA A C 1
ATOM 2493 O O . ALA A 1 324 ? -11.455 6.432 -6.390 1.00 92.88 324 ALA A O 1
ATOM 2494 N N . TRP A 1 325 ? -10.495 7.259 -8.243 1.00 92.94 325 TRP A N 1
ATOM 2495 C CA . TRP A 1 325 ? -10.936 8.641 -8.017 1.00 92.94 325 TRP A CA 1
ATOM 2496 C C . TRP A 1 325 ? -12.454 8.829 -8.110 1.00 92.94 325 TRP A C 1
ATOM 2498 O O . TRP A 1 325 ? -12.993 9.734 -7.476 1.00 92.94 325 TRP A O 1
ATOM 2508 N N . SER A 1 326 ? -13.146 7.989 -8.881 1.00 91.12 326 SER A N 1
ATOM 2509 C CA . SER A 1 326 ? -14.591 8.101 -9.099 1.00 91.12 326 SER A CA 1
ATOM 2510 C C . SER A 1 326 ? -15.452 7.551 -7.955 1.00 91.12 326 SER A C 1
ATOM 2512 O O . SER A 1 326 ? -16.589 7.993 -7.812 1.00 91.12 326 SER A O 1
ATOM 2514 N N . VAL A 1 327 ? -14.927 6.633 -7.127 1.00 88.00 327 VAL A N 1
ATOM 2515 C CA . VAL A 1 327 ? -15.720 5.916 -6.105 1.00 88.00 327 VAL A CA 1
ATOM 2516 C C . VAL A 1 327 ? -16.314 6.860 -5.059 1.00 88.00 327 VAL A C 1
ATOM 2518 O O . VAL A 1 327 ? -17.510 6.813 -4.781 1.00 88.00 327 VAL A O 1
ATOM 2521 N N . ASN A 1 328 ? -15.487 7.710 -4.445 1.00 83.19 328 ASN A N 1
ATOM 2522 C CA . ASN A 1 328 ? -15.946 8.643 -3.419 1.00 83.19 328 ASN A CA 1
ATOM 2523 C C . ASN A 1 328 ? -15.050 9.893 -3.365 1.00 83.19 328 ASN A C 1
ATOM 2525 O O . ASN A 1 328 ? -14.013 9.881 -2.695 1.00 83.19 328 ASN A O 1
ATOM 2529 N N . PRO A 1 329 ? -15.457 10.997 -4.016 1.00 78.50 329 PRO A N 1
ATOM 2530 C CA . PRO A 1 329 ? -14.685 12.241 -4.024 1.00 78.50 329 PRO A CA 1
ATOM 2531 C C . PRO A 1 329 ? -14.515 12.885 -2.641 1.00 78.50 329 PRO A C 1
ATOM 2533 O O . PRO A 1 329 ? -13.601 13.680 -2.441 1.00 78.50 329 PRO A O 1
ATOM 2536 N N . HIS A 1 330 ? -15.395 12.575 -1.683 1.00 76.12 330 HIS A N 1
ATOM 2537 C CA . HIS A 1 330 ? -15.390 13.179 -0.346 1.00 76.12 330 HIS A CA 1
ATOM 2538 C C . HIS A 1 330 ? -14.502 12.434 0.652 1.00 76.12 330 HIS A C 1
ATOM 2540 O O . HIS A 1 330 ? -14.180 12.973 1.709 1.00 76.12 330 HIS A O 1
ATOM 2546 N N . MET A 1 331 ? -14.128 11.195 0.338 1.00 77.00 331 MET A N 1
ATOM 2547 C CA . MET A 1 331 ? -13.252 10.378 1.166 1.00 77.00 331 MET A CA 1
ATOM 2548 C C . MET A 1 331 ? -12.412 9.478 0.252 1.00 77.00 331 MET A C 1
ATOM 2550 O O . MET A 1 331 ? -12.750 8.307 0.058 1.00 77.00 331 MET A O 1
ATOM 2554 N N . PRO A 1 332 ? -11.327 10.019 -0.334 1.00 82.88 332 PRO A N 1
ATOM 2555 C CA . PRO A 1 332 ? -10.536 9.365 -1.374 1.00 82.88 332 PRO A CA 1
ATOM 2556 C C . PRO A 1 332 ? -9.577 8.319 -0.784 1.00 82.88 332 PRO A C 1
ATOM 2558 O O . PRO A 1 332 ? -8.371 8.321 -1.032 1.00 82.88 332 PRO A O 1
ATOM 2561 N N . LEU A 1 333 ? -10.140 7.400 0.001 1.00 86.69 333 LEU A N 1
ATOM 2562 C CA . LEU A 1 333 ? -9.477 6.225 0.565 1.00 86.69 333 LEU A CA 1
ATOM 2563 C C . LEU A 1 333 ? -9.062 5.245 -0.520 1.00 86.69 333 LEU A C 1
ATOM 2565 O O . LEU A 1 333 ? -7.999 4.641 -0.435 1.00 86.69 333 LEU A O 1
ATOM 2569 N N . VAL A 1 334 ? -9.891 5.109 -1.553 1.00 89.31 334 VAL A N 1
ATOM 2570 C CA . VAL A 1 334 ? -9.637 4.169 -2.641 1.00 89.31 334 VAL A CA 1
ATOM 2571 C C . VAL A 1 334 ? -8.393 4.575 -3.450 1.00 89.31 334 VAL A C 1
ATOM 2573 O O . VAL A 1 334 ? -7.518 3.725 -3.616 1.00 89.31 334 VAL A O 1
ATOM 2576 N N . PRO A 1 335 ? -8.206 5.850 -3.861 1.00 91.44 335 PRO A N 1
ATOM 2577 C CA . PRO A 1 335 ? -6.928 6.324 -4.393 1.00 91.44 335 PRO A CA 1
ATOM 2578 C C . PRO A 1 335 ? -5.755 6.086 -3.438 1.00 91.44 335 PRO A C 1
ATOM 2580 O O . PRO A 1 335 ? -4.720 5.575 -3.861 1.00 91.44 335 PRO A O 1
ATOM 2583 N N . LEU A 1 336 ? -5.924 6.375 -2.141 1.00 89.25 336 LEU A N 1
ATOM 2584 C CA . LEU A 1 336 ? -4.881 6.119 -1.145 1.00 89.25 336 LEU A CA 1
ATOM 2585 C C . LEU A 1 336 ? -4.499 4.640 -1.069 1.00 89.25 336 LEU A C 1
ATOM 2587 O O . LEU A 1 336 ? -3.328 4.322 -0.902 1.00 89.25 336 LEU A O 1
ATOM 2591 N N . ARG A 1 337 ? -5.450 3.718 -1.229 1.00 88.06 337 ARG A N 1
ATOM 2592 C CA . ARG A 1 337 ? -5.161 2.281 -1.219 1.00 88.06 337 ARG A CA 1
ATOM 2593 C C . ARG A 1 337 ? -4.238 1.865 -2.345 1.00 88.06 337 ARG A C 1
ATOM 2595 O O . ARG A 1 337 ? -3.339 1.056 -2.136 1.00 88.06 337 ARG A O 1
ATOM 2602 N N . ILE A 1 338 ? -4.483 2.395 -3.537 1.00 91.12 338 ILE A N 1
ATOM 2603 C CA . ILE A 1 338 ? -3.729 2.016 -4.729 1.00 91.12 338 ILE A CA 1
ATOM 2604 C C . ILE A 1 338 ? -2.458 2.851 -4.906 1.00 91.12 338 ILE A C 1
ATOM 2606 O O . ILE A 1 338 ? -1.687 2.567 -5.820 1.00 91.12 338 ILE A O 1
ATOM 2610 N N . ILE A 1 339 ? -2.195 3.833 -4.031 1.00 91.62 339 ILE A N 1
ATOM 2611 C CA . ILE A 1 339 ? -1.013 4.700 -4.126 1.00 91.62 339 ILE A CA 1
ATOM 2612 C C . ILE A 1 339 ? 0.288 3.904 -4.141 1.00 91.62 339 ILE A C 1
ATOM 2614 O O . ILE A 1 339 ? 1.192 4.211 -4.909 1.00 91.62 339 ILE A O 1
ATOM 2618 N N . GLN A 1 340 ? 0.362 2.837 -3.341 1.00 87.31 340 GLN A N 1
ATOM 2619 C CA . GLN A 1 340 ? 1.518 1.954 -3.324 1.00 87.31 340 GLN A CA 1
ATOM 2620 C C . GLN A 1 340 ? 1.692 1.313 -4.701 1.00 87.31 340 GLN A C 1
ATOM 2622 O O . GLN A 1 340 ? 2.773 1.400 -5.274 1.00 87.31 340 GLN A O 1
ATOM 2627 N N . GLY A 1 341 ? 0.617 0.776 -5.285 1.00 91.19 341 GLY A N 1
ATOM 2628 C CA . GLY A 1 341 ? 0.622 0.261 -6.653 1.00 91.19 341 GLY A CA 1
ATOM 2629 C C . GLY A 1 341 ? 1.138 1.291 -7.663 1.00 91.19 341 GLY A C 1
ATOM 2630 O O . GLY A 1 341 ? 1.997 0.955 -8.477 1.00 91.19 341 GLY A O 1
ATOM 2631 N N . ILE A 1 342 ? 0.684 2.547 -7.583 1.00 93.25 342 ILE A N 1
ATOM 2632 C CA . ILE A 1 342 ? 1.151 3.641 -8.455 1.00 93.25 342 ILE A CA 1
ATOM 2633 C C . ILE A 1 342 ? 2.658 3.863 -8.280 1.00 93.25 342 ILE A C 1
ATOM 2635 O O . ILE A 1 342 ? 3.388 3.869 -9.270 1.00 93.25 342 ILE A O 1
ATOM 2639 N N . SER A 1 343 ? 3.148 3.959 -7.043 1.00 90.56 343 SER A N 1
ATOM 2640 C CA . SER A 1 343 ? 4.581 4.111 -6.764 1.00 90.56 343 SER A CA 1
ATOM 2641 C C . SER A 1 343 ? 5.402 2.934 -7.307 1.00 90.56 343 SER A C 1
ATOM 2643 O O . SER A 1 343 ? 6.431 3.141 -7.947 1.00 90.56 343 SER A O 1
ATOM 2645 N N . TYR A 1 344 ? 4.927 1.694 -7.139 1.00 88.94 344 TYR A N 1
ATOM 2646 C CA . TYR A 1 344 ? 5.572 0.501 -7.705 1.00 88.94 344 TYR A CA 1
ATOM 2647 C C . TYR A 1 344 ? 5.505 0.461 -9.237 1.00 88.94 344 TYR A C 1
ATOM 2649 O O . TYR A 1 344 ? 6.417 -0.072 -9.873 1.00 88.94 344 TYR A O 1
ATOM 2657 N N . SER A 1 345 ? 4.469 1.042 -9.848 1.00 94.00 345 SER A N 1
ATOM 2658 C CA . SER A 1 345 ? 4.348 1.154 -11.307 1.00 94.00 345 SER A CA 1
ATOM 2659 C C . SER A 1 345 ? 5.418 2.054 -11.928 1.00 94.00 345 SER A C 1
ATOM 2661 O O . SER A 1 345 ? 5.634 1.982 -13.132 1.00 94.00 345 SER A O 1
ATOM 2663 N N . MET A 1 346 ? 6.147 2.840 -11.126 1.00 94.88 346 MET A N 1
ATOM 2664 C CA . MET A 1 346 ? 7.301 3.610 -11.590 1.00 94.88 346 MET A CA 1
ATOM 2665 C C . MET A 1 346 ? 8.512 2.720 -11.923 1.00 94.88 346 MET A C 1
ATOM 2667 O O . MET A 1 346 ? 9.297 3.050 -12.816 1.00 94.88 346 MET A O 1
ATOM 2671 N N . ALA A 1 347 ? 8.679 1.586 -11.232 1.00 93.56 347 ALA A N 1
ATOM 2672 C CA . ALA A 1 347 ? 9.874 0.749 -11.345 1.00 93.56 347 ALA A CA 1
ATOM 2673 C C . ALA A 1 347 ? 10.081 0.128 -12.745 1.00 93.56 347 ALA A C 1
ATOM 2675 O O . ALA A 1 347 ? 11.219 0.145 -13.227 1.00 93.56 347 ALA A O 1
ATOM 2676 N N . PRO A 1 348 ? 9.041 -0.369 -13.447 1.00 95.88 348 PRO A N 1
ATOM 2677 C CA . PRO A 1 348 ? 9.177 -0.850 -14.823 1.00 95.88 348 PRO A CA 1
ATOM 2678 C C . PRO A 1 348 ? 9.676 0.237 -15.778 1.00 95.88 348 PRO A C 1
ATOM 2680 O O . PRO A 1 348 ? 10.619 0.012 -16.538 1.00 95.88 348 PRO A O 1
ATOM 2683 N N . TRP A 1 349 ? 9.126 1.451 -15.682 1.00 96.25 349 TRP A N 1
ATOM 2684 C CA . TRP A 1 349 ? 9.560 2.590 -16.495 1.00 96.25 349 TRP A CA 1
ATOM 2685 C C . TRP A 1 349 ? 10.993 3.006 -16.173 1.00 96.25 349 TRP A C 1
ATOM 2687 O O . TRP A 1 349 ? 11.781 3.236 -17.085 1.00 96.25 349 TRP A O 1
ATOM 2697 N N . HIS A 1 350 ? 11.367 3.002 -14.891 1.00 95.06 350 HIS A N 1
ATOM 2698 C CA . HIS A 1 350 ? 12.739 3.252 -14.455 1.00 95.06 350 HIS A CA 1
ATOM 2699 C C . HIS A 1 350 ? 13.743 2.279 -15.081 1.00 95.06 350 HIS A C 1
ATOM 2701 O O . HIS A 1 350 ? 14.789 2.686 -15.592 1.00 95.06 350 HIS A O 1
ATOM 2707 N N . ARG A 1 351 ? 13.406 0.986 -15.104 1.00 94.50 351 ARG A N 1
ATOM 2708 C CA . ARG A 1 351 ? 14.228 -0.035 -15.763 1.00 94.50 351 ARG A CA 1
ATOM 2709 C C . ARG A 1 351 ? 14.372 0.214 -17.261 1.00 94.50 351 ARG A C 1
ATOM 2711 O O . ARG A 1 351 ? 15.473 0.071 -17.786 1.00 94.50 351 ARG A O 1
ATOM 2718 N N . VAL A 1 352 ? 13.286 0.597 -17.936 1.00 94.69 352 VAL A N 1
ATOM 2719 C CA . VAL A 1 352 ? 13.312 0.944 -19.366 1.00 94.69 352 VAL A CA 1
ATOM 2720 C C . VAL A 1 352 ? 14.210 2.154 -19.610 1.00 94.69 352 VAL A C 1
ATOM 2722 O O . VAL A 1 352 ? 15.073 2.089 -20.479 1.00 94.69 352 VAL A O 1
ATOM 2725 N N . VAL A 1 353 ? 14.075 3.223 -18.820 1.00 95.06 353 VAL A N 1
ATOM 2726 C CA . VAL A 1 353 ? 14.925 4.417 -18.949 1.00 95.06 353 VAL A CA 1
ATOM 2727 C C . VAL A 1 353 ? 16.401 4.056 -18.813 1.00 95.06 353 VAL A C 1
ATOM 2729 O O . VAL A 1 353 ? 17.192 4.426 -19.679 1.00 95.06 353 VAL A O 1
ATOM 2732 N N . HIS A 1 354 ? 16.772 3.296 -17.780 1.00 92.88 354 HIS A N 1
ATOM 2733 C CA . HIS A 1 354 ? 18.160 2.885 -17.560 1.00 92.88 354 HIS A CA 1
ATOM 2734 C C . HIS A 1 354 ? 18.721 2.062 -18.728 1.00 92.88 354 HIS A C 1
ATOM 2736 O O . HIS A 1 354 ? 19.856 2.260 -19.155 1.00 92.88 354 HIS A O 1
ATOM 2742 N N . GLU A 1 355 ? 17.925 1.137 -19.256 1.00 92.00 355 GLU A N 1
ATOM 2743 C CA . GLU A 1 355 ? 18.342 0.258 -20.341 1.00 92.00 355 GLU A CA 1
ATOM 2744 C C . GLU A 1 355 ? 18.517 0.995 -21.675 1.00 92.00 355 GLU A C 1
ATOM 2746 O O . GLU A 1 355 ? 19.538 0.835 -22.348 1.00 92.00 355 GLU A O 1
ATOM 2751 N N . LEU A 1 356 ? 17.540 1.826 -22.047 1.00 92.81 356 LEU A N 1
ATOM 2752 C CA . LEU A 1 356 ? 17.610 2.585 -23.294 1.00 92.81 356 LEU A CA 1
ATOM 2753 C C . LEU A 1 356 ? 18.729 3.633 -23.224 1.00 92.81 356 LEU A C 1
ATOM 2755 O O . LEU A 1 356 ? 19.463 3.782 -24.194 1.00 92.81 356 LEU A O 1
ATOM 2759 N N . SER A 1 357 ? 18.939 4.263 -22.060 1.00 93.31 357 SER A N 1
ATOM 2760 C CA . SER A 1 357 ? 20.038 5.225 -21.853 1.00 93.31 357 SER A CA 1
ATOM 2761 C C . SER A 1 357 ? 21.418 4.566 -21.960 1.00 93.31 357 SER A C 1
ATOM 2763 O O . SER A 1 357 ? 22.343 5.153 -22.509 1.00 93.31 357 SER A O 1
ATOM 2765 N N . ALA A 1 358 ? 21.574 3.327 -21.476 1.00 90.94 358 ALA A N 1
ATOM 2766 C CA . ALA A 1 358 ? 22.821 2.574 -21.639 1.00 90.94 358 ALA A CA 1
ATOM 2767 C C . ALA A 1 358 ? 23.089 2.178 -23.105 1.00 90.94 358 ALA A C 1
ATOM 2769 O O . ALA A 1 358 ? 24.240 1.978 -23.491 1.00 90.94 358 ALA A O 1
ATOM 2770 N N . SER A 1 359 ? 22.033 2.079 -23.920 1.00 88.06 359 SER A N 1
ATOM 2771 C CA . SER A 1 359 ? 22.114 1.676 -25.329 1.00 88.06 359 SER A CA 1
ATOM 2772 C C . SER A 1 359 ? 22.448 2.838 -26.272 1.00 88.06 359 SER A C 1
ATOM 2774 O O . SER A 1 359 ? 22.973 2.594 -27.357 1.00 88.06 359 SER A O 1
ATOM 2776 N N . GLU A 1 360 ? 22.221 4.094 -25.859 1.00 83.75 360 GLU A N 1
ATOM 2777 C CA . GLU A 1 360 ? 22.520 5.302 -26.657 1.00 83.75 360 GLU A CA 1
ATOM 2778 C C . GLU A 1 360 ? 24.014 5.444 -27.030 1.00 83.75 360 GLU A C 1
ATOM 2780 O O . GLU A 1 360 ? 24.351 6.234 -27.909 1.00 83.75 360 GLU A O 1
ATOM 2785 N N . GLY A 1 361 ? 24.916 4.665 -26.414 1.00 78.94 361 GLY A N 1
ATOM 2786 C CA . GLY A 1 361 ? 26.360 4.722 -26.668 1.00 78.94 361 GLY A CA 1
ATOM 2787 C C . GLY A 1 361 ? 26.963 3.614 -27.543 1.00 78.94 361 GLY A C 1
ATOM 2788 O O . GLY A 1 361 ? 28.148 3.717 -27.854 1.00 78.94 361 GLY A O 1
ATOM 2789 N N . VAL A 1 362 ? 26.224 2.551 -27.904 1.00 77.38 362 VAL A N 1
ATOM 2790 C CA . VAL A 1 362 ? 26.857 1.300 -28.387 1.00 77.38 362 VAL A CA 1
ATOM 2791 C C . VAL A 1 362 ? 26.808 1.088 -29.908 1.00 77.38 362 VAL A C 1
ATOM 2793 O O . VAL A 1 362 ? 27.777 0.558 -30.430 1.00 77.38 362 VAL A O 1
ATOM 2796 N N . ASP A 1 363 ? 25.789 1.541 -30.650 1.00 65.50 363 ASP A N 1
ATOM 2797 C CA . ASP A 1 363 ? 25.747 1.357 -32.117 1.00 65.50 363 ASP A CA 1
ATOM 2798 C C . ASP A 1 363 ? 24.818 2.368 -32.821 1.00 65.50 363 ASP A C 1
ATOM 2800 O O . ASP A 1 363 ? 23.628 2.134 -33.017 1.00 65.50 363 ASP A O 1
ATOM 2804 N N . ALA A 1 364 ? 25.368 3.508 -33.252 1.00 62.03 364 ALA A N 1
ATOM 2805 C CA . ALA A 1 364 ? 24.623 4.571 -33.946 1.00 62.03 364 ALA A CA 1
ATOM 2806 C C . ALA A 1 364 ? 24.415 4.328 -35.461 1.00 62.03 364 ALA A C 1
ATOM 2808 O O . ALA A 1 364 ? 23.994 5.230 -36.181 1.00 62.03 364 ALA A O 1
ATOM 2809 N N . ASN A 1 365 ? 24.722 3.133 -35.978 1.00 70.94 365 ASN A N 1
ATOM 2810 C CA . ASN A 1 365 ? 24.815 2.895 -37.427 1.00 70.94 365 ASN A CA 1
ATOM 2811 C C . ASN A 1 365 ? 23.462 2.673 -38.145 1.00 70.94 365 ASN A C 1
ATOM 2813 O O . ASN A 1 365 ? 23.450 2.504 -39.363 1.00 70.94 365 ASN A O 1
ATOM 2817 N N . SER A 1 366 ? 22.327 2.702 -37.434 1.00 75.31 366 SER A N 1
ATOM 2818 C CA . SER A 1 366 ? 20.973 2.612 -38.008 1.00 75.31 366 SER A CA 1
ATOM 2819 C C . SER A 1 366 ? 20.126 3.815 -37.571 1.00 75.31 366 SER A C 1
ATOM 2821 O O . SER A 1 366 ? 19.564 3.836 -36.476 1.00 75.31 366 SER A O 1
ATOM 2823 N N . GLU A 1 367 ? 20.023 4.842 -38.424 1.00 71.19 367 GLU A N 1
ATOM 2824 C CA . GLU A 1 367 ? 19.239 6.062 -38.140 1.00 71.19 367 GLU A CA 1
ATOM 2825 C C . GLU A 1 367 ? 17.757 5.766 -37.839 1.00 71.19 367 GLU A C 1
ATOM 2827 O O . GLU A 1 367 ? 17.135 6.454 -37.027 1.00 71.19 367 GLU A O 1
ATOM 2832 N N . MET A 1 368 ? 17.189 4.724 -38.460 1.00 62.72 368 MET A N 1
ATOM 2833 C CA . MET A 1 368 ? 15.782 4.350 -38.273 1.00 62.72 368 MET A CA 1
ATOM 2834 C C . MET A 1 368 ? 15.516 3.758 -36.878 1.00 62.72 368 MET A C 1
ATOM 2836 O O . MET A 1 368 ? 14.429 3.952 -36.332 1.00 62.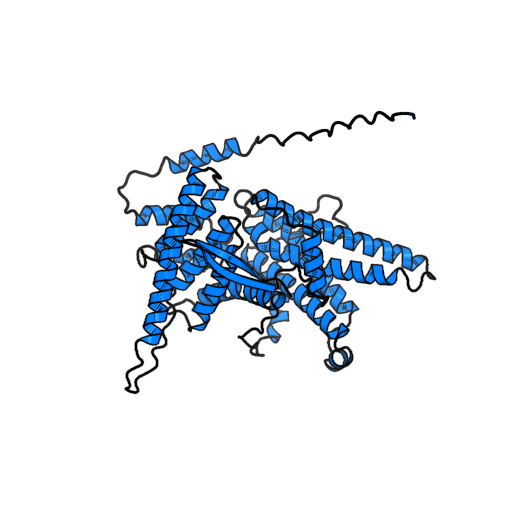72 368 MET A O 1
ATOM 2840 N N . ASP A 1 369 ? 16.517 3.122 -36.262 1.00 80.56 369 ASP A N 1
ATOM 2841 C CA . ASP A 1 369 ? 16.405 2.568 -34.908 1.00 80.56 369 ASP A CA 1
ATOM 2842 C C . ASP A 1 369 ? 16.607 3.642 -33.825 1.00 80.56 369 ASP A C 1
ATOM 2844 O O . ASP A 1 369 ? 15.982 3.582 -32.762 1.00 80.56 369 ASP A O 1
ATOM 2848 N N . ALA A 1 370 ? 17.395 4.686 -34.111 1.00 84.62 370 ALA A N 1
ATOM 2849 C CA . ALA A 1 370 ? 17.662 5.779 -33.173 1.00 84.62 370 ALA A CA 1
ATOM 2850 C C . ALA A 1 370 ? 16.403 6.602 -32.836 1.00 84.62 370 ALA A C 1
ATOM 2852 O O . ALA A 1 370 ? 16.161 6.927 -31.671 1.00 84.62 370 ALA A O 1
ATOM 2853 N N . ALA A 1 371 ? 15.561 6.902 -33.833 1.00 87.81 371 ALA A N 1
ATOM 2854 C CA . ALA A 1 371 ? 14.316 7.643 -33.613 1.00 87.81 371 ALA A CA 1
ATOM 2855 C C . ALA A 1 371 ? 13.316 6.854 -32.745 1.00 87.81 371 ALA A C 1
ATOM 2857 O O . ALA A 1 371 ? 12.684 7.417 -31.847 1.00 87.81 371 ALA A O 1
ATOM 2858 N N . GLY A 1 372 ? 13.201 5.541 -32.978 1.00 89.88 372 GLY A N 1
ATOM 2859 C CA . GLY A 1 372 ? 12.361 4.653 -32.172 1.00 89.88 372 GLY A CA 1
ATOM 2860 C C . GLY A 1 372 ? 12.862 4.520 -30.732 1.00 89.88 372 GLY A C 1
ATOM 2861 O O . GLY A 1 372 ? 12.062 4.575 -29.793 1.00 89.88 372 GLY A O 1
ATOM 2862 N N . LEU A 1 373 ? 14.182 4.410 -30.549 1.00 89.25 373 LEU A N 1
ATOM 2863 C CA . LEU A 1 373 ? 14.822 4.378 -29.233 1.00 89.25 373 LEU A CA 1
ATOM 2864 C C . LEU A 1 373 ? 14.529 5.658 -28.440 1.00 89.25 373 LEU A C 1
ATOM 2866 O O . LEU A 1 373 ? 14.057 5.581 -27.303 1.00 89.25 373 LEU A O 1
ATOM 2870 N N . HIS A 1 374 ? 14.742 6.819 -29.065 1.00 91.44 374 HIS A N 1
ATOM 2871 C CA . HIS A 1 374 ? 14.512 8.119 -28.441 1.00 91.44 374 HIS A CA 1
ATOM 2872 C C . HIS A 1 374 ? 13.047 8.304 -28.024 1.00 91.44 374 HIS A C 1
ATOM 2874 O O . HIS A 1 374 ? 12.768 8.700 -26.890 1.00 91.44 374 HIS A O 1
ATOM 2880 N N . LEU A 1 375 ? 12.101 7.945 -28.902 1.00 92.50 375 LEU A N 1
ATOM 2881 C CA . LEU A 1 375 ? 10.670 8.011 -28.598 1.00 92.50 375 LEU A CA 1
ATOM 2882 C C . LEU A 1 375 ? 10.295 7.113 -27.408 1.00 92.50 375 LEU A C 1
ATOM 2884 O O . LEU A 1 375 ? 9.546 7.532 -26.525 1.00 92.50 375 LEU A O 1
ATOM 2888 N N . ASN A 1 376 ? 10.819 5.886 -27.357 1.00 91.88 376 ASN A N 1
ATOM 2889 C CA . ASN A 1 376 ? 10.553 4.964 -26.252 1.00 91.88 376 ASN A CA 1
ATOM 2890 C C . ASN A 1 376 ? 11.164 5.449 -24.931 1.00 91.88 376 ASN A C 1
ATOM 2892 O O . ASN A 1 376 ? 10.519 5.342 -23.886 1.00 91.88 376 ASN A O 1
ATOM 2896 N N . LEU A 1 377 ? 12.368 6.029 -24.971 1.00 94.31 377 LEU A N 1
ATOM 2897 C CA . LEU A 1 377 ? 13.005 6.634 -23.803 1.00 94.31 377 LEU A CA 1
ATOM 2898 C C . LEU A 1 377 ? 12.192 7.825 -23.282 1.00 94.31 377 LEU A C 1
ATOM 2900 O O . LEU A 1 377 ? 11.955 7.928 -22.078 1.00 94.31 377 LEU A O 1
ATOM 2904 N N . GLN A 1 378 ? 11.722 8.694 -24.180 1.00 94.62 378 GLN A N 1
ATOM 2905 C CA . GLN A 1 378 ? 10.862 9.821 -23.826 1.00 94.62 378 GLN A CA 1
ATOM 2906 C C . GLN A 1 378 ? 9.558 9.345 -23.173 1.00 94.62 378 GLN A C 1
ATOM 2908 O O . GLN A 1 378 ? 9.193 9.844 -22.109 1.00 94.62 378 GLN A O 1
ATOM 2913 N N . ARG A 1 379 ? 8.888 8.344 -23.759 1.00 94.06 379 ARG A N 1
ATOM 2914 C CA . ARG A 1 379 ? 7.660 7.753 -23.200 1.00 94.06 379 ARG A CA 1
ATOM 2915 C C . ARG A 1 379 ? 7.879 7.172 -21.807 1.00 94.06 379 ARG A C 1
ATOM 2917 O O . ARG A 1 379 ? 7.069 7.410 -20.916 1.00 94.06 379 ARG A O 1
ATOM 2924 N N . ALA A 1 380 ? 8.978 6.447 -21.606 1.00 95.44 380 ALA A N 1
ATOM 2925 C CA . ALA A 1 380 ? 9.296 5.873 -20.305 1.00 95.44 380 ALA A CA 1
ATOM 2926 C C . ALA A 1 380 ? 9.531 6.962 -19.244 1.00 95.44 380 ALA A C 1
ATOM 2928 O O . ALA A 1 380 ? 8.969 6.864 -18.156 1.00 95.44 380 ALA A O 1
ATOM 2929 N N . LYS A 1 381 ? 10.272 8.033 -19.571 1.00 95.38 381 LYS A N 1
ATOM 2930 C CA . LYS A 1 381 ? 10.464 9.188 -18.671 1.00 95.38 381 LYS A CA 1
ATOM 2931 C C . LYS A 1 381 ? 9.138 9.867 -18.323 1.00 95.38 381 LYS A C 1
ATOM 2933 O O . LYS A 1 381 ? 8.841 10.050 -17.148 1.00 95.38 381 LYS A O 1
ATOM 2938 N N . MET A 1 382 ? 8.300 10.138 -19.327 1.00 94.38 382 MET A N 1
ATOM 2939 C CA . MET A 1 382 ? 6.968 10.719 -19.112 1.00 94.38 382 MET A CA 1
ATOM 2940 C C . MET A 1 382 ? 6.117 9.875 -18.158 1.00 94.38 382 MET A C 1
ATOM 2942 O O . MET A 1 382 ? 5.423 10.425 -17.310 1.00 94.38 382 MET A O 1
ATOM 2946 N N . MET A 1 383 ? 6.181 8.547 -18.268 1.00 95.25 383 MET A N 1
ATOM 2947 C CA . MET A 1 383 ? 5.443 7.650 -17.379 1.00 95.25 383 MET A CA 1
ATOM 2948 C C . MET A 1 383 ? 5.987 7.604 -15.951 1.00 95.25 383 MET A C 1
ATOM 2950 O O . MET A 1 383 ? 5.203 7.417 -15.020 1.00 95.25 383 MET A O 1
ATOM 2954 N N . GLN A 1 384 ? 7.297 7.789 -15.753 1.00 94.75 384 GLN A N 1
ATOM 2955 C CA . GLN A 1 384 ? 7.852 7.955 -14.409 1.00 94.75 384 GLN A CA 1
ATOM 2956 C C . GLN A 1 384 ? 7.322 9.231 -13.759 1.00 94.75 384 GLN A C 1
ATOM 2958 O O . GLN A 1 384 ? 6.773 9.168 -12.659 1.00 94.75 384 GLN A O 1
ATOM 2963 N N . ASP A 1 385 ? 7.432 10.358 -14.465 1.00 94.56 385 ASP A N 1
ATOM 2964 C CA . ASP A 1 385 ? 6.974 11.660 -13.977 1.00 94.56 385 ASP A CA 1
ATOM 2965 C C . ASP A 1 385 ? 5.468 11.636 -13.699 1.00 94.56 385 ASP A C 1
ATOM 2967 O O . ASP A 1 385 ? 5.009 12.117 -12.662 1.00 94.56 385 ASP A O 1
ATOM 2971 N N . TRP A 1 386 ? 4.699 10.996 -14.587 1.00 94.81 386 TRP A N 1
ATOM 2972 C CA . TRP A 1 386 ? 3.271 10.775 -14.398 1.00 94.81 386 TRP A CA 1
ATOM 2973 C C . TRP A 1 386 ? 2.986 9.988 -13.118 1.00 94.81 386 TRP A C 1
ATOM 2975 O O . TRP A 1 386 ? 2.170 10.432 -12.314 1.00 94.81 386 TRP A O 1
ATOM 2985 N N . ALA A 1 387 ? 3.661 8.857 -12.883 1.00 94.69 387 ALA A N 1
ATOM 2986 C CA . ALA A 1 387 ? 3.418 8.033 -11.696 1.00 94.69 387 ALA A CA 1
ATOM 2987 C C . ALA A 1 387 ? 3.701 8.809 -10.397 1.00 94.69 387 ALA A C 1
ATOM 2989 O O . ALA A 1 387 ? 2.891 8.771 -9.467 1.00 94.69 387 ALA A O 1
ATOM 2990 N N . VAL A 1 388 ? 4.804 9.568 -10.360 1.00 94.12 388 VAL A N 1
ATOM 2991 C CA . VAL A 1 388 ? 5.161 10.437 -9.225 1.00 94.12 388 VAL A CA 1
ATOM 2992 C C . VAL A 1 388 ? 4.102 11.516 -9.006 1.00 94.12 388 VAL A C 1
ATOM 2994 O O . VAL A 1 388 ? 3.644 11.722 -7.881 1.00 94.12 388 VAL A O 1
ATOM 2997 N N . GLU A 1 389 ? 3.676 12.195 -10.070 1.00 95.62 389 GLU A N 1
ATOM 2998 C CA . GLU A 1 389 ? 2.684 13.265 -9.978 1.00 95.62 389 GLU A CA 1
ATOM 2999 C C . GLU A 1 389 ? 1.309 12.742 -9.545 1.00 95.62 389 GLU A C 1
ATOM 3001 O O . GLU A 1 389 ? 0.652 13.358 -8.709 1.00 95.62 389 GLU A O 1
ATOM 3006 N N . GLN A 1 390 ? 0.870 11.583 -10.043 1.00 94.31 390 GLN A N 1
ATOM 3007 C CA . GLN A 1 390 ? -0.392 10.984 -9.602 1.00 94.31 390 GLN A CA 1
ATOM 3008 C C . GLN A 1 390 ? -0.352 10.555 -8.131 1.00 94.31 390 GLN A C 1
ATOM 3010 O O . GLN A 1 390 ? -1.322 10.788 -7.408 1.00 94.31 390 GLN A O 1
ATOM 3015 N N . GLY A 1 391 ? 0.764 9.981 -7.668 1.00 93.50 391 GLY A N 1
ATOM 3016 C CA . GLY A 1 391 ? 0.968 9.705 -6.243 1.00 93.50 391 GLY A CA 1
ATOM 3017 C C . GLY A 1 391 ? 0.913 10.985 -5.404 1.00 93.50 391 GLY A C 1
ATOM 3018 O O . GLY A 1 391 ? 0.213 11.046 -4.394 1.00 93.50 391 GLY A O 1
ATOM 3019 N N . ASN A 1 392 ? 1.558 12.052 -5.875 1.00 94.75 392 ASN A N 1
ATOM 3020 C CA . ASN A 1 392 ? 1.560 13.344 -5.196 1.00 94.75 392 ASN A CA 1
ATOM 3021 C C . ASN A 1 392 ? 0.192 14.029 -5.162 1.00 94.75 392 ASN A C 1
ATOM 3023 O O . ASN A 1 392 ? -0.147 14.617 -4.142 1.00 94.75 392 ASN A O 1
ATOM 3027 N N . LYS A 1 393 ? -0.643 13.886 -6.195 1.00 94.62 393 LYS A N 1
ATOM 3028 C CA . LYS A 1 393 ? -2.042 14.348 -6.136 1.00 94.62 393 LYS A CA 1
ATOM 3029 C C . LYS A 1 393 ? -2.814 13.672 -5.007 1.00 94.62 393 LYS A C 1
ATOM 3031 O O . LYS A 1 393 ? -3.638 14.311 -4.360 1.00 94.62 393 LYS A O 1
ATOM 3036 N N . ILE A 1 394 ? -2.549 12.389 -4.752 1.00 91.94 394 ILE A N 1
ATOM 3037 C CA . ILE A 1 394 ? -3.139 11.688 -3.608 1.00 91.94 394 ILE A CA 1
ATOM 3038 C C . ILE A 1 394 ? -2.581 12.273 -2.304 1.00 91.94 394 ILE A C 1
ATOM 3040 O O . ILE A 1 394 ? -3.365 12.574 -1.410 1.00 91.94 394 ILE A O 1
ATOM 3044 N N . HIS A 1 395 ? -1.270 12.514 -2.197 1.00 90.19 395 HIS A N 1
ATOM 3045 C CA . HIS A 1 395 ? -0.682 13.152 -1.006 1.00 90.19 395 HIS A CA 1
ATOM 3046 C C . HIS A 1 395 ? -1.290 14.531 -0.726 1.00 90.19 395 HIS A C 1
ATOM 3048 O O . HIS A 1 395 ? -1.680 14.797 0.409 1.00 90.19 395 HIS A O 1
ATOM 3054 N N . ASP A 1 396 ? -1.445 15.363 -1.758 1.00 92.38 396 ASP A N 1
ATOM 3055 C CA . ASP A 1 396 ? -2.006 16.712 -1.659 1.00 92.38 396 ASP A CA 1
ATOM 3056 C C . ASP A 1 396 ? -3.438 16.676 -1.102 1.00 92.38 396 ASP A C 1
ATOM 3058 O O . ASP A 1 396 ? -3.787 17.438 -0.200 1.00 92.38 396 ASP A O 1
ATOM 3062 N N . VAL A 1 397 ? -4.261 15.737 -1.579 1.00 89.50 397 VAL A N 1
ATOM 3063 C CA . VAL A 1 397 ? -5.638 15.552 -1.094 1.00 89.50 397 VAL A CA 1
ATOM 3064 C C . VAL A 1 397 ? -5.681 15.066 0.358 1.00 89.50 397 VAL A C 1
ATOM 3066 O O . VAL A 1 397 ? -6.588 15.429 1.108 1.00 89.50 397 VAL A O 1
ATOM 3069 N N . TRP A 1 398 ? -4.693 14.273 0.770 1.00 85.88 398 TRP A N 1
ATOM 3070 C CA . TRP A 1 398 ? -4.564 13.767 2.137 1.00 85.88 398 TRP A CA 1
ATOM 3071 C C . TRP A 1 398 ? -3.781 14.708 3.065 1.00 85.88 398 TRP A C 1
ATOM 3073 O O . TRP A 1 398 ? -3.626 14.404 4.248 1.00 85.88 398 TRP A O 1
ATOM 3083 N N . ASN A 1 399 ? -3.327 15.860 2.554 1.00 86.25 399 ASN A N 1
ATOM 3084 C CA . ASN A 1 399 ? -2.458 16.805 3.253 1.00 86.25 399 ASN A CA 1
ATOM 3085 C C . ASN A 1 399 ? -1.213 16.123 3.859 1.00 86.25 399 ASN A C 1
ATOM 3087 O O . ASN A 1 399 ? -0.836 16.371 5.007 1.00 86.25 399 ASN A O 1
ATOM 3091 N N . ILE A 1 400 ? -0.614 15.220 3.080 1.00 85.69 400 ILE A N 1
ATOM 3092 C CA . ILE A 1 400 ? 0.646 14.534 3.376 1.00 85.69 400 ILE A CA 1
ATOM 3093 C C . ILE A 1 400 ? 1.758 15.235 2.602 1.00 85.69 400 ILE A C 1
ATOM 3095 O O . ILE A 1 400 ? 1.533 15.787 1.527 1.00 85.69 400 ILE A O 1
ATOM 3099 N N . GLU A 1 401 ? 2.974 15.194 3.137 1.00 89.00 401 GLU A N 1
ATOM 3100 C CA . GLU A 1 401 ? 4.157 15.630 2.404 1.00 89.00 401 GLU A CA 1
ATOM 3101 C C . GLU A 1 401 ? 4.274 14.890 1.062 1.00 89.00 401 GLU A C 1
ATOM 3103 O O . GLU A 1 401 ? 4.175 13.661 0.987 1.00 89.00 401 GLU A O 1
ATOM 3108 N N . ARG A 1 402 ? 4.468 15.647 -0.021 1.00 93.56 402 ARG A N 1
ATOM 3109 C CA . ARG A 1 402 ? 4.675 15.090 -1.361 1.00 93.56 402 ARG A CA 1
ATOM 3110 C C . ARG A 1 402 ? 5.909 14.185 -1.367 1.00 93.56 402 ARG A C 1
ATOM 3112 O O . ARG A 1 402 ? 6.931 14.506 -0.768 1.00 93.56 402 ARG A O 1
ATOM 3119 N N . ALA A 1 403 ? 5.814 13.054 -2.056 1.00 90.12 403 ALA A N 1
ATOM 3120 C CA . ALA A 1 403 ? 6.940 12.162 -2.261 1.00 90.12 403 ALA A CA 1
ATOM 3121 C C . ALA A 1 403 ? 8.005 12.841 -3.131 1.00 90.12 403 ALA A C 1
ATOM 3123 O O . ALA A 1 403 ? 7.709 13.370 -4.209 1.00 90.12 403 ALA A O 1
ATOM 3124 N N . ASP A 1 404 ? 9.251 12.777 -2.670 1.00 90.88 404 ASP A N 1
ATOM 3125 C CA . ASP A 1 404 ? 10.400 13.210 -3.450 1.00 90.88 404 ASP A CA 1
ATOM 3126 C C . ASP A 1 404 ? 10.690 12.215 -4.585 1.00 90.88 404 ASP A C 1
ATOM 3128 O O . ASP A 1 404 ? 10.834 11.006 -4.372 1.00 90.88 404 ASP A O 1
ATOM 3132 N N . SER A 1 405 ? 10.800 12.735 -5.809 1.00 91.25 405 SER A N 1
ATOM 3133 C CA . SER A 1 405 ? 11.073 11.918 -6.994 1.00 91.25 405 SER A CA 1
ATOM 3134 C C . SER A 1 405 ? 12.426 11.216 -6.888 1.00 91.25 405 SER A C 1
ATOM 3136 O O . SER A 1 405 ? 12.556 10.067 -7.310 1.00 91.25 405 SER A O 1
ATOM 3138 N N . HIS A 1 406 ? 13.434 11.876 -6.313 1.00 91.38 406 HIS A N 1
ATOM 3139 C CA . HIS A 1 406 ? 14.765 11.292 -6.173 1.00 91.38 406 HIS A CA 1
ATOM 3140 C C . HIS A 1 406 ? 14.768 10.130 -5.164 1.00 91.38 406 HIS A C 1
ATOM 3142 O O . HIS A 1 406 ? 15.362 9.081 -5.432 1.00 91.38 406 HIS A O 1
ATOM 3148 N N . MET A 1 407 ? 14.039 10.251 -4.051 1.00 87.75 407 MET A N 1
ATOM 3149 C CA . MET A 1 407 ? 13.809 9.143 -3.114 1.00 87.75 407 MET A CA 1
ATOM 3150 C C . MET A 1 407 ? 13.148 7.937 -3.794 1.00 87.75 407 MET A C 1
ATOM 3152 O O . MET A 1 407 ? 13.603 6.804 -3.618 1.00 87.75 407 MET A O 1
ATOM 3156 N N . LEU A 1 408 ? 12.106 8.162 -4.603 1.00 89.81 408 LEU A N 1
ATOM 3157 C CA . LEU A 1 408 ? 11.426 7.084 -5.332 1.00 89.81 408 LEU A CA 1
ATOM 3158 C C . LEU A 1 408 ? 12.343 6.426 -6.374 1.00 89.81 408 LEU A C 1
ATOM 3160 O O . LEU A 1 408 ? 12.338 5.200 -6.521 1.00 89.81 408 LEU A O 1
ATOM 3164 N N . GLN A 1 409 ? 13.142 7.217 -7.096 1.00 91.31 409 GLN A N 1
ATOM 3165 C CA . GLN A 1 409 ? 14.116 6.703 -8.063 1.00 91.31 409 GLN A CA 1
ATOM 3166 C C . GLN A 1 409 ? 15.198 5.879 -7.362 1.00 91.31 409 GLN A C 1
ATOM 3168 O O . GLN A 1 409 ? 15.496 4.770 -7.800 1.00 91.31 409 GLN A O 1
ATOM 3173 N N . THR A 1 410 ? 15.700 6.353 -6.219 1.00 88.56 410 THR A N 1
ATOM 3174 C CA . THR A 1 410 ? 16.650 5.602 -5.387 1.00 88.56 410 THR A CA 1
ATOM 3175 C C . THR A 1 410 ? 16.055 4.268 -4.933 1.00 88.56 410 THR A C 1
ATOM 3177 O O . THR A 1 410 ? 16.721 3.237 -5.001 1.00 88.56 410 THR A O 1
ATOM 3180 N N . ALA A 1 411 ? 14.785 4.249 -4.517 1.00 87.25 411 ALA A N 1
ATOM 3181 C CA . ALA A 1 411 ? 14.107 3.005 -4.165 1.00 87.25 411 ALA A CA 1
ATOM 3182 C C . ALA A 1 411 ? 14.014 2.043 -5.366 1.00 87.25 411 ALA A C 1
ATOM 3184 O O . ALA A 1 411 ? 14.243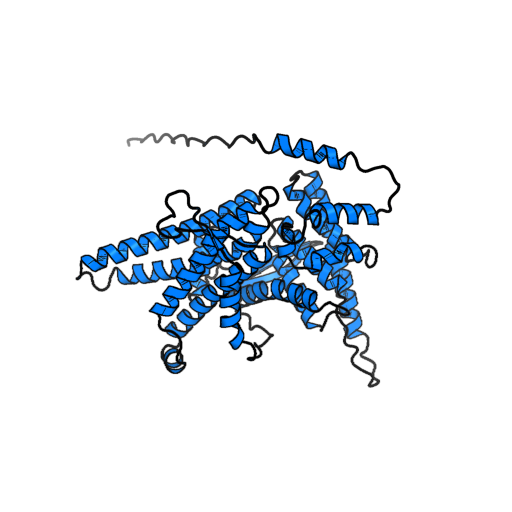 0.843 -5.215 1.00 87.25 411 ALA A O 1
ATOM 3185 N N . CYS A 1 412 ? 13.746 2.553 -6.572 1.00 89.38 412 CYS A N 1
ATOM 3186 C CA . CYS A 1 412 ? 13.766 1.741 -7.794 1.00 89.38 412 CYS A CA 1
ATOM 3187 C C . CYS A 1 412 ? 15.155 1.186 -8.109 1.00 89.38 412 CYS A C 1
ATOM 3189 O O . CYS A 1 412 ? 15.272 0.022 -8.493 1.00 89.38 412 CYS A O 1
ATOM 3191 N N . ASP A 1 413 ? 16.192 1.991 -7.907 1.00 88.00 413 ASP A N 1
ATOM 3192 C CA . ASP A 1 413 ? 17.588 1.596 -8.046 1.00 88.00 413 ASP A CA 1
ATOM 3193 C C . ASP A 1 413 ? 17.962 0.447 -7.098 1.00 88.00 413 ASP A C 1
ATOM 3195 O O . ASP A 1 413 ? 18.543 -0.557 -7.519 1.00 88.00 413 ASP A O 1
ATOM 3199 N N . ILE A 1 414 ? 17.550 0.539 -5.834 1.00 83.62 414 ILE A N 1
ATOM 3200 C CA . ILE A 1 414 ? 17.729 -0.533 -4.849 1.00 83.62 414 ILE A CA 1
ATOM 3201 C C . ILE A 1 414 ? 17.001 -1.809 -5.297 1.00 83.62 414 ILE A C 1
ATOM 3203 O O . ILE A 1 414 ? 17.579 -2.895 -5.271 1.00 83.62 414 ILE A O 1
ATOM 3207 N N . MET A 1 415 ? 15.755 -1.690 -5.768 1.00 77.06 415 MET A N 1
ATOM 3208 C CA . MET A 1 415 ? 14.953 -2.841 -6.209 1.00 77.06 415 MET A CA 1
ATOM 3209 C C . MET A 1 415 ? 15.536 -3.575 -7.426 1.00 77.06 415 MET A C 1
ATOM 3211 O O . MET A 1 415 ? 15.257 -4.759 -7.611 1.00 77.06 415 MET A O 1
ATOM 3215 N N . VAL A 1 416 ? 16.352 -2.911 -8.251 1.00 77.44 416 VAL A N 1
ATOM 3216 C CA . VAL A 1 416 ? 17.083 -3.561 -9.358 1.00 77.44 416 VAL A CA 1
ATOM 3217 C C . VAL A 1 416 ? 18.456 -4.097 -8.933 1.00 77.44 416 VAL A C 1
ATOM 3219 O O . VAL A 1 416 ? 19.262 -4.496 -9.772 1.00 77.44 416 VAL A O 1
ATOM 3222 N N . GLY A 1 417 ? 18.730 -4.117 -7.626 1.00 79.06 417 GLY A N 1
ATOM 3223 C CA . GLY A 1 417 ? 19.941 -4.682 -7.044 1.00 79.06 417 GLY A CA 1
ATOM 3224 C C . GLY A 1 417 ? 21.150 -3.746 -7.055 1.00 79.06 417 GLY A C 1
ATOM 3225 O O . GLY A 1 417 ? 22.282 -4.244 -6.991 1.00 79.06 417 GLY A O 1
ATOM 3226 N N . LYS A 1 418 ? 20.947 -2.422 -7.157 1.00 85.81 418 LYS A N 1
ATOM 3227 C CA . LYS A 1 418 ? 22.011 -1.457 -6.842 1.00 85.81 418 LYS A CA 1
ATOM 3228 C C . LYS A 1 418 ? 22.261 -1.412 -5.334 1.00 85.81 418 LYS A C 1
ATOM 3230 O O . LYS A 1 418 ? 21.457 -1.876 -4.528 1.00 85.81 418 LYS A O 1
ATOM 3235 N N . GLU A 1 419 ? 23.417 -0.875 -4.964 1.00 88.12 419 GLU A N 1
ATOM 3236 C CA . GLU A 1 419 ? 23.795 -0.718 -3.564 1.00 88.12 419 GLU A CA 1
ATOM 3237 C C . GLU A 1 419 ? 22.825 0.219 -2.832 1.00 88.12 419 GLU A C 1
ATOM 3239 O O . GLU A 1 419 ? 22.461 1.273 -3.350 1.00 88.12 419 GLU A O 1
ATOM 3244 N N . ILE A 1 420 ? 22.419 -0.170 -1.619 1.00 86.50 420 ILE A N 1
ATOM 3245 C CA . ILE A 1 420 ? 21.586 0.657 -0.742 1.00 86.50 420 ILE A CA 1
ATOM 3246 C C . ILE A 1 420 ? 22.454 1.793 -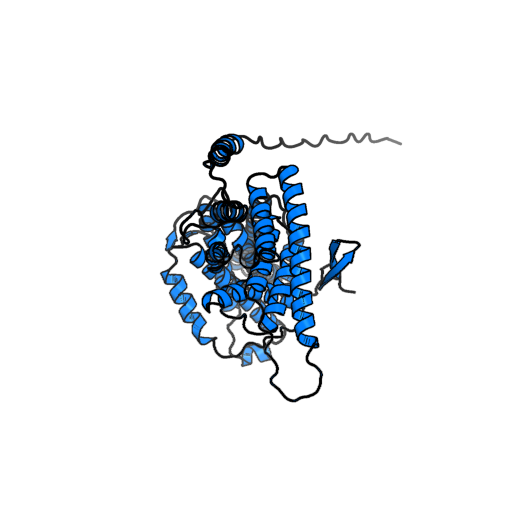0.190 1.00 86.50 420 ILE A C 1
ATOM 3248 O O . ILE A 1 420 ? 23.353 1.500 0.614 1.00 86.50 420 ILE A O 1
ATOM 3252 N N . PRO A 1 421 ? 22.184 3.066 -0.546 1.00 88.56 421 PRO A N 1
ATOM 3253 C CA . PRO A 1 421 ? 22.973 4.191 -0.061 1.00 88.56 421 PRO A CA 1
ATOM 3254 C C . PRO A 1 421 ? 23.013 4.231 1.469 1.00 88.56 421 PRO A C 1
ATOM 3256 O O . PRO A 1 421 ? 22.026 3.901 2.124 1.00 88.56 421 PRO A O 1
ATOM 3259 N N . GLY A 1 422 ? 24.133 4.664 2.056 1.00 87.62 422 GLY A N 1
ATOM 3260 C CA . GLY A 1 422 ? 24.285 4.712 3.520 1.00 87.62 422 GLY A CA 1
ATOM 3261 C C . GLY A 1 422 ? 23.228 5.580 4.215 1.00 87.62 422 GLY A C 1
ATOM 3262 O O . GLY A 1 422 ? 22.780 5.250 5.307 1.00 87.62 422 GLY A O 1
ATOM 3263 N N . TRP A 1 423 ? 22.760 6.639 3.546 1.00 86.62 423 TRP A N 1
ATOM 3264 C CA . TRP A 1 423 ? 21.691 7.517 4.031 1.00 86.62 423 TRP A CA 1
ATOM 3265 C C . TRP A 1 423 ? 20.286 6.913 3.905 1.00 86.62 423 TRP A C 1
ATOM 3267 O O . TRP A 1 423 ? 19.339 7.482 4.439 1.00 86.62 423 TRP A O 1
ATOM 3277 N N . PHE A 1 424 ? 20.117 5.785 3.213 1.00 79.75 424 PHE A N 1
ATOM 3278 C CA . PHE A 1 424 ? 18.818 5.138 3.080 1.00 79.75 424 PHE A CA 1
ATOM 3279 C C . PHE A 1 424 ? 18.526 4.314 4.348 1.00 79.75 424 PHE A C 1
ATOM 3281 O O . PHE A 1 424 ? 19.369 3.503 4.750 1.00 79.75 424 PHE A O 1
ATOM 3288 N N . PRO A 1 425 ? 17.363 4.493 5.001 1.00 79.62 425 PRO A N 1
ATOM 3289 C CA . PRO A 1 425 ? 17.011 3.722 6.190 1.00 79.62 425 PRO A CA 1
ATOM 3290 C C . PRO A 1 425 ? 17.039 2.216 5.907 1.00 79.62 425 PRO A C 1
ATOM 3292 O O . PRO A 1 425 ? 16.323 1.726 5.036 1.00 79.62 425 PRO A O 1
ATOM 3295 N N . ARG A 1 426 ? 17.854 1.467 6.656 1.00 76.50 426 ARG A N 1
ATOM 3296 C CA . ARG A 1 426 ? 17.969 0.002 6.524 1.00 76.50 426 ARG A CA 1
ATOM 3297 C C . ARG A 1 426 ? 17.122 -0.743 7.536 1.00 76.50 426 ARG A C 1
ATOM 3299 O O . ARG A 1 426 ? 16.743 -1.888 7.298 1.00 76.50 426 ARG A O 1
ATOM 3306 N N . ARG A 1 427 ? 16.865 -0.133 8.694 1.00 73.88 427 ARG A N 1
ATOM 3307 C CA . ARG A 1 427 ? 15.984 -0.699 9.715 1.00 73.88 427 ARG A CA 1
ATOM 3308 C C . ARG A 1 427 ? 15.174 0.389 10.375 1.00 73.88 427 ARG A C 1
ATOM 3310 O O . ARG A 1 427 ? 15.609 1.525 10.516 1.00 73.88 427 ARG A O 1
ATOM 3317 N N . VAL A 1 428 ? 14.003 -0.013 10.826 1.00 65.94 428 VAL A N 1
ATOM 3318 C CA . VAL A 1 428 ? 13.145 0.788 11.675 1.00 65.94 428 VAL A CA 1
ATOM 3319 C C . VAL A 1 428 ? 13.175 0.140 13.055 1.00 65.94 428 VAL A C 1
ATOM 3321 O O . VAL A 1 428 ? 12.897 -1.055 13.181 1.00 65.94 428 VAL A O 1
ATOM 3324 N N . ARG A 1 429 ? 13.572 0.899 14.076 1.00 73.69 429 ARG A N 1
ATOM 3325 C CA . ARG A 1 429 ? 13.459 0.516 15.486 1.00 73.69 429 ARG A CA 1
ATOM 3326 C C . ARG A 1 429 ? 12.481 1.438 16.183 1.00 73.69 429 ARG A C 1
ATOM 3328 O O . ARG A 1 429 ? 12.268 2.574 15.769 1.00 73.69 429 ARG A O 1
ATOM 3335 N N . PHE A 1 430 ? 11.907 0.933 17.257 1.00 65.94 430 PHE A N 1
ATOM 3336 C CA . PHE A 1 430 ? 11.012 1.696 18.104 1.00 65.94 430 PHE A CA 1
ATOM 3337 C C . PHE A 1 430 ? 11.670 1.829 19.461 1.00 65.94 430 PHE A C 1
ATOM 3339 O O . PHE A 1 430 ? 12.137 0.839 20.023 1.00 65.94 430 PHE A O 1
ATOM 3346 N N . GLU A 1 431 ? 11.747 3.059 19.943 1.00 78.38 431 GLU A N 1
ATOM 3347 C CA . GLU A 1 431 ? 12.319 3.367 21.244 1.00 78.38 431 GLU A CA 1
ATOM 3348 C C . GLU A 1 431 ? 11.314 4.176 22.051 1.00 78.38 431 GLU A C 1
ATOM 3350 O O . GLU A 1 431 ? 10.599 5.020 21.511 1.00 78.38 431 GLU A O 1
ATOM 3355 N N . GLU A 1 432 ? 11.257 3.897 23.345 1.00 76.50 432 GLU A N 1
ATOM 3356 C CA . GLU A 1 432 ? 10.481 4.684 24.292 1.00 76.50 432 GLU A CA 1
ATOM 3357 C C . GLU A 1 432 ? 11.311 5.914 24.684 1.00 76.50 432 GLU A C 1
ATOM 3359 O O . GLU A 1 432 ? 12.437 5.797 25.176 1.00 76.50 432 GLU A O 1
ATOM 3364 N N . VAL A 1 433 ? 10.783 7.107 24.413 1.00 81.38 433 VAL A N 1
ATOM 3365 C CA . VAL A 1 433 ? 11.399 8.387 24.776 1.00 81.38 433 VAL A CA 1
ATOM 3366 C C . VAL A 1 433 ? 10.406 9.147 25.649 1.00 81.38 433 VAL A C 1
ATOM 3368 O O . VAL A 1 433 ? 9.507 9.828 25.161 1.00 81.38 433 VAL A O 1
ATOM 3371 N N . GLY A 1 434 ? 10.566 9.011 26.968 1.00 85.25 434 GLY A N 1
ATOM 3372 C CA . GLY A 1 434 ? 9.585 9.502 27.936 1.00 85.25 434 GLY A CA 1
ATOM 3373 C C . GLY A 1 434 ? 8.334 8.627 27.922 1.00 85.25 434 GLY A C 1
ATOM 3374 O O . GLY A 1 434 ? 8.454 7.416 28.033 1.00 85.25 434 GLY A O 1
ATOM 3375 N N . ASP A 1 435 ? 7.163 9.241 27.747 1.00 73.62 435 ASP A N 1
ATOM 3376 C CA . ASP A 1 435 ? 5.873 8.540 27.636 1.00 73.62 435 ASP A CA 1
ATOM 3377 C C . ASP A 1 435 ? 5.455 8.297 26.165 1.00 73.62 435 ASP A C 1
ATOM 3379 O O . ASP A 1 435 ? 4.305 7.945 25.885 1.00 73.62 435 ASP A O 1
ATOM 3383 N N . GLU A 1 436 ? 6.359 8.528 25.204 1.00 61.62 436 GLU A N 1
ATOM 3384 C CA . GLU A 1 436 ? 6.089 8.401 23.769 1.00 61.62 436 GLU A CA 1
ATOM 3385 C C . GLU A 1 436 ? 6.946 7.310 23.115 1.00 61.62 436 GLU A C 1
ATOM 3387 O O . GLU A 1 436 ? 8.160 7.235 23.301 1.00 61.62 436 GLU A O 1
ATOM 3392 N N . MET A 1 437 ? 6.312 6.483 22.281 1.00 65.50 437 MET A N 1
ATOM 3393 C CA . MET A 1 437 ? 7.009 5.564 21.382 1.00 65.50 437 MET A CA 1
ATOM 3394 C C . MET A 1 437 ? 7.414 6.312 20.113 1.00 65.50 437 MET A C 1
ATOM 3396 O O . MET A 1 437 ? 6.549 6.763 19.356 1.00 65.50 437 MET A O 1
ATOM 3400 N N . VAL A 1 438 ? 8.715 6.409 19.849 1.00 72.25 438 VAL A N 1
ATOM 3401 C CA . VAL A 1 438 ? 9.250 7.084 18.660 1.00 72.25 438 VAL A CA 1
ATOM 3402 C C . VAL A 1 438 ? 9.835 6.084 17.669 1.00 72.25 438 VAL A C 1
ATOM 3404 O O . VAL A 1 438 ? 10.443 5.080 18.047 1.00 72.25 438 VAL A O 1
ATOM 3407 N N . ILE A 1 439 ? 9.669 6.372 16.375 1.00 70.19 439 ILE A N 1
ATOM 3408 C CA . ILE A 1 439 ? 10.372 5.645 15.315 1.00 70.19 439 ILE A CA 1
ATOM 3409 C C . ILE A 1 439 ? 11.804 6.167 15.237 1.00 70.19 439 ILE A C 1
ATOM 3411 O O . ILE A 1 439 ? 12.019 7.350 14.974 1.00 70.19 439 ILE A O 1
ATOM 3415 N N . LYS A 1 440 ? 12.784 5.279 15.388 1.00 78.94 440 LYS A N 1
ATOM 3416 C CA . LYS A 1 440 ? 14.172 5.541 15.013 1.00 78.94 440 LYS A CA 1
ATOM 3417 C C . LYS A 1 440 ? 14.524 4.781 13.745 1.00 78.94 440 LYS A C 1
ATOM 3419 O O . LYS A 1 440 ? 14.363 3.567 13.653 1.00 78.94 440 LYS A O 1
ATOM 3424 N N . LEU A 1 441 ? 15.018 5.522 12.763 1.00 78.69 441 LEU A N 1
ATOM 3425 C CA . LEU A 1 441 ? 15.550 4.964 11.530 1.00 78.69 441 LEU A CA 1
ATOM 3426 C C . LEU A 1 441 ? 17.030 4.646 11.745 1.00 78.69 441 LEU A C 1
ATOM 3428 O O . LEU A 1 441 ? 17.803 5.517 12.141 1.00 78.69 441 LEU A O 1
ATOM 3432 N N . GLU A 1 442 ? 17.418 3.399 11.505 1.00 82.62 442 GLU A N 1
ATOM 3433 C CA . GLU A 1 442 ? 18.817 2.992 11.473 1.00 82.62 442 GLU A CA 1
ATOM 3434 C C . GLU A 1 442 ? 19.331 3.028 10.042 1.00 82.62 442 GLU A C 1
ATOM 3436 O O . GLU A 1 442 ? 18.726 2.463 9.125 1.00 82.62 442 GLU A O 1
ATOM 3441 N N . TYR A 1 443 ? 20.484 3.656 9.880 1.00 85.25 443 TYR A N 1
ATOM 3442 C CA . TYR A 1 443 ? 21.154 3.852 8.605 1.00 85.25 443 TYR A CA 1
ATOM 3443 C C . TYR A 1 443 ? 22.307 2.858 8.445 1.00 85.25 443 TYR A C 1
ATOM 3445 O O . TYR A 1 443 ? 22.812 2.306 9.427 1.00 85.25 443 TYR A O 1
ATOM 3453 N N . GLY A 1 444 ? 22.696 2.588 7.200 1.00 78.25 444 GLY A N 1
ATOM 3454 C CA . GLY A 1 444 ? 23.836 1.722 6.914 1.00 78.25 444 GLY A CA 1
ATOM 3455 C C . GLY A 1 444 ? 25.154 2.403 7.261 1.00 78.25 444 GLY A C 1
ATOM 3456 O O . GLY A 1 444 ? 25.420 3.481 6.736 1.00 78.25 444 GLY A O 1
ATOM 3457 N N . GLY A 1 445 ? 25.950 1.766 8.124 1.00 60.94 445 GLY A N 1
ATOM 3458 C CA . GLY A 1 445 ? 27.364 2.093 8.327 1.00 60.94 445 GLY A CA 1
ATOM 3459 C C . GLY A 1 445 ? 28.269 1.450 7.291 1.00 60.94 445 GLY A C 1
ATOM 3460 O O . GLY A 1 445 ? 27.851 0.414 6.714 1.00 60.94 445 GLY A O 1
#

Foldseek 3Di:
DDDDDDDDDDDDDDDDDDPPDLVVVLVVVVVVVVPDDPDPDPPQVVLLVLLCVQQPVDDLQLGLNCLLDPCSVVLSVCTPVCCQALSLLSQLLSLLLCCLSPVDPVSVVSNVVSLLSNVVSLVVLVVVLVCVQVPPPPDDDDDPPLSAQAVSSLNSLSSNLNSCVSNLHPCSLVSLVVSVVNVVSDHHPPDDPRRVVSSCVVSVVVVVVLCLLLVNDDPPDPPPPPPVCLVVLVVVLVVFKDWAQDDDDDCCVLQVTAIDGSGLNSLLSLLVSLLVLLLVLLVLLLCCVPPVPVSVVVVHDDPVVSLVSNLVSLSNLVSSQVNLCVSDVSRSSSLVSSLVSLLSSLLSLLVLLVVLVVVVPDDPPDVVVVVVSVVSNVSSVVSNVVSQVSSQVVCVSSVHDRDDSVVSSLVSCVSNPHDNDQPHFSDWDWDDDDSDIDIDGHGHD

Sequence (445 aa):
MTEDDTTPSQESRAPSPKPSQALTLTQSLFHLSSSMPAVPQSCESVLTLRYIHIFSSQALDQNPFSMLGSWIASIPERMGFDPTTLDLAVEFAVNAFLRFRDAGWETERMIRASRARALKSLFGALGEQAGNRNGNGNGNGAVVGTGMAKYNLCLATKLHMAAEVGMASCYRVIHINGLNDILRLGSAEVVDEQHFWDLVDDAYAEEVGEALITGRVYPYGLRQRDLSDVDVASHAIHVQTTALSVCTRLETDIIPTSLGFDSIQTLVLVSKYYMARNQLCGLLRTLLTKFPLEYLNALLPGMAEIRYVDIEAAVKIAQSLPYAWSVNPHMPLVPLRIIQGISYSMAPWHRVVHELSASEGVDANSEMDAAGLHLNLQRAKMMQDWAVEQGNKIHDVWNIERADSHMLQTACDIMVGKEIPGWFPRRVRFEEVGDEMVIKLEYGG

pLDDT: mean 78.75, std 17.78, range [33.38, 97.19]

Radius of gyration: 25.34 Å; chains: 1; bounding box: 71×82×75 Å

Organism: NCBI:txid1314801

Secondary structure (DSSP, 8-state):
------PPP---PPPPPP--SHHHHHHHHHHHHT--------HHHHHHHHHHHHHSSS-TTT-GGGGG-GGGGGSGGGTTTSTTTHHHHHHHHHHHHHTTT---HHHHHHHHHHHHHHHHHHHHHHHHHHHHHHTT-SS--------PPPHHHHHHHHHHHHHHHHTT-TTHHHHHHHHHHHHHT-PPTT--HHHHHHHHHHHHHHHHHHHHHHTPPPSS---TT-GGGHHHHHHHHHHHEEEE----SSSTTT---EEEES-HHHHHHHHHHHHHHHHHHHHHHHHHHH-HHHHHHTTPPPHHHHHHHHHHHHHHHHHHHHHHHHH-TTS-HHHHHHHHHHHHHHHHHHHHHHHHHHHTTT----HHHHHHHHHHHHHHHHHHHHHHHHHHHHHHHHTPPPPPHHHHHHHHHHHTT----TTSEEEEEEEEETTEEEEEEEEP-